Protein AF-A0A067FTL2-F1 (afdb_monomer)

Structure (mmCIF, N/CA/C/O backbone):
data_AF-A0A067FTL2-F1
#
_entry.id   AF-A0A067FTL2-F1
#
loop_
_atom_site.group_PDB
_atom_site.id
_atom_site.type_symbol
_atom_site.label_atom_id
_atom_site.label_alt_id
_atom_site.label_comp_id
_atom_site.label_asym_id
_atom_site.label_entity_id
_atom_site.label_seq_id
_atom_site.pdbx_PDB_ins_code
_atom_site.Cartn_x
_atom_site.Cartn_y
_atom_site.Cartn_z
_atom_site.occupancy
_atom_site.B_iso_or_equiv
_atom_site.auth_seq_id
_atom_site.auth_comp_id
_atom_site.auth_asym_id
_atom_site.auth_atom_id
_atom_site.pdbx_PDB_model_num
ATOM 1 N N . MET A 1 1 ? 0.959 7.319 44.819 1.00 40.97 1 MET A N 1
ATOM 2 C CA . MET A 1 1 ? 0.767 5.844 44.836 1.00 40.97 1 MET A CA 1
ATOM 3 C C . MET A 1 1 ? -0.478 5.377 45.606 1.00 40.97 1 MET A C 1
ATOM 5 O O . MET A 1 1 ? -0.846 4.219 45.436 1.00 40.97 1 MET A O 1
ATOM 9 N N . ALA A 1 2 ? -1.142 6.223 46.411 1.00 33.06 2 ALA A N 1
ATOM 10 C CA . ALA A 1 2 ? -2.393 5.861 47.092 1.00 33.06 2 ALA A CA 1
ATOM 11 C C . ALA A 1 2 ? -3.653 6.109 46.230 1.00 33.06 2 ALA A C 1
ATOM 13 O O . ALA A 1 2 ? -4.533 5.254 46.218 1.00 33.06 2 ALA A O 1
ATOM 14 N N . ASP A 1 3 ? -3.691 7.176 45.420 1.00 33.47 3 ASP A N 1
ATOM 15 C CA . ASP A 1 3 ? -4.889 7.530 44.628 1.00 33.47 3 ASP A CA 1
ATOM 16 C C . ASP A 1 3 ? -5.153 6.608 43.426 1.00 33.47 3 ASP A C 1
ATOM 18 O O . ASP A 1 3 ? -6.296 6.250 43.156 1.00 33.47 3 ASP A O 1
ATOM 22 N N . ALA A 1 4 ? -4.106 6.092 42.774 1.00 38.88 4 ALA A N 1
ATOM 23 C CA . ALA A 1 4 ? -4.261 5.133 41.672 1.00 38.88 4 ALA A CA 1
ATOM 24 C C . ALA A 1 4 ? -4.848 3.776 42.123 1.00 38.88 4 ALA A C 1
ATOM 26 O O . ALA A 1 4 ? -5.462 3.067 41.335 1.00 38.88 4 ALA A O 1
ATOM 27 N N . LYS A 1 5 ? -4.694 3.400 43.404 1.00 37.56 5 LYS A N 1
ATOM 28 C CA . LYS A 1 5 ? -5.255 2.146 43.943 1.00 37.56 5 LYS A CA 1
ATOM 29 C C . LYS A 1 5 ? -6.744 2.251 44.288 1.00 37.56 5 LYS A C 1
ATOM 31 O O . LYS A 1 5 ? -7.394 1.214 44.421 1.00 37.56 5 LYS A O 1
ATOM 36 N N . ALA A 1 6 ? -7.270 3.464 44.467 1.00 37.88 6 ALA A N 1
ATOM 37 C CA . ALA A 1 6 ? -8.676 3.689 44.790 1.00 37.88 6 ALA A CA 1
ATOM 38 C C . ALA A 1 6 ? -9.567 3.656 43.534 1.00 37.88 6 ALA A C 1
ATOM 40 O O . ALA A 1 6 ? -10.636 3.047 43.583 1.00 37.88 6 ALA A O 1
ATOM 41 N N . ASN A 1 7 ? -9.100 4.208 42.404 1.00 47.38 7 ASN A N 1
ATOM 42 C CA . ASN A 1 7 ? -9.854 4.209 41.141 1.00 47.38 7 ASN A CA 1
ATOM 43 C C . ASN A 1 7 ? -10.026 2.802 40.542 1.00 47.38 7 ASN A C 1
ATOM 45 O O . ASN A 1 7 ? -11.160 2.391 40.296 1.00 47.38 7 ASN A O 1
ATOM 49 N N . GLY A 1 8 ? -8.955 2.002 40.453 1.00 48.06 8 GLY A N 1
ATOM 50 C CA . GLY A 1 8 ? -9.031 0.653 39.862 1.00 48.06 8 GLY A CA 1
ATOM 51 C C . GLY A 1 8 ? -9.962 -0.325 40.606 1.00 48.06 8 GLY A C 1
ATOM 52 O O . GLY A 1 8 ? -10.557 -1.214 39.999 1.00 48.06 8 GLY A O 1
ATOM 53 N N . LYS A 1 9 ? -10.177 -0.147 41.923 1.00 48.72 9 LYS A N 1
ATOM 54 C CA . LYS A 1 9 ? -11.177 -0.935 42.680 1.00 48.72 9 LYS A CA 1
ATOM 55 C C . LYS A 1 9 ? -12.619 -0.565 42.324 1.00 48.72 9 LYS A C 1
ATOM 57 O O . LYS A 1 9 ? -13.497 -1.423 42.400 1.00 48.72 9 LYS A O 1
ATOM 62 N N . ASN A 1 10 ? -12.871 0.695 41.978 1.00 55.78 10 ASN A N 1
ATOM 63 C CA . ASN A 1 10 ? -14.207 1.201 41.677 1.00 55.78 10 ASN A CA 1
ATOM 64 C C . ASN A 1 10 ? -14.631 0.831 40.242 1.00 55.78 10 ASN A C 1
ATOM 66 O O . ASN A 1 10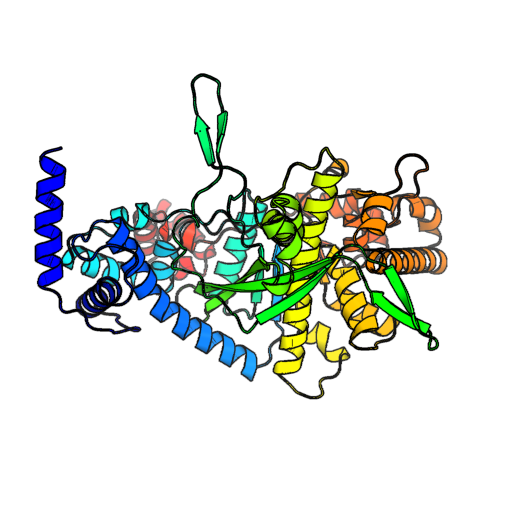 ? -15.789 0.491 40.008 1.00 55.78 10 ASN A O 1
ATOM 70 N N . GLU A 1 11 ? -13.684 0.815 39.301 1.00 56.31 11 GLU A N 1
ATOM 71 C CA . GLU A 1 11 ? -13.897 0.395 37.906 1.00 56.31 11 GLU A CA 1
ATOM 72 C C . GLU A 1 11 ? -14.134 -1.116 37.777 1.00 56.31 11 GLU A C 1
ATOM 74 O O . GLU A 1 11 ? -15.121 -1.532 37.170 1.00 56.31 11 GLU A O 1
ATOM 79 N N . ALA A 1 12 ? -13.332 -1.954 38.449 1.00 58.56 12 ALA A N 1
ATOM 80 C CA . ALA A 1 12 ? -13.557 -3.404 38.478 1.00 58.56 12 ALA A CA 1
ATOM 81 C C . ALA A 1 12 ? -14.937 -3.777 39.065 1.00 58.56 12 ALA A C 1
ATOM 83 O O . ALA A 1 12 ? -15.598 -4.706 38.598 1.00 58.56 12 ALA A O 1
ATOM 84 N N . ALA A 1 13 ? -15.412 -3.018 40.059 1.00 59.53 13 ALA A N 1
ATOM 85 C CA . ALA A 1 13 ? -16.741 -3.197 40.643 1.00 59.53 13 ALA A CA 1
ATOM 86 C C . ALA A 1 13 ? -17.887 -2.733 39.721 1.00 59.53 13 ALA A C 1
ATOM 88 O O . ALA A 1 13 ? -19.008 -3.228 39.858 1.00 59.53 13 ALA A O 1
ATOM 89 N N . LYS A 1 14 ? -17.640 -1.792 38.796 1.00 62.12 14 LYS A N 1
ATOM 90 C CA . LYS A 1 14 ? -18.609 -1.383 37.763 1.00 62.12 14 LYS A CA 1
ATOM 91 C C . LYS A 1 14 ? -18.683 -2.401 36.628 1.00 62.12 14 LYS A C 1
ATOM 93 O O . LYS A 1 14 ? -19.792 -2.775 36.257 1.00 62.12 14 LYS A O 1
ATOM 98 N N . LEU A 1 15 ? -17.542 -2.907 36.151 1.00 62.78 15 LEU A N 1
ATOM 99 C CA . LEU A 1 15 ? -17.497 -3.973 35.143 1.00 62.78 15 LEU A CA 1
ATOM 100 C C . LEU A 1 15 ? -18.285 -5.209 35.602 1.00 62.78 15 LEU A C 1
ATOM 102 O O . LEU A 1 15 ? -19.103 -5.726 34.853 1.00 62.78 15 LEU A O 1
ATOM 106 N N . ALA A 1 16 ? -18.132 -5.620 36.867 1.00 63.81 16 ALA A N 1
ATOM 107 C CA . ALA A 1 16 ? -18.860 -6.758 37.439 1.00 63.81 16 ALA A CA 1
ATOM 108 C C . ALA A 1 16 ? -20.400 -6.613 37.421 1.00 63.81 16 ALA A C 1
ATOM 110 O O . ALA A 1 16 ? -21.108 -7.599 37.627 1.00 63.81 16 ALA A O 1
ATOM 111 N N . LYS A 1 17 ? -20.936 -5.403 37.197 1.00 79.50 17 LYS A N 1
ATOM 112 C CA . LYS A 1 17 ? -22.382 -5.142 37.098 1.00 79.50 17 LYS A CA 1
ATOM 113 C C . LYS A 1 17 ? -22.921 -5.234 35.672 1.00 79.50 17 LYS A C 1
ATOM 115 O O . LYS A 1 17 ? -24.136 -5.338 35.513 1.00 79.50 17 LYS A O 1
ATOM 120 N N . ILE A 1 18 ? -22.063 -5.174 34.653 1.00 89.06 18 ILE A N 1
ATOM 121 C CA . ILE A 1 18 ? -22.472 -5.242 33.247 1.00 89.06 18 ILE A CA 1
ATOM 122 C C . ILE A 1 18 ? -22.228 -6.673 32.755 1.00 89.06 18 ILE A C 1
ATOM 124 O O . ILE A 1 18 ? -21.087 -7.130 32.745 1.00 89.06 18 ILE A O 1
ATOM 128 N N . PRO A 1 19 ? -23.278 -7.419 32.367 1.00 91.50 19 PRO A N 1
ATOM 129 C CA . PRO A 1 19 ? -23.105 -8.790 31.918 1.00 91.50 19 PRO A CA 1
ATOM 130 C C . PRO A 1 19 ? -22.333 -8.825 30.595 1.00 91.50 19 PRO A C 1
ATOM 132 O O . PRO A 1 19 ? -22.651 -8.090 29.655 1.00 91.50 19 PRO A O 1
ATOM 135 N N . ALA A 1 20 ? -21.348 -9.719 30.521 1.00 95.12 20 ALA A N 1
ATOM 136 C CA . ALA A 1 20 ? -20.646 -10.050 29.290 1.00 95.12 20 ALA A CA 1
ATOM 137 C C . ALA A 1 20 ? -21.601 -10.768 28.327 1.00 95.12 20 ALA A C 1
ATOM 139 O O . ALA A 1 20 ? -22.036 -11.890 28.593 1.00 95.12 20 ALA A O 1
ATOM 140 N N . ALA A 1 21 ? -21.927 -10.124 27.209 1.00 96.75 21 ALA A N 1
ATOM 141 C CA . ALA A 1 21 ? -22.769 -10.705 26.171 1.00 96.75 21 ALA A CA 1
ATOM 142 C C . ALA A 1 21 ? -22.286 -10.255 24.791 1.00 96.75 21 ALA A C 1
ATOM 144 O O . ALA A 1 21 ? -22.219 -9.056 24.518 1.00 96.75 21 ALA A O 1
ATOM 145 N N . ALA A 1 22 ? -21.967 -11.223 23.931 1.00 96.75 22 ALA A N 1
ATOM 146 C CA . ALA A 1 22 ? -21.557 -10.953 22.561 1.00 96.75 22 ALA A CA 1
ATOM 147 C C . ALA A 1 22 ? -22.722 -10.354 21.769 1.00 96.75 22 ALA A C 1
ATOM 149 O O . ALA A 1 22 ? -23.801 -10.943 21.667 1.00 96.75 22 ALA A O 1
ATOM 150 N N . ASN A 1 23 ? -22.486 -9.192 21.180 1.00 95.81 23 ASN A N 1
ATOM 151 C CA . ASN A 1 23 ? -23.379 -8.564 20.227 1.00 95.81 23 ASN A CA 1
ATOM 152 C C . ASN A 1 23 ? -22.534 -7.783 19.206 1.00 95.81 23 ASN A C 1
ATOM 154 O O . ASN A 1 23 ? -22.336 -6.577 19.370 1.00 95.81 23 ASN A O 1
ATOM 158 N N . PRO A 1 24 ? -22.057 -8.449 18.138 1.00 93.25 24 PRO A N 1
ATOM 159 C CA . PRO A 1 24 ? -21.104 -7.861 17.194 1.00 93.25 24 PRO A CA 1
ATOM 160 C C . PRO A 1 24 ? -21.656 -6.622 16.471 1.00 93.25 24 PRO A C 1
ATOM 162 O O . PRO A 1 24 ? -20.897 -5.820 15.933 1.00 93.25 24 PRO A O 1
ATOM 165 N N . LEU A 1 25 ? -22.986 -6.446 16.450 1.00 93.25 25 LEU A N 1
ATOM 166 C CA . LEU A 1 25 ? -23.683 -5.351 15.765 1.00 93.25 25 LEU A CA 1
ATOM 167 C C . LEU A 1 25 ? -24.350 -4.361 16.738 1.00 93.25 25 LEU A C 1
ATOM 169 O O . LEU A 1 25 ? -25.257 -3.622 16.346 1.00 93.25 25 LEU A O 1
ATOM 173 N N . ALA A 1 26 ? -23.923 -4.340 18.003 1.00 88.31 26 ALA A N 1
ATOM 174 C CA . ALA A 1 26 ? -24.515 -3.556 19.089 1.00 88.31 26 ALA A CA 1
ATOM 175 C C . ALA A 1 26 ? -24.518 -2.038 18.839 1.00 88.31 26 ALA A C 1
ATOM 177 O O . ALA A 1 26 ? -23.471 -1.414 18.944 1.00 88.31 26 ALA A O 1
ATOM 178 N N . ASN A 1 27 ? -25.644 -1.410 18.480 1.00 90.12 27 ASN A N 1
ATOM 179 C CA . ASN A 1 27 ? -25.697 0.047 18.213 1.00 90.12 27 ASN A CA 1
ATOM 180 C C . ASN A 1 27 ? -25.988 0.880 19.473 1.00 90.12 27 ASN A C 1
ATOM 182 O O . ASN A 1 27 ? -25.633 2.053 19.531 1.00 90.12 27 ASN A O 1
ATOM 186 N N . GLU A 1 28 ? -26.644 0.272 20.462 1.00 94.56 28 GLU A N 1
ATOM 187 C CA . GLU A 1 28 ? -27.084 0.945 21.683 1.00 94.56 28 GLU A CA 1
ATOM 188 C C . GLU A 1 28 ? -25.996 0.906 22.767 1.00 94.56 28 GLU A C 1
ATOM 190 O O . GLU A 1 28 ? -25.323 -0.124 22.901 1.00 94.56 28 GLU A O 1
ATOM 195 N N . PRO A 1 29 ? -25.862 1.957 23.603 1.00 96.62 29 PRO A N 1
ATOM 196 C CA . PRO A 1 29 ? -24.837 2.032 24.646 1.00 96.62 29 PRO A CA 1
ATOM 197 C C . PRO A 1 29 ? -24.764 0.802 25.561 1.00 96.62 29 PRO A C 1
ATOM 199 O O . PRO A 1 29 ? -23.681 0.300 25.850 1.00 96.62 29 PRO A O 1
ATOM 202 N N . SER A 1 30 ? -25.910 0.276 26.007 1.00 95.62 30 SER A N 1
ATOM 203 C CA . SER A 1 30 ? -25.961 -0.906 26.881 1.00 95.62 30 SER A CA 1
ATOM 204 C C . SER A 1 30 ? -25.451 -2.164 26.177 1.00 95.62 30 SER A C 1
ATOM 206 O O . SER A 1 30 ? -24.682 -2.930 26.755 1.00 95.62 30 SER A O 1
ATOM 208 N N . ALA A 1 31 ? -25.830 -2.349 24.912 1.00 96.44 31 ALA A N 1
ATOM 209 C CA . ALA A 1 31 ? -25.398 -3.480 24.113 1.00 96.44 31 ALA A CA 1
ATOM 210 C C . ALA A 1 31 ? -23.897 -3.406 23.801 1.00 96.44 31 ALA A C 1
ATOM 212 O O . ALA A 1 31 ? -23.235 -4.440 23.890 1.00 96.44 31 ALA A O 1
ATOM 213 N N . ILE A 1 32 ? -23.334 -2.221 23.488 1.00 98.00 32 ILE A N 1
ATOM 214 C CA . ILE A 1 32 ? -21.879 -2.152 23.262 1.00 98.00 32 ILE A CA 1
ATOM 215 C C . ILE A 1 32 ? -21.115 -2.311 24.570 1.00 98.00 32 ILE A C 1
ATOM 217 O O . ILE A 1 32 ? -20.085 -2.972 24.557 1.00 98.00 32 ILE A O 1
ATOM 221 N N . ALA A 1 33 ? -21.619 -1.807 25.702 1.00 97.75 33 ALA A N 1
ATOM 222 C CA . ALA A 1 33 ? -20.983 -2.043 26.999 1.00 97.75 33 ALA A CA 1
ATOM 223 C C . ALA A 1 33 ? -20.922 -3.544 27.336 1.00 97.75 33 ALA A C 1
ATOM 225 O O . ALA A 1 33 ? -19.890 -4.036 27.798 1.00 97.75 33 ALA A O 1
ATOM 226 N N . SER A 1 34 ? -21.986 -4.297 27.040 1.00 97.44 34 SER A N 1
ATOM 227 C CA . SER A 1 34 ? -21.991 -5.759 27.162 1.00 97.44 34 SER A CA 1
ATOM 228 C C . SER A 1 34 ? -21.047 -6.453 26.175 1.00 97.44 34 SER A C 1
ATOM 230 O O . SER A 1 34 ? -20.392 -7.417 26.575 1.00 97.44 34 SER A O 1
ATOM 232 N N . ASN A 1 35 ? -20.918 -5.958 24.936 1.00 98.38 35 ASN A N 1
ATOM 233 C CA . ASN A 1 35 ? -19.979 -6.513 23.951 1.00 98.38 35 ASN A CA 1
ATOM 234 C C . ASN A 1 35 ? -18.514 -6.226 24.322 1.00 98.38 35 ASN A C 1
ATOM 236 O O . ASN A 1 35 ? -17.667 -7.108 24.240 1.00 98.38 35 ASN A O 1
ATOM 240 N N . ILE A 1 36 ? -18.208 -5.021 24.814 1.00 98.12 36 ILE A N 1
ATOM 241 C CA . ILE A 1 36 ? -16.892 -4.691 25.383 1.00 98.12 36 ILE A CA 1
ATOM 242 C C . ILE A 1 36 ? -16.601 -5.632 26.556 1.00 98.12 36 ILE A C 1
ATOM 244 O O . ILE A 1 36 ? -15.549 -6.261 26.588 1.00 98.12 36 ILE A O 1
ATOM 248 N N . SER A 1 37 ? -17.554 -5.803 27.480 1.00 96.75 37 SER A N 1
ATOM 249 C CA . SER A 1 37 ? -17.407 -6.730 28.614 1.00 96.75 37 SER A CA 1
ATOM 250 C C . SER A 1 37 ? -17.185 -8.179 28.158 1.00 96.75 37 SER A C 1
ATOM 252 O O . SER A 1 37 ? -16.403 -8.906 28.768 1.00 96.75 37 SER A O 1
ATOM 254 N N . TYR A 1 38 ? -17.827 -8.594 27.060 1.00 98.06 38 TYR A N 1
ATOM 255 C CA . TYR A 1 38 ? -17.580 -9.886 26.422 1.00 98.06 38 TYR A CA 1
ATOM 256 C C . TYR A 1 38 ? -16.129 -10.021 25.949 1.00 98.06 38 TYR A C 1
ATOM 258 O O . TYR A 1 38 ? -15.486 -11.008 26.297 1.00 98.06 38 TYR A O 1
ATOM 266 N N . HIS A 1 39 ? -15.576 -9.034 25.243 1.00 98.19 39 HIS A N 1
ATOM 267 C CA . HIS A 1 39 ? -14.179 -9.078 24.799 1.00 98.19 39 HIS A CA 1
ATOM 268 C C . HIS A 1 39 ? -13.177 -9.056 25.957 1.00 98.19 39 HIS A C 1
ATOM 270 O O . HIS A 1 39 ? -12.211 -9.815 25.934 1.00 98.19 39 HIS A O 1
ATOM 276 N N . VAL A 1 40 ? -13.447 -8.304 27.030 1.00 96.38 40 VAL A N 1
ATOM 277 C CA . VAL A 1 40 ? -12.618 -8.353 28.250 1.00 96.38 40 VAL A CA 1
ATOM 278 C C . VAL A 1 40 ? -12.503 -9.779 28.797 1.00 96.38 40 VAL A C 1
ATOM 280 O O . VAL A 1 40 ? -11.427 -10.195 29.223 1.00 96.38 40 VAL A O 1
ATOM 283 N N . GLN A 1 41 ? -13.606 -10.534 28.791 1.00 95.88 41 GLN A N 1
ATOM 284 C CA . GLN A 1 41 ? -13.663 -11.870 29.381 1.00 95.88 41 GLN A CA 1
ATOM 285 C C . GLN A 1 41 ? -13.227 -12.987 28.420 1.00 95.88 41 GLN A C 1
ATOM 287 O O . GLN A 1 41 ? -12.574 -13.940 28.846 1.00 95.88 41 GLN A O 1
ATOM 292 N N . TYR A 1 42 ? -13.603 -12.897 27.144 1.00 97.31 42 TYR A N 1
ATOM 293 C CA . TYR A 1 42 ? -13.495 -13.987 26.167 1.00 97.31 42 TYR A CA 1
ATOM 294 C C . TYR A 1 42 ? -12.514 -13.701 25.023 1.00 97.31 42 TYR A C 1
ATOM 296 O O . TYR A 1 42 ? -12.285 -14.565 24.181 1.00 97.31 42 TYR A O 1
ATOM 304 N N . SER A 1 43 ? -11.893 -12.521 25.001 1.00 97.31 43 SER A N 1
ATOM 305 C CA . SER A 1 43 ? -10.731 -12.190 24.164 1.00 97.31 43 SER A CA 1
ATOM 306 C C . SER A 1 43 ? -9.557 -11.688 25.030 1.00 97.31 43 SER A C 1
ATOM 308 O O . SER A 1 43 ? -9.032 -10.602 24.796 1.00 97.31 43 SER A O 1
ATOM 310 N N . PRO A 1 44 ? -9.146 -12.419 26.090 1.00 96.44 44 PRO A N 1
ATOM 311 C CA . PRO A 1 44 ? -8.199 -11.881 27.055 1.00 96.44 44 PRO A CA 1
ATOM 312 C C . PRO A 1 44 ? -6.765 -11.872 26.516 1.00 96.44 44 PRO A C 1
ATOM 314 O O . PRO A 1 44 ? -6.230 -12.896 26.096 1.00 96.44 44 PRO A O 1
ATOM 317 N N . HIS A 1 45 ? -6.104 -10.727 26.671 1.00 96.69 45 HIS A N 1
ATOM 318 C CA . HIS A 1 45 ? -4.652 -10.563 26.477 1.00 96.69 45 HIS A CA 1
ATOM 319 C C . HIS A 1 45 ? -3.933 -10.175 27.780 1.00 96.69 45 HIS A C 1
ATOM 321 O O . HIS A 1 45 ? -2.728 -9.932 27.803 1.00 96.69 45 HIS A O 1
ATOM 327 N N . PHE A 1 46 ? -4.687 -10.099 28.881 1.00 96.19 46 PHE A N 1
ATOM 328 C CA . PHE A 1 46 ? -4.244 -9.646 30.198 1.00 96.19 46 PHE A CA 1
ATOM 329 C C . PHE A 1 46 ? -4.816 -10.544 31.299 1.00 96.19 46 PHE A C 1
ATOM 331 O O . PHE A 1 46 ? -5.775 -11.286 31.089 1.00 96.19 46 PHE A O 1
ATOM 338 N N . SER A 1 47 ? -4.243 -10.462 32.503 1.00 94.31 47 SER A N 1
ATOM 339 C CA . SER A 1 47 ? -4.812 -11.131 33.677 1.00 94.31 47 SER A CA 1
ATOM 340 C C . SER A 1 47 ? -6.206 -10.572 34.013 1.00 94.31 47 SER A C 1
ATOM 342 O O . SER A 1 47 ? -6.382 -9.355 33.990 1.00 94.31 47 SER A O 1
ATOM 344 N N . PRO A 1 48 ? -7.172 -11.414 34.424 1.00 89.44 48 PRO A N 1
ATOM 345 C CA . PRO A 1 48 ? -8.586 -11.033 34.547 1.00 89.44 48 PRO A CA 1
ATOM 346 C C . PRO A 1 48 ? -8.916 -10.167 35.778 1.00 89.44 48 PRO A C 1
ATOM 348 O O . PRO A 1 48 ? -10.078 -9.892 36.055 1.00 89.44 48 PRO A O 1
ATOM 351 N N . THR A 1 49 ? -7.920 -9.775 36.576 1.00 84.06 49 THR A N 1
ATOM 352 C CA . THR A 1 49 ? -8.127 -9.110 37.873 1.00 84.06 49 THR A CA 1
ATOM 353 C C . THR A 1 49 ? -8.226 -7.590 37.786 1.00 84.06 49 THR A C 1
ATOM 355 O O . THR A 1 49 ? -8.597 -6.957 38.775 1.00 84.06 49 THR A O 1
ATOM 358 N N . LYS A 1 50 ? -7.873 -6.996 36.641 1.00 88.88 50 LYS A N 1
ATOM 359 C CA . LYS A 1 50 ? -7.857 -5.547 36.426 1.00 88.88 50 LYS A CA 1
ATOM 360 C C . LYS A 1 50 ? -8.528 -5.182 35.110 1.00 88.88 50 LYS A C 1
ATOM 362 O O . LYS A 1 50 ? -8.400 -5.909 34.129 1.00 88.88 50 LYS A O 1
ATOM 367 N N . PHE A 1 51 ? -9.180 -4.026 35.104 1.00 92.06 51 PHE A N 1
ATOM 368 C CA . PHE A 1 51 ? -9.798 -3.435 33.925 1.00 92.06 51 PHE A CA 1
ATOM 369 C C . PHE A 1 51 ? -9.443 -1.946 33.856 1.00 92.06 51 PHE A C 1
ATOM 371 O O . PHE A 1 51 ? -10.269 -1.083 34.126 1.00 92.06 51 PHE A O 1
ATOM 378 N N . GLU A 1 52 ? -8.169 -1.684 33.572 1.00 94.44 52 GLU A N 1
ATOM 379 C CA . GLU A 1 52 ? -7.586 -0.344 33.453 1.00 94.44 52 GLU A CA 1
ATOM 380 C C . GLU A 1 52 ? -7.730 0.159 31.998 1.00 94.44 52 GLU A C 1
ATOM 382 O O . GLU A 1 52 ? -8.115 -0.624 31.114 1.00 94.44 52 GLU A O 1
ATOM 387 N N . PRO A 1 53 ? -7.374 1.426 31.696 1.00 97.00 53 PRO A N 1
ATOM 388 C CA . PRO A 1 53 ? -7.570 2.015 30.369 1.00 97.00 53 PRO A CA 1
ATOM 389 C C . PRO A 1 53 ? -7.008 1.189 29.206 1.00 97.00 53 PRO A C 1
ATOM 391 O O . PRO A 1 53 ? -7.610 1.133 28.138 1.00 97.00 53 PRO A O 1
ATOM 394 N N . GLU A 1 54 ? -5.882 0.497 29.397 1.00 97.38 54 GLU A N 1
ATOM 395 C CA . GLU A 1 54 ? -5.305 -0.344 28.346 1.00 97.38 54 GLU A CA 1
ATOM 396 C C . GLU A 1 54 ? -6.190 -1.559 28.010 1.00 97.38 54 GLU A C 1
ATOM 398 O O . GLU A 1 54 ? -6.439 -1.829 26.836 1.00 97.38 54 GLU A O 1
ATOM 403 N N . GLN A 1 55 ? -6.710 -2.280 29.014 1.00 97.31 55 GLN A N 1
ATOM 404 C CA . GLN A 1 55 ? -7.630 -3.401 28.766 1.00 97.31 55 GLN A CA 1
ATOM 405 C C . GLN A 1 55 ? -8.927 -2.904 28.122 1.00 97.31 55 GLN A C 1
ATOM 407 O O . GLN A 1 55 ? -9.441 -3.533 27.196 1.00 97.31 55 GLN A O 1
ATOM 412 N N . ALA A 1 56 ? -9.431 -1.762 28.596 1.00 97.94 56 ALA A N 1
ATOM 413 C CA . ALA A 1 56 ? -10.603 -1.112 28.033 1.00 97.94 56 ALA A CA 1
ATOM 414 C C . ALA A 1 56 ? -10.385 -0.713 26.567 1.00 97.94 56 ALA A C 1
ATOM 416 O O . ALA A 1 56 ? -11.277 -0.941 25.752 1.00 97.94 56 ALA A O 1
ATOM 417 N N . PHE A 1 57 ? -9.203 -0.212 26.194 1.00 98.56 57 PHE A N 1
ATOM 418 C CA . PHE A 1 57 ? -8.852 0.074 24.802 1.00 98.56 57 PHE A CA 1
ATOM 419 C C . PHE A 1 57 ? -8.937 -1.162 23.913 1.00 98.56 57 PHE A C 1
ATOM 421 O O . PHE A 1 57 ? -9.673 -1.133 22.925 1.00 98.56 57 PHE A O 1
ATOM 428 N N . PHE A 1 58 ? -8.244 -2.248 24.261 1.00 98.62 58 PHE A N 1
ATOM 429 C CA . PHE A 1 58 ? -8.233 -3.443 23.415 1.00 98.62 58 PHE A CA 1
ATOM 430 C C . PHE A 1 58 ? -9.634 -4.045 23.260 1.00 98.62 58 PHE A C 1
ATOM 432 O O . PHE A 1 58 ? -10.064 -4.287 22.134 1.00 98.62 58 PHE A O 1
ATOM 439 N N . ALA A 1 59 ? -10.394 -4.172 24.352 1.00 98.38 59 ALA A N 1
A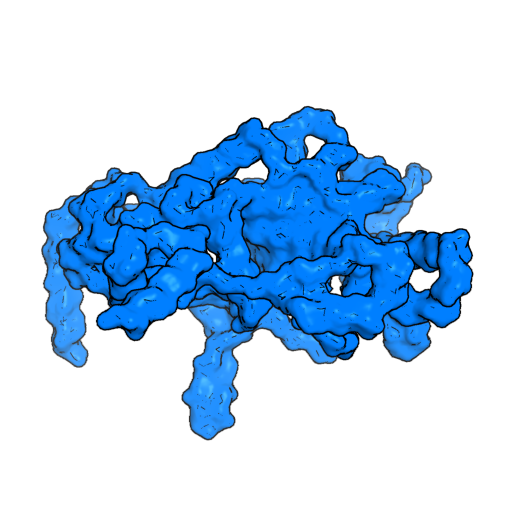TOM 440 C CA . ALA A 1 59 ? -11.761 -4.687 24.294 1.00 98.38 59 ALA A CA 1
ATOM 441 C C . ALA A 1 59 ? -12.716 -3.766 23.509 1.00 98.38 59 ALA A C 1
ATOM 443 O O . ALA A 1 59 ? -13.616 -4.232 22.807 1.00 98.38 59 ALA A O 1
ATOM 444 N N . THR A 1 60 ? -12.513 -2.447 23.585 1.00 98.62 60 THR A N 1
ATOM 445 C CA . THR A 1 60 ? -13.266 -1.476 22.775 1.00 98.62 60 THR A CA 1
ATOM 446 C C . THR A 1 60 ? -12.921 -1.604 21.298 1.00 98.62 60 THR A C 1
ATOM 448 O O . THR A 1 60 ? -13.825 -1.632 20.464 1.00 98.62 60 THR A O 1
ATOM 451 N N . ALA A 1 61 ? -11.634 -1.710 20.963 1.00 98.69 61 ALA A N 1
ATOM 452 C CA . ALA A 1 61 ? -11.171 -1.872 19.593 1.00 98.69 61 ALA A CA 1
ATOM 453 C C . ALA A 1 61 ? -11.696 -3.174 18.968 1.00 98.69 61 ALA A C 1
ATOM 455 O O . ALA A 1 61 ? -12.186 -3.143 17.842 1.00 98.69 61 ALA A O 1
ATOM 456 N N . GLU A 1 62 ? -11.682 -4.288 19.704 1.00 98.75 62 GLU A N 1
ATOM 457 C CA . GLU A 1 62 ? -12.253 -5.569 19.263 1.00 98.75 62 GLU A CA 1
ATOM 458 C C . GLU A 1 62 ? -13.772 -5.476 19.046 1.00 98.75 62 GLU A C 1
ATOM 460 O O . GLU A 1 62 ? -14.261 -5.860 17.984 1.00 98.75 62 GLU A O 1
ATOM 465 N N . SER A 1 63 ? -14.500 -4.834 19.967 1.00 98.56 63 SER A N 1
ATOM 466 C CA . SER A 1 63 ? -15.938 -4.570 19.812 1.00 98.56 63 SER A CA 1
ATOM 467 C C . SER A 1 63 ? -16.255 -3.721 18.569 1.00 98.56 63 SER A C 1
ATOM 469 O O . SER A 1 63 ? -17.241 -3.960 17.875 1.00 98.56 63 SER A O 1
ATOM 471 N N . VAL A 1 64 ? -15.421 -2.726 18.240 1.00 98.38 64 VAL A N 1
ATOM 472 C CA . VAL A 1 64 ? -15.556 -1.960 16.984 1.00 98.38 64 VAL A CA 1
ATOM 473 C C . VAL A 1 64 ? -15.215 -2.832 15.773 1.00 98.38 64 VAL A C 1
ATOM 475 O O . VAL A 1 64 ? -15.898 -2.773 14.746 1.00 98.38 64 VAL A O 1
ATOM 478 N N . ARG A 1 65 ? -14.162 -3.648 15.877 1.00 98.56 65 ARG A N 1
ATOM 479 C CA . ARG A 1 65 ? -13.665 -4.518 14.807 1.00 98.56 65 ARG A CA 1
ATOM 480 C C . ARG A 1 65 ? -14.699 -5.553 14.373 1.00 98.56 65 ARG A C 1
ATOM 482 O O . ARG A 1 65 ? -14.755 -5.833 13.179 1.00 98.56 65 ARG A O 1
ATOM 489 N N . ASP A 1 66 ? -15.550 -6.056 15.267 1.00 98.44 66 ASP A N 1
ATOM 490 C CA . ASP A 1 66 ? -16.671 -6.942 14.912 1.00 98.44 66 ASP A CA 1
ATOM 491 C C . ASP A 1 66 ? -17.506 -6.383 13.747 1.00 98.44 66 ASP A C 1
ATOM 493 O O . ASP A 1 66 ? -17.788 -7.064 12.754 1.00 98.44 66 ASP A O 1
ATOM 497 N N . ARG A 1 67 ? -17.833 -5.089 13.823 1.00 96.31 67 ARG A N 1
ATOM 498 C CA . ARG A 1 67 ? -18.592 -4.374 12.788 1.00 96.31 67 ARG A CA 1
ATOM 499 C C . ARG A 1 67 ? -17.800 -4.205 11.510 1.00 96.31 67 ARG A C 1
ATOM 501 O O . ARG A 1 67 ? -18.344 -4.369 10.418 1.00 96.31 67 ARG A O 1
ATOM 508 N N . LEU A 1 68 ? -16.521 -3.861 11.653 1.00 98.19 68 LEU A N 1
ATOM 509 C CA . LEU A 1 68 ? -15.621 -3.696 10.519 1.00 98.19 68 LEU A CA 1
ATOM 510 C C . LEU A 1 68 ? -15.479 -5.011 9.753 1.00 98.19 68 LEU A C 1
ATOM 512 O O . LEU A 1 68 ? -15.524 -4.991 8.530 1.00 98.19 68 LEU A O 1
ATOM 516 N N . ILE A 1 69 ? -15.384 -6.151 10.444 1.00 98.62 69 ILE A N 1
ATOM 517 C CA . ILE A 1 69 ? -15.322 -7.478 9.821 1.00 98.62 69 ILE A CA 1
ATOM 518 C C . ILE A 1 69 ? -16.597 -7.766 9.036 1.00 98.62 69 ILE A C 1
ATOM 520 O O . ILE A 1 69 ? -16.503 -8.211 7.891 1.00 98.62 69 ILE A O 1
ATOM 524 N N . GLN A 1 70 ? -17.778 -7.488 9.600 1.00 98.12 70 GLN A N 1
ATOM 525 C CA . GLN A 1 70 ? -19.028 -7.681 8.866 1.00 98.12 70 GLN A CA 1
ATOM 526 C C . GLN A 1 70 ? -19.044 -6.848 7.575 1.00 98.12 70 GLN A C 1
ATOM 528 O O . GLN A 1 70 ? -19.244 -7.396 6.491 1.00 98.12 70 GLN A O 1
ATOM 533 N N . GLN A 1 71 ? -18.801 -5.538 7.673 1.00 98.25 71 GLN A N 1
ATOM 534 C CA . GLN A 1 71 ? -18.845 -4.638 6.517 1.00 98.25 71 GLN A CA 1
ATOM 535 C C . GLN A 1 71 ? -17.746 -4.938 5.490 1.00 98.25 71 GLN A C 1
ATOM 537 O O . GLN A 1 71 ? -17.981 -4.843 4.283 1.00 98.25 71 GLN A O 1
ATOM 542 N N . TRP A 1 72 ? -16.558 -5.341 5.945 1.00 98.81 72 TRP A N 1
ATOM 543 C CA . TRP A 1 72 ? -15.450 -5.755 5.085 1.00 98.81 72 TRP A CA 1
ATOM 544 C C . TRP A 1 72 ? -15.793 -7.041 4.323 1.00 98.81 72 TRP A C 1
ATOM 546 O O . TRP A 1 72 ? -15.613 -7.084 3.107 1.00 98.81 72 TRP A O 1
ATOM 556 N N . ASN A 1 73 ? -16.376 -8.047 4.989 1.00 98.75 73 ASN A N 1
ATOM 557 C CA . ASN A 1 73 ? -16.846 -9.274 4.337 1.00 98.75 73 ASN A CA 1
ATOM 558 C C . ASN A 1 73 ? -17.944 -8.969 3.304 1.00 98.75 73 ASN A C 1
ATOM 560 O O . ASN A 1 73 ? -17.871 -9.434 2.167 1.00 98.75 73 ASN A O 1
ATOM 564 N N . GLU A 1 74 ? -18.942 -8.154 3.666 1.00 98.69 74 GLU A N 1
ATOM 565 C CA . GLU A 1 74 ? -20.015 -7.732 2.753 1.00 98.69 74 GLU A CA 1
ATOM 566 C C . GLU A 1 74 ? -19.450 -7.010 1.519 1.00 98.69 74 GLU A C 1
ATOM 568 O O . GLU A 1 74 ? -19.826 -7.325 0.387 1.00 98.69 74 GLU A O 1
ATOM 573 N N . THR A 1 75 ? -18.497 -6.095 1.722 1.00 98.88 75 THR A N 1
ATOM 574 C CA . THR A 1 75 ? -17.825 -5.357 0.642 1.00 98.88 75 THR A CA 1
ATOM 575 C C . THR A 1 75 ? -17.001 -6.292 -0.246 1.00 98.88 75 THR A C 1
ATOM 577 O O . THR A 1 75 ? -17.095 -6.217 -1.473 1.00 98.88 75 THR A O 1
ATOM 580 N N . TYR A 1 76 ? -16.236 -7.214 0.347 1.00 98.75 76 TYR A N 1
ATOM 581 C CA . TYR A 1 76 ? -15.446 -8.208 -0.382 1.00 98.75 76 TYR A CA 1
ATOM 582 C C . TYR A 1 76 ? -16.339 -9.096 -1.258 1.00 98.75 76 TYR A C 1
ATOM 584 O O . TYR A 1 76 ? -16.105 -9.211 -2.463 1.00 98.75 76 TYR A O 1
ATOM 592 N N . HIS A 1 77 ? -17.412 -9.658 -0.692 1.00 98.62 77 HIS A N 1
ATOM 593 C CA . HIS A 1 77 ? -18.370 -10.475 -1.437 1.00 98.62 77 HIS A CA 1
ATOM 594 C C . HIS A 1 77 ? -19.082 -9.683 -2.534 1.00 98.62 77 HIS A C 1
ATOM 596 O O . HIS A 1 77 ? -19.274 -10.200 -3.637 1.00 98.62 77 HIS A O 1
ATOM 602 N N . HIS A 1 78 ? -19.444 -8.425 -2.267 1.00 98.75 78 HIS A N 1
ATOM 603 C CA . HIS A 1 78 ? -20.053 -7.554 -3.263 1.00 98.75 78 HIS A CA 1
ATOM 604 C C . HIS A 1 78 ? -19.111 -7.312 -4.450 1.00 98.75 78 HIS A C 1
ATOM 606 O O . HIS A 1 78 ? -19.510 -7.532 -5.593 1.00 98.75 78 HIS A O 1
ATOM 612 N N . PHE A 1 79 ? -17.850 -6.942 -4.205 1.00 98.62 79 PHE A N 1
ATOM 613 C CA . PHE A 1 79 ? -16.863 -6.754 -5.273 1.00 98.62 79 PHE A CA 1
ATOM 614 C C . PHE A 1 79 ? -16.542 -8.054 -6.010 1.00 98.62 79 PHE A C 1
ATOM 616 O O . PHE A 1 79 ? -16.350 -8.022 -7.224 1.00 98.62 79 PHE A O 1
ATOM 623 N N . ASN A 1 80 ? -16.531 -9.197 -5.319 1.00 97.94 80 ASN A N 1
ATOM 624 C CA . ASN A 1 80 ? -16.355 -10.493 -5.967 1.00 97.94 80 ASN A CA 1
ATOM 625 C C . ASN A 1 80 ? -17.513 -10.813 -6.927 1.00 97.94 80 ASN A C 1
ATOM 627 O O . ASN A 1 80 ? -17.283 -11.246 -8.050 1.00 97.94 80 ASN A O 1
ATOM 631 N N . LYS A 1 81 ? -18.756 -10.548 -6.505 1.00 98.06 81 LYS A N 1
ATOM 632 C CA . LYS A 1 81 ? -19.964 -10.802 -7.302 1.00 98.06 81 LYS A CA 1
ATOM 633 C C . LYS A 1 81 ? -20.127 -9.835 -8.478 1.00 98.06 81 LYS A C 1
ATOM 635 O O . LYS A 1 81 ? -20.550 -10.255 -9.549 1.00 98.06 81 LYS A O 1
ATOM 640 N N . VAL A 1 82 ? -19.862 -8.544 -8.268 1.00 98.44 82 VAL A N 1
ATOM 641 C CA . VAL A 1 82 ? -20.029 -7.501 -9.297 1.00 98.44 82 VAL A CA 1
ATOM 642 C C . VAL A 1 82 ? -18.880 -7.515 -10.307 1.00 98.44 82 VAL A C 1
ATOM 644 O O . VAL A 1 82 ? -19.078 -7.118 -11.453 1.00 98.44 82 VAL A O 1
ATOM 647 N N . ASP A 1 83 ? -17.692 -7.969 -9.895 1.00 98.44 83 ASP A N 1
ATOM 648 C CA . ASP A 1 83 ? -16.467 -7.954 -10.702 1.00 98.44 83 ASP A CA 1
ATOM 649 C C . ASP A 1 83 ? -16.188 -6.568 -11.334 1.00 98.44 83 ASP A C 1
ATOM 651 O O . ASP A 1 83 ? -16.011 -6.447 -12.555 1.00 98.44 83 ASP A O 1
ATOM 655 N N . PRO A 1 84 ? -16.182 -5.473 -10.543 1.00 98.62 84 PRO A N 1
ATOM 656 C CA . PRO A 1 84 ? -15.889 -4.154 -11.080 1.00 98.62 84 PRO A CA 1
ATOM 657 C C . PRO A 1 84 ? -14.408 -4.048 -11.464 1.00 98.62 84 PRO A C 1
ATOM 659 O O . PRO A 1 84 ? -13.569 -4.829 -11.002 1.00 98.62 84 PRO A O 1
ATOM 662 N N . LYS A 1 85 ? -14.059 -3.024 -12.253 1.00 98.88 85 LYS A N 1
ATOM 663 C CA . LYS A 1 85 ? -12.660 -2.592 -12.325 1.00 98.88 85 LYS A CA 1
ATOM 664 C C . LYS A 1 85 ? -12.220 -2.149 -10.935 1.00 98.88 85 LYS A C 1
ATOM 666 O O . LYS A 1 85 ? -12.896 -1.320 -10.336 1.00 98.88 85 LYS A O 1
ATOM 671 N N . GLN A 1 86 ? -11.115 -2.692 -10.440 1.00 98.94 86 GLN A N 1
ATOM 672 C CA . GLN A 1 86 ? -10.589 -2.389 -9.117 1.00 98.94 86 GLN A CA 1
ATOM 673 C C . GLN A 1 86 ? -9.225 -1.708 -9.208 1.00 98.94 86 GLN A C 1
ATOM 675 O O . GLN A 1 86 ? -8.355 -2.122 -9.976 1.00 98.94 86 GLN A O 1
ATOM 680 N N . THR A 1 87 ? -9.053 -0.661 -8.404 1.00 98.94 87 THR A N 1
ATOM 681 C CA . THR A 1 87 ? -7.789 0.070 -8.279 1.00 98.94 87 THR A CA 1
ATOM 682 C C . THR A 1 87 ? -6.968 -0.471 -7.115 1.00 98.94 87 THR A C 1
ATOM 684 O O . THR A 1 87 ? -7.487 -0.723 -6.029 1.00 98.94 87 THR A O 1
ATOM 687 N N . TYR A 1 88 ? -5.666 -0.598 -7.314 1.00 98.94 88 TYR A N 1
ATOM 688 C CA . TYR A 1 88 ? -4.719 -1.024 -6.299 1.00 98.94 88 TYR A CA 1
ATOM 689 C C . TYR A 1 88 ? -3.628 0.022 -6.135 1.00 98.94 88 TYR A C 1
ATOM 691 O O . TYR A 1 88 ? -2.902 0.335 -7.077 1.00 98.94 88 TYR A O 1
ATOM 699 N N . TYR A 1 89 ? -3.537 0.584 -4.935 1.00 98.94 89 TYR A N 1
ATOM 700 C CA . TYR A 1 89 ? -2.590 1.635 -4.598 1.00 98.94 89 TYR A CA 1
ATOM 701 C C . TYR A 1 89 ? -1.373 1.029 -3.899 1.00 98.94 89 TYR A C 1
ATOM 703 O O . TYR A 1 89 ? -1.481 0.582 -2.756 1.00 98.94 89 TYR A O 1
ATOM 711 N N . LEU A 1 90 ? -0.227 0.991 -4.581 1.00 98.94 90 LEU A N 1
ATOM 712 C CA . LEU A 1 90 ? 1.019 0.470 -4.021 1.00 98.94 90 LEU A CA 1
ATOM 713 C C . LEU A 1 90 ? 1.803 1.606 -3.369 1.00 98.94 90 LEU A C 1
ATOM 715 O O . LEU A 1 90 ? 2.158 2.581 -4.036 1.00 98.94 90 LEU A O 1
ATOM 719 N N . SER A 1 91 ? 2.107 1.479 -2.078 1.00 98.81 91 SER A N 1
ATOM 720 C CA . SER A 1 91 ? 2.961 2.443 -1.389 1.00 98.81 91 SER A CA 1
ATOM 721 C C . SER A 1 91 ? 3.840 1.782 -0.337 1.00 98.81 91 SER A C 1
ATOM 723 O O . SER A 1 91 ? 3.407 0.884 0.378 1.00 98.81 91 SER A O 1
ATOM 725 N N . MET A 1 92 ? 5.071 2.281 -0.219 1.00 98.62 92 MET A N 1
ATOM 726 C CA . MET A 1 92 ? 5.973 1.927 0.878 1.00 98.62 92 MET A CA 1
ATOM 727 C C . MET A 1 92 ? 5.563 2.560 2.207 1.00 98.62 92 MET A C 1
ATOM 729 O O . MET A 1 92 ? 6.145 2.226 3.226 1.00 98.62 92 MET A O 1
ATOM 733 N N . GLU A 1 93 ? 4.588 3.472 2.226 1.00 98.12 93 GLU A N 1
ATOM 734 C CA . GLU A 1 93 ? 4.189 4.168 3.443 1.00 98.12 93 GLU A CA 1
ATOM 735 C C . GLU A 1 93 ? 2.676 4.327 3.549 1.00 98.12 93 GLU A C 1
ATOM 737 O O . GLU A 1 93 ? 2.003 4.715 2.594 1.00 98.12 93 GLU A O 1
ATOM 742 N N . PHE A 1 94 ? 2.162 4.144 4.761 1.00 98.75 94 PHE A N 1
ATOM 743 C CA . PHE A 1 94 ? 0.809 4.509 5.155 1.00 98.75 94 PHE A CA 1
ATOM 744 C C . PHE A 1 94 ? 0.836 5.101 6.563 1.00 98.75 94 PHE A C 1
ATOM 746 O O . PHE A 1 94 ? 0.940 4.381 7.550 1.00 98.75 94 PHE A O 1
ATOM 753 N N . LEU A 1 95 ? 0.682 6.419 6.692 1.00 98.12 95 LEU A N 1
ATOM 754 C CA . LEU A 1 95 ? 0.493 7.042 8.007 1.00 98.12 95 LEU A CA 1
ATOM 755 C C . LEU A 1 95 ? -0.971 6.914 8.416 1.00 98.12 95 LEU A C 1
ATOM 757 O O . LEU A 1 95 ? -1.756 7.842 8.210 1.00 98.12 95 LEU A O 1
ATOM 761 N N . GLN A 1 96 ? -1.383 5.739 8.889 1.00 97.81 96 GLN A N 1
ATOM 762 C CA . GLN A 1 96 ? -2.768 5.493 9.320 1.00 97.81 96 GLN A CA 1
ATOM 763 C C . GLN A 1 96 ? -3.115 6.324 10.562 1.00 97.81 96 GLN A C 1
ATOM 765 O O . GLN A 1 96 ? -4.162 6.984 10.603 1.00 97.81 96 GLN A O 1
ATOM 770 N N . GLY A 1 97 ? -2.165 6.377 11.498 1.00 96.69 97 GLY A N 1
ATOM 771 C CA . GLY A 1 97 ? -2.334 6.914 12.841 1.00 96.69 97 GLY A CA 1
ATOM 772 C C . GLY A 1 97 ? -3.263 6.044 13.687 1.00 96.69 97 GLY A C 1
ATOM 773 O O . GLY A 1 97 ? -3.519 4.889 13.347 1.00 96.69 97 GLY A O 1
ATOM 774 N N . ARG A 1 98 ? -3.802 6.609 14.768 1.00 97.94 98 ARG A N 1
ATOM 775 C CA . ARG A 1 98 ? -4.846 5.962 15.584 1.00 97.94 98 ARG A CA 1
ATOM 776 C C . ARG A 1 98 ? -6.135 5.710 14.791 1.00 97.94 98 ARG A C 1
ATOM 778 O O . ARG A 1 98 ? -6.588 6.583 14.036 1.00 97.94 98 ARG A O 1
ATOM 785 N N . THR A 1 99 ? -6.735 4.538 14.963 1.00 97.88 99 THR A N 1
ATOM 786 C CA . THR A 1 99 ? -7.889 4.037 14.205 1.00 97.88 99 THR A CA 1
ATOM 787 C C . THR A 1 99 ? -9.199 4.174 14.974 1.00 97.88 99 THR A C 1
ATOM 789 O O . THR A 1 99 ? -10.214 4.451 14.333 1.00 97.88 99 THR A O 1
ATOM 792 N N . LEU A 1 100 ? -9.198 4.079 16.312 1.00 98.50 100 LEU A N 1
ATOM 793 C CA . LEU A 1 100 ? -10.420 4.011 17.124 1.00 98.50 100 LEU A CA 1
ATOM 794 C C . LEU A 1 100 ? -11.405 5.140 16.803 1.00 98.50 100 LEU A C 1
ATOM 796 O O . LEU A 1 100 ? -12.531 4.886 16.370 1.00 98.50 100 LEU A O 1
ATOM 800 N N . THR A 1 101 ? -10.957 6.392 16.938 1.00 97.12 101 THR A N 1
ATOM 801 C CA . THR A 1 101 ? -11.783 7.586 16.697 1.00 97.12 101 THR A CA 1
ATOM 802 C C . THR A 1 101 ? -12.289 7.657 15.255 1.00 97.12 101 THR A C 1
ATOM 804 O O . THR A 1 101 ? -13.417 8.081 15.007 1.00 97.12 101 THR A O 1
ATOM 807 N N . ASN A 1 102 ? -11.480 7.215 14.287 1.00 97.12 102 ASN A N 1
ATOM 808 C CA . ASN A 1 102 ? -11.868 7.220 12.878 1.00 97.12 102 ASN A CA 1
ATOM 809 C C . ASN A 1 102 ? -12.917 6.146 12.574 1.00 97.12 102 ASN A C 1
ATOM 811 O O . ASN A 1 102 ? -13.849 6.409 11.817 1.00 97.12 102 ASN A O 1
ATOM 815 N N . ALA A 1 103 ? -12.783 4.957 13.162 1.00 97.62 103 ALA A N 1
ATOM 816 C CA . ALA A 1 103 ? -13.712 3.853 12.967 1.00 97.62 103 ALA A CA 1
ATOM 817 C C . ALA A 1 103 ? -15.090 4.176 13.561 1.00 97.62 103 ALA A C 1
ATOM 819 O O . ALA A 1 103 ? -16.080 4.172 12.830 1.00 97.62 103 ALA A O 1
ATOM 820 N N . ILE A 1 104 ? -15.161 4.566 14.840 1.00 96.88 104 ILE A N 1
ATOM 821 C CA . ILE A 1 104 ? -16.441 4.926 15.482 1.00 96.88 104 ILE A CA 1
ATOM 822 C C . ILE A 1 104 ? -17.093 6.151 14.828 1.00 96.88 104 ILE A C 1
ATOM 824 O O . ILE A 1 104 ? -18.318 6.221 14.731 1.00 96.88 104 ILE A O 1
ATOM 828 N N . GLY A 1 105 ? -16.283 7.104 14.354 1.00 96.00 105 GLY A N 1
ATOM 829 C CA . GLY A 1 105 ? -16.760 8.296 13.662 1.00 96.00 105 GLY A CA 1
ATOM 830 C C . GLY A 1 105 ? -17.305 7.994 12.265 1.00 96.00 105 GLY A C 1
ATOM 831 O O . GLY A 1 105 ? -18.308 8.577 11.862 1.00 96.00 105 GLY A O 1
ATOM 832 N N . SER A 1 106 ? -16.680 7.068 11.531 1.00 96.94 106 SER A N 1
ATOM 833 C CA . SER A 1 106 ? -17.128 6.663 10.188 1.00 96.94 106 SER A CA 1
ATOM 834 C C . SER A 1 106 ? -18.393 5.811 10.226 1.00 96.94 106 SER A C 1
ATOM 836 O O . SER A 1 106 ? -19.252 5.954 9.357 1.00 96.94 106 SER A O 1
ATOM 838 N N . LEU A 1 107 ? -18.529 4.997 11.276 1.00 94.38 107 LEU A N 1
ATOM 839 C CA . LEU A 1 107 ? -19.714 4.193 11.570 1.00 94.38 107 LEU A CA 1
ATOM 840 C C . LEU A 1 107 ? -20.871 5.002 12.193 1.00 94.38 107 LEU A C 1
ATOM 842 O O . LEU A 1 107 ? -21.950 4.448 12.368 1.00 94.38 107 LEU A O 1
ATOM 846 N N . ASP A 1 108 ? -20.660 6.284 12.517 1.00 93.50 108 ASP A N 1
ATOM 847 C CA . ASP A 1 108 ? -21.637 7.188 13.152 1.00 93.50 108 ASP A CA 1
ATOM 848 C C . ASP A 1 108 ? -22.160 6.699 14.522 1.00 93.50 108 ASP A C 1
ATOM 850 O O . ASP A 1 108 ? -23.316 6.898 14.883 1.00 93.50 108 ASP A O 1
ATOM 854 N N . ILE A 1 109 ? -21.287 6.059 15.310 1.00 93.81 109 ILE A N 1
ATOM 855 C CA . ILE A 1 109 ? -21.612 5.458 16.623 1.00 93.81 109 ILE A CA 1
ATOM 856 C C . ILE A 1 109 ? -20.762 6.017 17.773 1.00 93.81 109 ILE A C 1
ATOM 858 O O . ILE A 1 109 ? -20.690 5.433 18.852 1.00 93.81 109 ILE A O 1
ATOM 862 N N . GLN A 1 110 ? -20.125 7.173 17.568 1.00 93.44 110 GLN A N 1
ATOM 863 C CA . GLN A 1 110 ? -19.235 7.797 18.553 1.00 93.44 110 GLN A CA 1
ATOM 864 C C . GLN A 1 110 ? -19.915 8.042 19.911 1.00 93.44 110 GLN A C 1
ATOM 866 O O . GLN A 1 110 ? -19.345 7.700 20.945 1.00 93.44 110 GLN A O 1
ATOM 871 N N . ASN A 1 111 ? -21.129 8.608 19.919 1.00 94.88 111 ASN A N 1
ATOM 872 C CA . ASN A 1 111 ? -21.847 8.898 21.166 1.00 94.88 111 ASN A CA 1
ATOM 873 C C . ASN A 1 111 ? -22.205 7.609 21.917 1.00 94.88 111 ASN A C 1
ATOM 875 O O . ASN A 1 111 ? -22.024 7.537 23.126 1.00 94.88 111 ASN A O 1
ATOM 879 N N . ALA A 1 112 ? -22.634 6.568 21.195 1.00 96.94 112 ALA A N 1
ATOM 880 C CA . ALA A 1 112 ? -23.011 5.303 21.813 1.00 96.94 112 ALA A CA 1
ATOM 881 C C . ALA A 1 112 ? -21.818 4.606 22.489 1.00 96.94 112 ALA A C 1
ATOM 883 O O . ALA A 1 112 ? -21.957 4.074 23.589 1.00 96.94 112 ALA A O 1
ATOM 884 N N . TYR A 1 113 ? -20.631 4.666 21.873 1.00 97.81 113 TYR A N 1
ATOM 885 C CA . TYR A 1 113 ? -19.393 4.175 22.486 1.00 97.81 113 TYR A CA 1
ATOM 886 C C . TYR A 1 113 ? -18.944 5.024 23.679 1.00 97.81 113 TYR A C 1
ATOM 888 O O . TYR A 1 113 ? -18.478 4.467 24.671 1.00 97.81 113 TYR A O 1
ATOM 896 N N . ALA A 1 114 ? -19.104 6.350 23.616 1.00 97.31 114 ALA A N 1
ATOM 897 C CA . ALA A 1 114 ? -18.799 7.223 24.747 1.00 97.31 114 ALA A CA 1
ATOM 898 C C . ALA A 1 114 ? -19.686 6.902 25.963 1.00 97.31 114 ALA A C 1
ATOM 900 O O . ALA A 1 114 ? -19.174 6.712 27.064 1.00 97.31 114 ALA A O 1
ATOM 901 N N . ASP A 1 115 ? -20.997 6.757 25.760 1.00 97.56 115 ASP A N 1
ATOM 902 C CA . ASP A 1 115 ? -21.947 6.416 26.825 1.00 97.56 115 ASP A CA 1
ATOM 903 C C . ASP A 1 115 ? -21.701 5.011 27.395 1.00 97.56 115 ASP A C 1
ATOM 905 O O . ASP A 1 115 ? -21.776 4.794 28.605 1.00 97.56 115 ASP A O 1
ATOM 909 N N . ALA A 1 116 ? -21.358 4.046 26.540 1.00 97.62 116 ALA A N 1
ATOM 910 C CA . ALA A 1 116 ? -21.021 2.694 26.969 1.00 97.62 116 ALA A CA 1
ATOM 911 C C . ALA A 1 116 ? -19.754 2.636 27.827 1.00 97.62 116 ALA A C 1
ATOM 913 O O . ALA A 1 116 ? -19.746 1.972 28.865 1.00 97.62 116 ALA A O 1
ATOM 914 N N . LEU A 1 117 ? -18.699 3.348 27.424 1.00 97.31 117 LEU A N 1
ATOM 915 C CA . LEU A 1 117 ? -17.473 3.452 28.212 1.00 97.31 117 LEU A CA 1
ATOM 916 C C . LEU A 1 117 ? -17.727 4.158 29.545 1.00 97.31 117 LEU A C 1
ATOM 918 O O . LEU A 1 117 ? -17.283 3.657 30.577 1.00 97.31 117 LEU A O 1
ATOM 922 N N . ASN A 1 118 ? -18.540 5.220 29.560 1.00 96.25 118 ASN A N 1
ATOM 923 C CA . ASN A 1 118 ? -18.941 5.891 30.800 1.00 96.25 118 ASN A CA 1
ATOM 924 C C . ASN A 1 118 ? -19.643 4.924 31.773 1.00 96.25 118 ASN A C 1
ATOM 926 O O . ASN A 1 118 ? -19.353 4.926 32.974 1.00 96.25 118 ASN A O 1
ATOM 930 N N . ASN A 1 119 ? -20.520 4.049 31.264 1.00 94.19 119 ASN A N 1
ATOM 931 C CA . ASN A 1 119 ? -21.177 3.007 32.065 1.00 94.19 119 ASN A CA 1
ATOM 932 C C . ASN A 1 119 ? -20.178 1.984 32.634 1.00 94.19 119 ASN A C 1
ATOM 934 O O . ASN A 1 119 ? -20.362 1.493 33.749 1.00 94.19 119 ASN A O 1
ATOM 938 N N . LEU A 1 120 ? -19.105 1.703 31.894 1.00 94.12 120 LEU A N 1
ATOM 939 C CA . LEU A 1 120 ? -17.992 0.846 32.311 1.00 94.12 120 LEU A CA 1
ATOM 940 C C . LEU A 1 120 ? -16.969 1.564 33.209 1.00 94.12 120 LEU A C 1
ATOM 942 O O . LEU A 1 120 ? -16.074 0.917 33.745 1.00 94.12 120 LEU A O 1
ATOM 946 N N . GLY A 1 121 ? -17.130 2.872 33.430 1.00 95.25 121 GLY A N 1
ATOM 947 C CA . GLY A 1 121 ? -16.267 3.679 34.291 1.00 95.25 121 GLY A CA 1
ATOM 948 C C . GLY A 1 121 ? -15.090 4.362 33.593 1.00 95.25 121 GLY A C 1
ATOM 949 O O . GLY A 1 121 ? -14.247 4.886 34.306 1.00 95.25 121 GLY A O 1
ATOM 950 N N . HIS A 1 122 ? -15.061 4.398 32.259 1.00 96.12 122 HIS A N 1
ATOM 951 C CA . HIS A 1 122 ? -13.979 4.968 31.448 1.00 96.12 122 HIS A CA 1
ATOM 952 C C . HIS A 1 122 ? -14.460 6.126 30.570 1.00 96.12 122 HIS A C 1
ATOM 954 O O . HIS A 1 122 ? -15.617 6.154 30.154 1.00 96.12 122 HIS A O 1
ATOM 960 N N . VAL A 1 123 ? -13.559 7.042 30.213 1.00 96.31 123 VAL A N 1
ATOM 961 C CA . VAL A 1 123 ? -13.840 8.119 29.250 1.00 96.31 123 VAL A CA 1
ATOM 962 C C . VAL A 1 123 ? -13.229 7.774 27.892 1.00 96.31 123 VAL A C 1
ATOM 964 O O . VAL A 1 123 ? -12.063 7.406 27.800 1.00 96.31 123 VAL A O 1
ATOM 967 N N . LEU A 1 124 ? -13.997 7.920 26.805 1.00 95.94 124 LEU A N 1
ATOM 968 C CA . LEU A 1 124 ? -13.552 7.560 25.447 1.00 95.94 124 LEU A CA 1
ATOM 969 C C . LEU A 1 124 ? -12.223 8.217 25.034 1.00 95.94 124 LEU A C 1
ATOM 971 O O . LEU A 1 124 ? -11.432 7.591 24.333 1.00 95.94 124 LEU A O 1
ATOM 975 N N . GLU A 1 125 ? -11.980 9.459 25.450 1.00 94.75 125 GLU A N 1
ATOM 976 C CA . GLU A 1 125 ? -10.733 10.177 25.168 1.00 94.75 125 GLU A CA 1
ATOM 977 C C . GLU A 1 125 ? -9.521 9.493 25.817 1.00 94.75 125 GLU A C 1
ATOM 979 O O . GLU A 1 125 ? -8.560 9.180 25.118 1.00 94.75 125 GLU A O 1
ATOM 984 N N . GLU A 1 126 ? -9.616 9.141 27.102 1.00 95.69 126 GLU A N 1
ATOM 985 C CA . GLU A 1 126 ? -8.570 8.420 27.844 1.00 95.69 126 GLU A CA 1
ATOM 986 C C . GLU A 1 126 ? -8.268 7.053 27.213 1.00 95.69 126 GLU A C 1
ATOM 988 O O . GLU A 1 126 ? -7.112 6.634 27.118 1.00 95.69 126 GLU A O 1
ATOM 993 N N . ILE A 1 127 ? -9.311 6.369 26.729 1.00 97.56 127 ILE A N 1
ATOM 994 C CA . ILE A 1 127 ? -9.187 5.092 26.020 1.00 97.56 127 ILE A CA 1
ATOM 995 C C . ILE A 1 127 ? -8.501 5.270 24.662 1.00 97.56 127 ILE A C 1
ATOM 997 O O . ILE A 1 127 ? -7.627 4.482 24.299 1.00 97.56 127 ILE A O 1
ATOM 1001 N N . ALA A 1 128 ? -8.853 6.314 23.912 1.00 97.19 128 ALA A N 1
ATOM 1002 C CA . ALA A 1 128 ? -8.229 6.612 22.628 1.00 97.19 128 ALA A CA 1
ATOM 1003 C C . ALA A 1 128 ? -6.749 7.014 22.766 1.00 97.19 128 ALA A C 1
ATOM 1005 O O . ALA A 1 128 ? -5.979 6.837 21.821 1.00 97.19 128 ALA A O 1
ATOM 1006 N N . GLU A 1 129 ? -6.324 7.554 23.909 1.00 97.50 129 GLU A N 1
ATOM 1007 C CA . GLU A 1 129 ? -4.918 7.869 24.204 1.00 97.50 129 GLU A CA 1
ATOM 1008 C C . GLU A 1 129 ? -4.041 6.638 24.459 1.00 97.50 129 GLU A C 1
ATOM 1010 O O . GLU A 1 129 ? -2.827 6.721 24.280 1.00 97.50 129 GLU A O 1
ATOM 1015 N N . GLN A 1 130 ? -4.628 5.490 24.814 1.00 98.31 130 GLN A N 1
ATOM 1016 C CA . GLN A 1 130 ? -3.875 4.237 24.959 1.00 98.31 130 GLN A CA 1
ATOM 1017 C C . GLN A 1 130 ? -3.474 3.629 23.608 1.00 98.31 130 GLN A C 1
ATOM 1019 O O . GLN A 1 130 ? -2.558 2.806 23.541 1.00 98.31 130 GLN A O 1
ATOM 1024 N N . GLU A 1 131 ? -4.161 4.007 22.528 1.00 98.62 131 GLU A N 1
ATOM 1025 C CA . GLU A 1 131 ? -3.870 3.501 21.194 1.00 98.62 131 GLU A CA 1
ATOM 1026 C C . GLU A 1 131 ? -2.517 4.026 20.697 1.00 98.62 131 GLU A C 1
ATOM 1028 O O . GLU A 1 131 ? -2.287 5.232 20.623 1.00 98.62 131 GLU A O 1
ATOM 1033 N N . LYS A 1 132 ? -1.635 3.118 20.282 1.00 98.44 132 LYS A N 1
ATOM 1034 C CA . LYS A 1 132 ? -0.395 3.483 19.592 1.00 98.44 132 LYS A CA 1
ATOM 1035 C C . LYS A 1 132 ? -0.673 3.749 18.114 1.00 98.44 132 LYS A C 1
ATOM 1037 O O . LYS A 1 132 ? -1.383 2.980 17.466 1.00 98.44 132 LYS A O 1
ATOM 1042 N N . ASP A 1 133 ? -0.079 4.803 17.563 1.00 98.44 133 ASP A N 1
ATOM 1043 C CA . ASP A 1 133 ? -0.093 5.043 16.121 1.00 98.44 133 ASP A CA 1
ATOM 1044 C C . ASP A 1 133 ? 0.547 3.859 15.373 1.00 98.44 133 ASP A C 1
ATOM 1046 O O . ASP A 1 133 ? 1.618 3.371 15.739 1.00 98.44 133 ASP A O 1
ATOM 1050 N N . ALA A 1 134 ? -0.105 3.391 14.304 1.00 98.31 134 ALA A N 1
ATOM 1051 C CA . ALA A 1 134 ? 0.455 2.338 13.464 1.00 98.31 134 ALA A CA 1
ATOM 1052 C C . ALA A 1 134 ? 1.679 2.869 12.702 1.00 98.31 134 ALA A C 1
ATOM 1054 O O . ALA A 1 134 ? 1.539 3.701 11.797 1.00 98.31 134 ALA A O 1
ATOM 1055 N N . ALA A 1 135 ? 2.868 2.379 13.058 1.00 98.44 135 ALA A N 1
ATOM 1056 C CA . ALA A 1 135 ? 4.151 2.855 12.544 1.00 98.44 135 ALA A CA 1
ATOM 1057 C C . ALA A 1 135 ? 4.456 2.307 11.135 1.00 98.44 135 ALA A C 1
ATOM 1059 O O . ALA A 1 135 ? 5.419 1.579 10.909 1.00 98.44 135 ALA A O 1
ATOM 1060 N N . LEU A 1 136 ? 3.586 2.633 10.178 1.00 98.31 136 LEU A N 1
ATOM 1061 C CA . LEU A 1 136 ? 3.575 2.105 8.808 1.00 98.31 136 LEU A CA 1
ATOM 1062 C C . LEU A 1 136 ? 3.988 3.143 7.753 1.00 98.31 136 LEU A C 1
ATOM 1064 O O . LEU A 1 136 ? 3.940 2.869 6.556 1.00 98.31 136 LEU A O 1
ATOM 1068 N N . GLY A 1 137 ? 4.357 4.350 8.171 1.00 96.56 137 GLY A N 1
ATOM 1069 C CA . GLY A 1 137 ? 4.750 5.460 7.308 1.00 96.56 137 GLY A CA 1
ATOM 1070 C C . GLY A 1 137 ? 5.533 6.506 8.096 1.00 96.56 137 GLY A C 1
ATOM 1071 O O . GLY A 1 137 ? 5.662 6.395 9.312 1.00 96.56 137 GLY A O 1
ATOM 1072 N N . ASN A 1 138 ? 6.028 7.528 7.409 1.00 91.56 138 ASN A N 1
ATOM 1073 C CA . ASN A 1 138 ? 6.816 8.612 7.987 1.00 91.56 138 ASN A CA 1
ATOM 1074 C C . ASN A 1 138 ? 6.260 9.994 7.623 1.00 91.56 138 ASN A C 1
ATOM 1076 O O . ASN A 1 138 ? 6.057 10.832 8.497 1.00 91.56 138 ASN A O 1
ATOM 1080 N N . GLY A 1 139 ? 6.024 10.252 6.334 1.00 93.81 139 GLY A N 1
ATOM 1081 C CA . GLY A 1 139 ? 5.824 11.617 5.839 1.00 93.81 139 GLY A CA 1
ATOM 1082 C C . GLY A 1 139 ? 4.513 11.873 5.097 1.00 93.81 139 GLY A C 1
ATOM 1083 O O . GLY A 1 139 ? 3.568 11.079 5.099 1.00 93.81 139 GLY A O 1
ATOM 1084 N N . GLY A 1 140 ? 4.476 13.008 4.392 1.00 95.38 140 GLY A N 1
ATOM 1085 C CA . GLY A 1 140 ? 3.331 13.422 3.573 1.00 95.38 140 GLY A CA 1
ATOM 1086 C C . GLY A 1 140 ? 2.922 12.388 2.517 1.00 95.38 140 GLY A C 1
ATOM 1087 O O . GLY A 1 140 ? 1.728 12.232 2.266 1.00 95.38 140 GLY A O 1
ATOM 1088 N N . LEU A 1 141 ? 3.881 11.625 1.973 1.00 95.69 141 LEU A N 1
ATOM 1089 C CA . LEU A 1 141 ? 3.631 10.532 1.027 1.00 95.69 141 LEU A CA 1
ATOM 1090 C C . LEU A 1 141 ? 2.711 9.460 1.631 1.00 95.69 141 LEU A C 1
ATOM 1092 O O . LEU A 1 141 ? 1.683 9.112 1.042 1.00 95.69 141 LEU A O 1
ATOM 1096 N N . GLY A 1 142 ? 3.045 8.985 2.835 1.00 96.88 142 GLY A N 1
ATOM 1097 C CA . GLY A 1 142 ? 2.251 7.995 3.556 1.00 96.88 142 GLY A CA 1
ATOM 1098 C C . GLY A 1 142 ? 0.923 8.546 4.066 1.00 96.88 142 GLY A C 1
ATOM 1099 O O . GLY A 1 142 ? -0.080 7.831 4.083 1.00 96.88 142 GLY A O 1
ATOM 1100 N N . ARG A 1 143 ? 0.866 9.824 4.465 1.00 98.50 143 ARG A N 1
ATOM 1101 C CA . ARG A 1 143 ? -0.396 10.435 4.919 1.00 98.50 143 ARG A CA 1
ATOM 1102 C C . ARG A 1 143 ? -1.376 10.661 3.777 1.00 98.50 143 ARG A C 1
ATOM 1104 O O . ARG A 1 143 ? -2.580 10.490 3.984 1.00 98.50 143 ARG A O 1
ATOM 1111 N N . LEU A 1 144 ? -0.876 11.001 2.590 1.00 98.31 144 LEU A N 1
ATOM 1112 C CA . LEU A 1 144 ? -1.674 11.082 1.372 1.00 98.31 144 LEU A CA 1
ATOM 1113 C C . LEU A 1 144 ? -2.307 9.724 1.054 1.00 98.31 144 LEU A C 1
ATOM 1115 O O . LEU A 1 144 ? -3.521 9.661 0.874 1.00 98.31 144 LEU A O 1
ATOM 1119 N N . ALA A 1 145 ? -1.516 8.645 1.079 1.00 98.56 145 ALA A N 1
ATOM 1120 C CA . ALA A 1 145 ? -2.005 7.287 0.847 1.00 98.56 145 ALA A CA 1
ATOM 1121 C C . ALA A 1 145 ? -3.146 6.919 1.816 1.00 98.56 145 ALA A C 1
ATOM 1123 O O . ALA A 1 145 ? -4.209 6.470 1.389 1.00 98.56 145 ALA A O 1
ATOM 1124 N N . SER A 1 146 ? -2.997 7.213 3.111 1.00 98.75 146 SER A N 1
ATOM 1125 C CA . SER A 1 146 ? -4.061 6.985 4.101 1.00 98.75 146 SER A CA 1
ATOM 1126 C C . SER A 1 146 ? -5.307 7.854 3.874 1.00 98.75 146 SER A C 1
ATOM 1128 O O . SER A 1 146 ? -6.430 7.379 4.036 1.00 98.75 146 SER A O 1
ATOM 1130 N N . CYS A 1 147 ? -5.149 9.127 3.489 1.00 98.81 147 CYS A N 1
ATOM 1131 C CA . CYS A 1 147 ? -6.277 10.002 3.132 1.00 98.81 147 CYS A CA 1
ATOM 1132 C C . CYS A 1 147 ? -7.015 9.519 1.870 1.00 98.81 147 CYS A C 1
ATOM 1134 O O . CYS A 1 147 ? -8.238 9.674 1.775 1.00 98.81 147 CYS A O 1
ATOM 1136 N N . PHE A 1 148 ? -6.290 8.935 0.912 1.00 98.81 148 PHE A N 1
ATOM 1137 C CA . PHE A 1 148 ? -6.873 8.316 -0.273 1.00 98.81 148 PHE A CA 1
ATOM 1138 C C . PHE A 1 148 ? -7.703 7.094 0.088 1.00 98.81 148 PHE A C 1
ATOM 1140 O O . PHE A 1 148 ? -8.835 7.023 -0.372 1.00 98.81 148 PHE A O 1
ATOM 1147 N N . LEU A 1 149 ? -7.218 6.196 0.951 1.00 98.88 149 LEU A N 1
ATOM 1148 C CA . LEU A 1 149 ? -7.998 5.026 1.371 1.00 98.88 149 LEU A CA 1
ATOM 1149 C C . LEU A 1 149 ? -9.315 5.420 2.053 1.00 98.88 149 LEU A C 1
ATOM 1151 O O . LEU A 1 149 ? -10.376 4.933 1.673 1.00 98.88 149 LEU A O 1
ATOM 1155 N N . ASP A 1 150 ? -9.273 6.376 2.982 1.00 98.88 150 ASP A N 1
ATOM 1156 C CA . ASP A 1 150 ? -10.480 6.904 3.631 1.00 98.88 150 ASP A CA 1
ATOM 1157 C C . ASP A 1 150 ? -11.475 7.502 2.610 1.00 98.88 150 ASP A C 1
ATOM 1159 O O . ASP A 1 150 ? -12.691 7.329 2.715 1.00 98.88 150 ASP A O 1
ATOM 1163 N N . SER A 1 151 ? -10.967 8.172 1.570 1.00 98.88 151 SER A N 1
ATOM 1164 C CA . SER A 1 151 ? -11.799 8.735 0.497 1.00 98.88 151 SER A CA 1
ATOM 1165 C C . SER A 1 151 ? -12.325 7.676 -0.469 1.00 98.88 151 SER A C 1
ATOM 1167 O O . SER A 1 151 ? -13.485 7.750 -0.853 1.00 98.88 151 SER A O 1
ATOM 1169 N N . MET A 1 152 ? -11.523 6.674 -0.827 1.00 98.88 152 MET A N 1
ATOM 1170 C CA . MET A 1 152 ? -11.934 5.548 -1.668 1.00 98.88 152 MET A CA 1
ATOM 1171 C C . MET A 1 152 ? -13.074 4.768 -1.013 1.00 98.88 152 MET A C 1
ATOM 1173 O O . MET A 1 152 ? -14.070 4.487 -1.677 1.00 98.88 152 MET A O 1
ATOM 1177 N N . ALA A 1 153 ? -12.967 4.500 0.291 1.00 98.81 153 ALA A N 1
ATOM 1178 C CA . ALA A 1 153 ? -14.024 3.855 1.060 1.00 98.81 153 ALA A CA 1
ATOM 1179 C C . ALA A 1 153 ? -15.302 4.709 1.077 1.00 98.81 153 ALA A C 1
ATOM 1181 O O . ALA A 1 153 ? -16.371 4.237 0.700 1.00 98.81 153 ALA A O 1
ATOM 1182 N N . THR A 1 154 ? -15.177 5.995 1.428 1.00 98.81 154 THR A N 1
ATOM 1183 C CA . THR A 1 154 ? -16.310 6.937 1.523 1.00 98.81 154 THR A CA 1
ATOM 1184 C C . THR A 1 154 ? -17.017 7.158 0.180 1.00 98.81 154 THR A C 1
ATOM 1186 O O . THR A 1 154 ? -18.237 7.279 0.133 1.00 98.81 154 THR A O 1
ATOM 1189 N N . LEU A 1 155 ? -16.270 7.185 -0.926 1.00 98.75 155 LEU A N 1
ATOM 1190 C CA . LEU A 1 155 ? -16.802 7.340 -2.285 1.00 98.75 155 LEU A CA 1
ATOM 1191 C C . LEU A 1 155 ? -17.316 6.023 -2.890 1.00 98.75 155 LEU A C 1
ATOM 1193 O O . LEU A 1 155 ? -17.692 5.997 -4.060 1.00 98.75 155 LEU A O 1
ATOM 1197 N N . ASN A 1 156 ? -17.335 4.936 -2.113 1.00 98.81 156 ASN A N 1
ATOM 1198 C CA . ASN A 1 156 ? -17.746 3.601 -2.544 1.00 98.81 156 ASN A CA 1
ATOM 1199 C C . ASN A 1 156 ? -16.939 3.049 -3.732 1.00 98.81 156 ASN A C 1
ATOM 1201 O O . ASN A 1 156 ? -17.448 2.252 -4.523 1.00 98.81 156 ASN A O 1
ATOM 1205 N N . LEU A 1 157 ? -15.676 3.455 -3.869 1.00 98.81 157 LEU A N 1
ATOM 1206 C CA . LEU A 1 157 ? -14.821 2.993 -4.956 1.00 98.81 157 LEU A CA 1
ATOM 1207 C C . LEU A 1 157 ? -14.280 1.587 -4.651 1.00 98.81 157 LEU A C 1
ATOM 1209 O O . LEU A 1 157 ? -13.795 1.345 -3.542 1.00 98.81 157 LEU A O 1
ATOM 1213 N N . PRO A 1 158 ? -14.289 0.659 -5.627 1.00 98.81 158 PRO A N 1
ATOM 1214 C CA . PRO A 1 158 ? -13.563 -0.598 -5.517 1.00 98.81 158 PRO A CA 1
ATOM 1215 C C . PRO A 1 158 ? -12.064 -0.315 -5.618 1.00 98.81 158 PRO A C 1
ATOM 1217 O O . PRO A 1 158 ? -11.482 -0.297 -6.703 1.00 98.81 158 PRO A O 1
ATOM 1220 N N . ALA A 1 159 ? -11.429 -0.056 -4.479 1.00 98.88 159 ALA A N 1
ATOM 1221 C CA . ALA A 1 159 ? -10.001 0.209 -4.422 1.00 98.88 159 ALA A CA 1
ATOM 1222 C C . ALA A 1 159 ? -9.388 -0.284 -3.116 1.00 98.88 159 ALA A C 1
ATOM 1224 O O . ALA A 1 159 ? -10.032 -0.167 -2.081 1.00 98.88 159 ALA A O 1
ATOM 1225 N N . TRP A 1 160 ? -8.162 -0.810 -3.163 1.00 98.94 160 TRP A N 1
ATOM 1226 C CA . TRP A 1 160 ? -7.391 -1.256 -1.993 1.00 98.94 160 TRP A CA 1
ATOM 1227 C C . TRP A 1 160 ? -6.009 -0.601 -1.951 1.00 98.94 160 TRP A C 1
ATOM 1229 O O . TRP A 1 160 ? -5.451 -0.247 -2.991 1.00 98.94 160 TRP A O 1
ATOM 1239 N N . GLY A 1 161 ? -5.441 -0.498 -0.750 1.00 98.94 161 GLY A N 1
ATOM 1240 C CA . GLY A 1 161 ? -4.029 -0.177 -0.544 1.00 98.94 161 GLY A CA 1
ATOM 1241 C C . GLY A 1 161 ? -3.215 -1.439 -0.289 1.00 98.94 161 GLY A C 1
ATOM 1242 O O . GLY A 1 161 ? -3.692 -2.332 0.407 1.00 98.94 161 GLY A O 1
ATOM 1243 N N . TYR A 1 162 ? -1.992 -1.493 -0.812 1.00 98.94 162 TYR A N 1
ATOM 1244 C CA . TYR A 1 162 ? -0.999 -2.503 -0.448 1.00 98.94 162 TYR A CA 1
ATOM 1245 C C . TYR A 1 162 ? 0.269 -1.846 0.086 1.00 98.94 162 TYR A C 1
ATOM 1247 O O . TYR A 1 162 ? 0.787 -0.911 -0.533 1.00 98.94 162 TYR A O 1
ATOM 1255 N N . GLY A 1 163 ? 0.777 -2.372 1.200 1.00 98.88 163 GLY A N 1
ATOM 1256 C CA . GLY A 1 163 ? 1.999 -1.908 1.857 1.00 98.88 163 GLY A CA 1
ATOM 1257 C C . GLY A 1 163 ? 2.736 -3.024 2.598 1.00 98.88 163 GLY A C 1
ATOM 1258 O O . GLY A 1 163 ? 2.379 -4.199 2.501 1.00 98.88 163 GLY A O 1
ATOM 1259 N N . LEU A 1 164 ? 3.774 -2.659 3.349 1.00 98.94 164 LEU A N 1
ATOM 1260 C CA . LEU A 1 164 ? 4.518 -3.583 4.210 1.00 98.94 164 LEU A CA 1
ATOM 1261 C C . LEU A 1 164 ? 4.131 -3.399 5.676 1.00 98.94 164 LEU A C 1
ATOM 1263 O O . LEU A 1 164 ? 3.886 -2.283 6.131 1.00 98.94 164 LEU A O 1
ATOM 1267 N N . ARG A 1 165 ? 4.109 -4.501 6.427 1.00 98.81 165 ARG A N 1
ATOM 1268 C CA . ARG A 1 165 ? 3.795 -4.505 7.859 1.00 98.81 165 ARG A CA 1
ATOM 1269 C C . ARG A 1 165 ? 5.043 -4.209 8.700 1.00 98.81 165 ARG A C 1
ATOM 1271 O O . ARG A 1 165 ? 5.610 -5.114 9.307 1.00 98.81 165 ARG A O 1
ATOM 1278 N N . TYR A 1 166 ? 5.496 -2.955 8.709 1.00 98.81 166 TYR A N 1
ATOM 1279 C CA . TYR A 1 166 ? 6.696 -2.558 9.458 1.00 98.81 166 TYR A CA 1
ATOM 1280 C C . TYR A 1 166 ? 6.537 -2.748 10.971 1.00 98.81 166 TYR A C 1
ATOM 1282 O O . TYR A 1 166 ? 5.562 -2.290 11.566 1.00 98.81 166 TYR A O 1
ATOM 1290 N N . ARG A 1 167 ? 7.521 -3.390 11.607 1.00 98.44 167 ARG A N 1
ATOM 1291 C CA . ARG A 1 167 ? 7.544 -3.615 13.061 1.00 98.44 167 ARG A CA 1
ATOM 1292 C C . ARG A 1 167 ? 7.930 -2.362 13.838 1.00 98.44 167 ARG A C 1
ATOM 1294 O O . ARG A 1 167 ? 7.258 -2.028 14.807 1.00 98.44 167 ARG A O 1
ATOM 1301 N N . TYR A 1 168 ? 8.956 -1.655 13.374 1.00 98.50 168 TYR A N 1
ATOM 1302 C CA . TYR A 1 168 ? 9.625 -0.598 14.136 1.00 98.50 168 TYR A CA 1
ATOM 1303 C C . TYR A 1 168 ? 9.494 0.799 13.514 1.00 98.50 168 TYR A C 1
ATOM 1305 O O . TYR A 1 168 ? 10.131 1.737 13.990 1.00 98.50 168 TYR A O 1
ATOM 1313 N N . GLY A 1 169 ? 8.658 0.953 12.479 1.00 97.56 169 GLY A N 1
ATOM 1314 C CA . GLY A 1 169 ? 8.451 2.231 11.796 1.00 97.56 169 GLY A CA 1
ATOM 1315 C C . GLY A 1 169 ? 9.734 2.813 11.219 1.00 97.56 169 GLY A C 1
ATOM 1316 O O . GLY A 1 169 ? 10.584 2.071 10.729 1.00 97.56 169 GLY A O 1
ATOM 1317 N N . LEU A 1 170 ? 9.857 4.142 11.260 1.00 96.81 170 LEU A N 1
ATOM 1318 C CA . LEU A 1 170 ? 11.121 4.827 10.991 1.00 96.81 170 LEU A CA 1
ATOM 1319 C C . LEU A 1 170 ? 11.947 4.925 12.285 1.00 96.81 170 LEU A C 1
ATOM 1321 O O . LEU A 1 170 ? 12.986 4.284 12.401 1.00 96.81 170 LEU A O 1
ATOM 1325 N N . PHE A 1 171 ? 11.459 5.700 13.256 1.00 97.56 171 PHE A N 1
ATOM 1326 C CA . PHE A 1 171 ? 11.920 5.729 14.644 1.00 97.56 171 PHE A CA 1
ATOM 1327 C C . PHE A 1 171 ? 10.941 6.539 15.504 1.00 97.56 171 PHE A C 1
ATOM 1329 O O . PHE A 1 171 ? 10.287 7.463 15.020 1.00 97.56 171 PHE A O 1
ATOM 1336 N N . LYS A 1 172 ? 10.934 6.255 16.804 1.00 97.81 172 LYS A N 1
ATOM 1337 C CA . LYS A 1 172 ? 10.342 7.081 17.851 1.00 97.81 172 LYS A CA 1
ATOM 1338 C C . LYS A 1 172 ? 11.356 8.116 18.319 1.00 97.81 172 LYS A C 1
ATOM 1340 O O . LYS A 1 172 ? 12.424 7.770 18.828 1.00 97.81 172 LYS A O 1
ATOM 1345 N N . GLN A 1 173 ? 11.016 9.390 18.173 1.00 98.06 173 GLN A N 1
ATOM 1346 C CA . GLN A 1 173 ? 11.882 10.493 18.582 1.00 98.06 173 GLN A CA 1
ATOM 1347 C C . GLN A 1 173 ? 11.878 10.664 20.109 1.00 98.06 173 GLN A C 1
ATOM 1349 O O . GLN A 1 173 ? 10.820 10.776 20.733 1.00 98.06 173 GLN A O 1
ATOM 1354 N N . LYS A 1 174 ? 13.064 10.755 20.714 1.00 97.50 174 LYS A N 1
ATOM 1355 C CA . LYS A 1 174 ? 13.261 11.256 22.080 1.00 97.50 174 LYS A CA 1
ATOM 1356 C C . LYS A 1 174 ? 14.140 12.500 22.044 1.00 97.50 174 LYS A C 1
ATOM 1358 O O . LYS A 1 174 ? 15.084 12.566 21.266 1.00 97.50 174 LYS A O 1
ATOM 1363 N N . ILE A 1 175 ? 13.838 13.476 22.898 1.00 98.06 175 ILE A N 1
ATOM 1364 C CA . ILE A 1 175 ? 14.670 14.670 23.070 1.00 98.06 175 ILE A CA 1
ATOM 1365 C C . ILE A 1 175 ? 15.420 14.552 24.391 1.00 98.06 175 ILE A C 1
ATOM 1367 O O . ILE A 1 175 ? 14.809 14.518 25.461 1.00 98.06 175 ILE A O 1
ATOM 1371 N N . THR A 1 176 ? 16.746 14.484 24.312 1.00 97.19 176 THR A N 1
ATOM 1372 C CA . THR A 1 176 ? 17.644 14.451 25.470 1.00 97.19 176 THR A CA 1
ATOM 1373 C C . THR A 1 176 ? 18.506 15.709 25.506 1.00 97.19 176 THR A C 1
ATOM 1375 O O . THR A 1 176 ? 18.386 16.606 24.671 1.00 97.19 176 THR A O 1
ATOM 1378 N N . LYS A 1 177 ? 19.407 15.804 26.490 1.00 97.19 177 LYS A N 1
ATOM 1379 C CA . LYS A 1 177 ? 20.355 16.927 26.581 1.00 97.19 177 LYS A CA 1
ATOM 1380 C C . LYS A 1 177 ? 21.279 17.033 25.358 1.00 97.19 177 LYS A C 1
ATOM 1382 O O . LYS A 1 177 ? 21.859 18.092 25.154 1.00 97.19 177 LYS A O 1
ATOM 1387 N N . GLN A 1 178 ? 21.439 15.954 24.589 1.00 95.88 178 GLN A N 1
ATOM 1388 C CA . GLN A 1 178 ? 22.322 15.883 23.420 1.00 95.88 178 GLN A CA 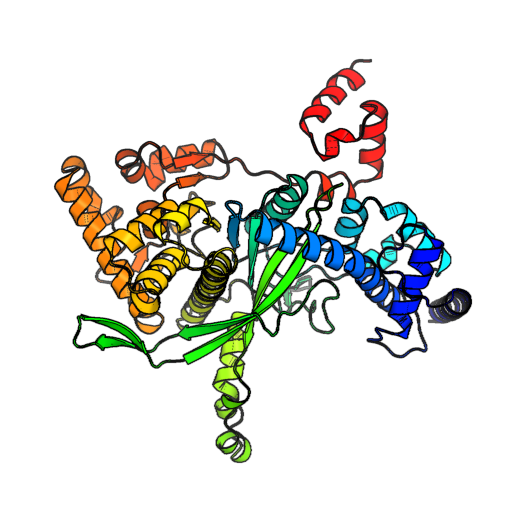1
ATOM 1389 C C . GLN A 1 178 ? 21.594 16.203 22.104 1.00 95.88 178 GLN A C 1
ATOM 1391 O O . GLN A 1 178 ? 22.241 16.335 21.069 1.00 95.88 178 GLN A O 1
ATOM 1396 N N . GLY A 1 179 ? 20.269 16.374 22.144 1.00 97.88 179 GLY A N 1
ATOM 1397 C CA . GLY A 1 179 ? 19.430 16.585 20.970 1.00 97.88 179 GLY A CA 1
ATOM 1398 C C . GLY A 1 179 ? 18.472 15.419 20.746 1.00 97.88 179 GLY A C 1
ATOM 1399 O O . GLY A 1 179 ? 17.916 14.874 21.700 1.00 97.88 179 GLY A O 1
ATOM 1400 N N . GLN A 1 180 ? 18.243 15.085 19.478 1.00 98.25 180 GLN A N 1
ATOM 1401 C CA . GLN A 1 180 ? 17.421 13.944 19.090 1.00 98.25 180 GLN A CA 1
ATOM 1402 C C . GLN A 1 180 ? 18.160 12.627 19.357 1.00 98.25 180 GLN A C 1
ATOM 1404 O O . GLN A 1 180 ? 19.328 12.490 19.011 1.00 98.25 180 GLN A O 1
ATOM 1409 N N . GLU A 1 181 ? 17.436 11.658 19.909 1.00 98.00 181 GLU A N 1
ATOM 1410 C CA . GLU A 1 181 ? 17.807 10.245 19.932 1.00 98.00 181 GLU A CA 1
ATOM 1411 C C . GLU A 1 181 ? 16.692 9.420 19.280 1.00 98.00 181 GLU A C 1
ATOM 1413 O O . GLU A 1 181 ? 15.503 9.628 19.558 1.00 98.00 181 GLU A O 1
ATOM 1418 N N . GLU A 1 182 ? 17.071 8.478 18.419 1.00 97.94 182 GLU A N 1
ATOM 1419 C CA . GLU A 1 182 ? 16.153 7.559 17.752 1.00 97.94 182 GLU A CA 1
ATOM 1420 C C . GLU A 1 182 ? 16.025 6.245 18.532 1.00 97.94 182 GLU A C 1
ATOM 1422 O O . GLU A 1 182 ? 17.018 5.582 18.834 1.00 97.94 182 GLU A O 1
ATOM 1427 N N . VAL A 1 183 ? 14.793 5.822 18.827 1.00 97.69 183 VAL A N 1
ATOM 1428 C CA . VAL A 1 183 ? 14.519 4.472 19.347 1.00 97.69 183 VAL A CA 1
ATOM 1429 C C . VAL A 1 183 ? 13.480 3.765 18.485 1.00 97.69 183 VAL A C 1
ATOM 1431 O O . VAL A 1 183 ? 12.673 4.415 17.831 1.00 97.69 183 VAL A O 1
ATOM 1434 N N . ALA A 1 184 ? 13.488 2.434 18.463 1.00 98.06 184 ALA A N 1
ATOM 1435 C CA . ALA A 1 184 ? 12.502 1.665 17.705 1.00 98.06 184 ALA A CA 1
ATOM 1436 C C . ALA A 1 184 ? 11.071 1.909 18.223 1.00 98.06 184 ALA A C 1
ATOM 1438 O O . ALA A 1 184 ? 10.858 2.052 19.432 1.00 98.06 184 ALA A O 1
ATOM 1439 N N . GLU A 1 185 ? 10.096 1.941 17.312 1.00 98.38 185 GLU A N 1
ATOM 1440 C CA . GLU A 1 185 ? 8.675 1.959 17.679 1.00 98.38 185 GLU A CA 1
ATOM 1441 C C . GLU A 1 185 ? 8.242 0.616 18.268 1.00 98.38 185 GLU A C 1
ATOM 1443 O O . GLU A 1 185 ? 8.745 -0.428 17.879 1.00 98.38 185 GLU A O 1
ATOM 1448 N N . ASP A 1 186 ? 7.274 0.617 19.179 1.00 98.19 186 ASP A N 1
ATOM 1449 C CA . ASP A 1 186 ? 6.860 -0.576 19.931 1.00 98.19 186 ASP A CA 1
ATOM 1450 C C . ASP A 1 186 ? 5.362 -0.896 19.749 1.00 98.19 186 ASP A C 1
ATOM 1452 O O . ASP A 1 186 ? 4.702 -1.456 20.633 1.00 98.19 186 ASP A O 1
ATOM 1456 N N . TRP A 1 187 ? 4.797 -0.499 18.602 1.00 98.50 187 TRP A N 1
ATOM 1457 C CA . TRP A 1 187 ? 3.358 -0.588 18.319 1.00 98.50 187 TRP A CA 1
ATOM 1458 C C . TRP A 1 187 ? 2.838 -2.027 18.170 1.00 98.50 187 TRP A C 1
ATOM 1460 O O . TRP A 1 187 ? 1.658 -2.272 18.410 1.00 98.50 187 TRP A O 1
ATOM 1470 N N . LEU A 1 188 ? 3.719 -2.980 17.844 1.00 98.50 188 LEU A N 1
ATOM 1471 C CA . LEU A 1 188 ? 3.399 -4.405 17.687 1.00 98.50 188 LEU A CA 1
ATOM 1472 C C . LEU A 1 188 ? 3.978 -5.315 18.778 1.00 98.50 188 LEU A C 1
ATOM 1474 O O . LEU A 1 188 ? 3.784 -6.523 18.695 1.00 98.50 188 LEU A O 1
ATOM 1478 N N . GLU A 1 189 ? 4.643 -4.773 19.804 1.00 98.12 189 GLU A N 1
ATOM 1479 C CA . GLU A 1 189 ? 5.245 -5.585 20.882 1.00 98.12 189 GLU A CA 1
ATOM 1480 C C . GLU A 1 189 ? 4.202 -6.357 21.708 1.00 98.12 189 GLU A C 1
ATOM 1482 O O . GLU A 1 189 ? 4.505 -7.398 22.284 1.00 98.12 189 GLU A O 1
ATOM 1487 N N . LYS A 1 190 ? 2.960 -5.857 21.759 1.00 98.25 190 LYS A N 1
ATOM 1488 C CA . LYS A 1 190 ? 1.803 -6.616 22.254 1.00 98.25 190 LYS A CA 1
ATOM 1489 C C . LYS A 1 190 ? 1.084 -7.257 21.070 1.00 98.25 190 LYS A C 1
ATOM 1491 O O . LYS A 1 190 ? 1.341 -8.405 20.732 1.00 98.25 190 LYS A O 1
ATOM 1496 N N . PHE A 1 191 ? 0.187 -6.500 20.447 1.00 98.31 191 PHE A N 1
ATOM 1497 C CA . PHE A 1 191 ? -0.520 -6.846 19.217 1.00 98.31 191 PHE A CA 1
ATOM 1498 C C . PHE A 1 191 ? -1.280 -5.611 18.712 1.00 98.31 191 PHE A C 1
ATOM 1500 O O . PHE A 1 191 ? -1.507 -4.666 19.471 1.00 98.31 191 PHE A O 1
ATOM 1507 N N . SER A 1 192 ? -1.705 -5.627 17.447 1.00 98.62 192 SER A N 1
ATOM 1508 C CA . SER A 1 192 ? -2.674 -4.658 16.931 1.00 98.62 192 SER A CA 1
ATOM 1509 C C . SER A 1 192 ? -4.075 -5.280 16.939 1.00 98.62 192 SER A C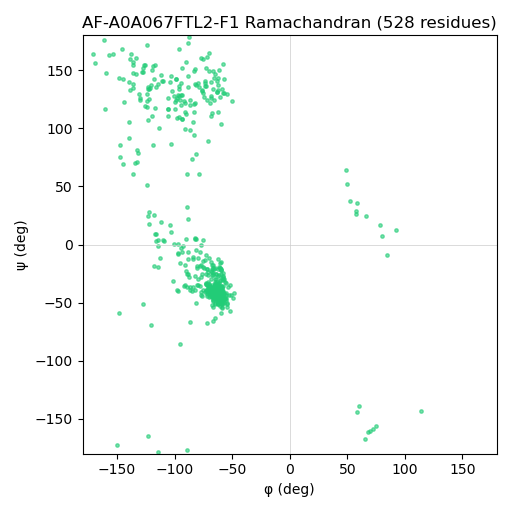 1
ATOM 1511 O O . SER A 1 192 ? -4.253 -6.340 16.338 1.00 98.62 192 SER A O 1
ATOM 1513 N N . PRO A 1 193 ? -5.093 -4.649 17.557 1.00 98.62 193 PRO A N 1
ATOM 1514 C CA . PRO A 1 193 ? -6.453 -5.187 17.542 1.00 98.62 193 PRO A CA 1
ATOM 1515 C C . PRO A 1 193 ? -7.136 -5.013 16.176 1.00 98.62 193 PRO A C 1
ATOM 1517 O O . PRO A 1 193 ? -8.175 -5.610 15.930 1.00 98.62 193 PRO A O 1
ATOM 1520 N N . TRP A 1 194 ? -6.587 -4.196 15.273 1.00 98.81 194 TRP A N 1
ATOM 1521 C CA . TRP A 1 194 ? -7.264 -3.807 14.031 1.00 98.81 194 TRP A CA 1
ATOM 1522 C C . TRP A 1 194 ? -7.039 -4.767 12.868 1.00 98.81 194 TRP A C 1
ATOM 1524 O O . TRP A 1 194 ? -7.878 -4.864 11.973 1.00 98.81 194 TRP A O 1
ATOM 1534 N N . GLU A 1 195 ? -5.911 -5.469 12.861 1.00 98.56 195 GLU A N 1
ATOM 1535 C CA . GLU A 1 195 ? -5.511 -6.300 11.733 1.00 98.56 195 GLU A CA 1
ATOM 1536 C C . GLU A 1 195 ? -6.163 -7.688 11.757 1.00 98.56 195 GLU A C 1
ATOM 1538 O O . GLU A 1 195 ? -6.457 -8.261 12.808 1.00 98.56 195 GLU A O 1
ATOM 1543 N N . VAL A 1 196 ? -6.394 -8.252 10.575 1.00 98.81 196 VAL A N 1
ATOM 1544 C CA . VAL A 1 196 ? -6.887 -9.615 10.368 1.00 98.81 196 VAL A CA 1
ATOM 1545 C C . VAL A 1 196 ? -5.844 -10.374 9.556 1.00 98.81 196 VAL A C 1
ATOM 1547 O O . VAL A 1 196 ? -5.649 -10.097 8.374 1.00 98.81 196 VAL A O 1
ATOM 1550 N N . VAL A 1 197 ? -5.169 -11.338 10.179 1.00 98.75 197 VAL A N 1
ATOM 1551 C CA . VAL A 1 197 ? -4.235 -12.226 9.472 1.00 98.75 197 VAL A CA 1
ATOM 1552 C C . VAL A 1 197 ? -4.985 -13.161 8.516 1.00 98.75 197 VAL A C 1
ATOM 1554 O O . VAL A 1 197 ? -6.055 -13.675 8.850 1.00 98.75 197 VAL A O 1
ATOM 1557 N N . ARG A 1 198 ? -4.419 -13.393 7.327 1.00 98.38 198 ARG A N 1
ATOM 1558 C CA . ARG A 1 198 ? -4.930 -14.315 6.299 1.00 98.38 198 ARG A CA 1
ATOM 1559 C C . ARG A 1 198 ? -3.905 -15.413 6.043 1.00 98.38 198 ARG A C 1
ATOM 1561 O O . ARG A 1 198 ? -3.054 -15.298 5.167 1.00 98.38 198 ARG A O 1
ATOM 1568 N N . HIS A 1 199 ? -3.952 -16.470 6.848 1.00 98.00 199 HIS A N 1
ATOM 1569 C CA . HIS A 1 199 ? -3.000 -17.583 6.738 1.00 98.00 199 HIS A CA 1
ATOM 1570 C C . HIS A 1 199 ? -3.151 -18.402 5.447 1.00 98.00 199 HIS A C 1
ATOM 1572 O O . HIS A 1 199 ? -2.229 -19.117 5.073 1.00 98.00 199 HIS A O 1
ATOM 1578 N N . ASP A 1 200 ? -4.291 -18.282 4.774 1.00 98.19 200 ASP A N 1
ATOM 1579 C CA . ASP A 1 200 ? -4.587 -18.837 3.454 1.00 98.19 200 ASP A CA 1
ATOM 1580 C C . ASP A 1 200 ? -4.030 -17.985 2.298 1.00 98.19 200 ASP A C 1
ATOM 1582 O O . ASP A 1 200 ? -3.853 -18.489 1.191 1.00 98.19 200 ASP A O 1
ATOM 1586 N N . VAL A 1 201 ? -3.706 -16.713 2.551 1.00 98.56 201 VAL A N 1
ATOM 1587 C CA . VAL A 1 201 ? -3.153 -15.788 1.554 1.00 98.56 201 VAL A CA 1
ATOM 1588 C C . VAL A 1 201 ? -1.656 -15.631 1.799 1.00 98.56 201 VAL A C 1
ATOM 1590 O O . VAL A 1 201 ? -1.196 -14.725 2.504 1.00 98.56 201 VAL A O 1
ATOM 1593 N N . VAL A 1 202 ? -0.899 -16.552 1.204 1.00 98.69 202 VAL A N 1
ATOM 1594 C CA . VAL A 1 202 ? 0.560 -16.604 1.289 1.00 98.69 202 VAL A CA 1
ATOM 1595 C C . VAL A 1 202 ? 1.149 -16.729 -0.108 1.00 98.69 202 VAL A C 1
ATOM 1597 O O . VAL A 1 202 ? 0.791 -17.642 -0.849 1.00 98.69 202 VAL A O 1
ATOM 1600 N N . PHE A 1 203 ? 2.070 -15.831 -0.455 1.00 98.75 203 PHE A N 1
ATOM 1601 C CA . PHE A 1 203 ? 2.744 -15.849 -1.754 1.00 98.75 203 PHE A CA 1
ATOM 1602 C C . PHE A 1 203 ? 4.262 -15.964 -1.605 1.00 98.75 203 PHE A C 1
ATOM 1604 O O . PHE A 1 203 ? 4.849 -15.234 -0.800 1.00 98.75 203 PHE A O 1
ATOM 1611 N N . PRO A 1 204 ? 4.924 -16.833 -2.386 1.00 98.44 204 PRO A N 1
ATOM 1612 C CA . PRO A 1 204 ? 6.373 -16.909 -2.390 1.00 98.44 204 PRO A CA 1
ATOM 1613 C C . PRO A 1 204 ? 6.967 -15.702 -3.126 1.00 98.44 204 PRO A C 1
ATOM 1615 O O . PRO A 1 204 ? 6.536 -15.337 -4.221 1.00 98.44 204 PRO A O 1
ATOM 1618 N N . VAL A 1 205 ? 8.013 -15.113 -2.554 1.00 98.81 205 VAL A N 1
ATOM 1619 C CA . VAL A 1 205 ? 8.818 -14.063 -3.184 1.00 98.81 205 VAL A CA 1
ATOM 1620 C C . VAL A 1 205 ? 10.271 -14.514 -3.204 1.00 98.81 205 VAL A C 1
ATOM 1622 O O . VAL A 1 205 ? 10.846 -14.846 -2.167 1.00 98.81 205 VAL A O 1
ATOM 1625 N N . ARG A 1 206 ? 10.863 -14.540 -4.399 1.00 98.62 206 ARG A N 1
ATOM 1626 C CA . ARG A 1 206 ? 12.247 -14.974 -4.613 1.00 98.62 206 ARG A CA 1
ATOM 1627 C C . ARG A 1 206 ? 13.210 -13.784 -4.582 1.00 98.62 206 ARG A C 1
ATOM 1629 O O . ARG A 1 206 ? 12.840 -12.676 -4.948 1.00 98.62 206 ARG A O 1
ATOM 1636 N N . PHE A 1 207 ? 14.454 -14.024 -4.186 1.00 98.69 207 PHE A N 1
ATOM 1637 C CA . PHE A 1 207 ? 15.583 -13.107 -4.330 1.00 98.69 207 PHE A CA 1
ATOM 1638 C C . PHE A 1 207 ? 16.819 -13.863 -4.817 1.00 98.69 207 PHE A C 1
ATOM 1640 O O . PHE A 1 207 ? 16.977 -15.052 -4.539 1.00 98.69 207 PHE A O 1
ATOM 1647 N N . PHE A 1 208 ? 17.735 -13.157 -5.479 1.00 98.56 208 PHE A N 1
ATOM 1648 C CA . PHE A 1 208 ? 18.959 -13.716 -6.059 1.00 98.56 208 PHE A CA 1
ATOM 1649 C C . PHE A 1 208 ? 18.658 -14.793 -7.111 1.00 98.56 208 PHE A C 1
ATOM 1651 O O . PHE A 1 208 ? 17.753 -14.627 -7.920 1.00 98.56 208 PHE A O 1
ATOM 1658 N N . GLY A 1 209 ? 19.409 -15.894 -7.140 1.00 98.00 209 GLY A N 1
ATOM 1659 C CA . GLY A 1 209 ? 19.189 -16.979 -8.095 1.00 98.00 209 GLY A CA 1
ATOM 1660 C C . GLY A 1 209 ? 19.672 -16.643 -9.506 1.00 98.00 209 GLY A C 1
ATOM 1661 O O . GLY A 1 209 ? 20.582 -15.841 -9.693 1.00 98.00 209 GLY A O 1
ATOM 1662 N N . SER A 1 210 ? 19.096 -17.308 -10.504 1.00 98.44 210 SER A N 1
ATOM 1663 C CA . SER A 1 210 ? 19.502 -17.182 -11.909 1.00 98.44 210 SER A CA 1
ATOM 1664 C C . SER A 1 210 ? 18.351 -17.498 -12.863 1.00 98.44 210 SER A C 1
ATOM 1666 O O . SER A 1 210 ? 17.340 -18.082 -12.462 1.00 98.44 210 SER A O 1
ATOM 1668 N N . VAL A 1 211 ? 18.489 -17.104 -14.129 1.00 98.62 211 VAL A N 1
ATOM 1669 C CA . VAL A 1 211 ? 17.491 -17.384 -15.166 1.00 98.62 211 VAL A CA 1
ATOM 1670 C C . VAL A 1 211 ? 17.870 -18.653 -15.921 1.00 98.62 211 VAL A C 1
ATOM 1672 O O . VAL A 1 211 ? 18.921 -18.728 -16.552 1.00 98.62 211 VAL A O 1
ATOM 1675 N N . MET A 1 212 ? 16.988 -19.646 -15.872 1.00 98.12 212 MET A N 1
ATOM 1676 C CA . MET A 1 212 ? 17.061 -20.848 -16.694 1.00 98.12 212 MET A CA 1
ATOM 1677 C C . MET A 1 212 ? 16.332 -20.601 -18.015 1.00 98.12 212 MET A C 1
ATOM 1679 O O . MET A 1 212 ? 15.221 -20.068 -18.022 1.00 98.12 212 MET A O 1
ATOM 1683 N N . VAL A 1 213 ? 16.940 -21.016 -19.125 1.00 97.88 213 VAL A N 1
ATOM 1684 C CA . VAL A 1 213 ? 16.320 -20.986 -20.455 1.00 97.88 213 VAL A CA 1
ATOM 1685 C C . VAL A 1 213 ? 15.950 -22.411 -20.836 1.00 97.88 213 VAL A C 1
ATOM 1687 O O . VAL A 1 213 ? 16.819 -23.273 -20.959 1.00 97.88 213 VAL A O 1
ATOM 1690 N N . ASN A 1 214 ? 14.656 -22.664 -20.993 1.00 96.00 214 ASN A N 1
ATOM 1691 C CA . ASN A 1 214 ? 14.145 -23.966 -21.395 1.00 96.00 214 ASN A CA 1
ATOM 1692 C C . ASN A 1 214 ? 14.384 -24.205 -22.899 1.00 96.00 214 ASN A C 1
ATOM 1694 O O . ASN A 1 214 ? 14.494 -23.244 -23.664 1.00 96.00 214 ASN A O 1
ATOM 1698 N N . PRO A 1 215 ? 14.376 -25.467 -23.371 1.00 96.69 215 PRO A N 1
ATOM 1699 C CA . PRO A 1 215 ? 14.579 -25.785 -24.790 1.00 96.69 215 PRO A CA 1
ATOM 1700 C C . PRO A 1 215 ? 13.574 -25.130 -25.748 1.00 96.69 215 PRO A C 1
ATOM 1702 O O . PRO A 1 215 ? 13.901 -24.870 -26.901 1.00 96.69 215 PRO A O 1
ATOM 1705 N N . ASN A 1 216 ? 12.356 -24.840 -25.279 1.00 93.69 216 ASN A N 1
ATOM 1706 C CA . ASN A 1 216 ? 11.322 -24.145 -26.052 1.00 93.69 216 ASN A CA 1
ATOM 1707 C C . ASN A 1 216 ? 11.497 -22.609 -26.076 1.00 93.69 216 ASN A C 1
ATOM 1709 O O . ASN A 1 216 ? 10.621 -21.909 -26.574 1.00 93.69 216 ASN A O 1
ATOM 1713 N N . GLY A 1 217 ? 12.578 -22.077 -25.496 1.00 93.81 217 GLY A N 1
ATOM 1714 C CA . GLY A 1 217 ? 12.865 -20.644 -25.406 1.00 93.81 217 GLY A CA 1
ATOM 1715 C C . GLY A 1 217 ? 12.205 -19.915 -24.230 1.00 93.81 217 GLY A C 1
ATOM 1716 O O . GLY A 1 217 ? 12.557 -18.764 -23.970 1.00 93.81 217 GLY A O 1
ATOM 1717 N N . THR A 1 218 ? 11.295 -20.560 -23.486 1.00 95.31 218 THR A N 1
ATOM 1718 C CA . THR A 1 218 ? 10.711 -19.966 -22.268 1.00 95.31 218 THR A CA 1
ATOM 1719 C C . THR A 1 218 ? 11.774 -19.804 -21.187 1.00 95.31 218 THR A C 1
ATOM 1721 O O . THR A 1 218 ? 12.738 -20.573 -21.114 1.00 95.31 218 THR A O 1
ATOM 1724 N N . ARG A 1 219 ? 11.615 -18.787 -20.342 1.00 97.94 219 ARG A N 1
ATOM 1725 C CA . ARG A 1 219 ? 12.565 -18.457 -19.277 1.00 97.94 219 ARG A CA 1
ATOM 1726 C C . ARG A 1 219 ? 11.914 -18.724 -17.928 1.00 97.94 219 ARG A C 1
ATOM 1728 O O . ARG A 1 219 ? 10.713 -18.535 -17.777 1.00 97.94 219 ARG A O 1
ATOM 1735 N N . LYS A 1 220 ? 12.702 -19.167 -16.950 1.00 97.19 220 LYS A N 1
ATOM 1736 C CA . LYS A 1 220 ? 12.236 -19.397 -15.579 1.00 97.19 220 LYS A CA 1
ATOM 1737 C C . LYS A 1 220 ? 13.268 -18.918 -14.573 1.00 97.19 220 LYS A C 1
ATOM 1739 O O . LYS A 1 220 ? 14.448 -19.248 -14.680 1.00 97.19 220 LYS A O 1
ATOM 1744 N N . TRP A 1 221 ? 12.823 -18.178 -13.564 1.00 98.56 221 TRP A N 1
ATOM 1745 C CA . TRP A 1 221 ? 13.684 -17.747 -12.466 1.00 98.56 221 TRP A CA 1
ATOM 1746 C C . TRP A 1 221 ? 13.809 -18.846 -11.398 1.00 98.56 221 TRP A C 1
ATOM 1748 O O . TRP A 1 221 ? 12.808 -19.293 -10.834 1.00 98.56 221 TRP A O 1
ATOM 1758 N N . VAL A 1 222 ? 15.037 -19.303 -11.131 1.00 98.06 222 VAL A N 1
ATOM 1759 C CA . VAL A 1 222 ? 15.323 -20.471 -10.279 1.00 98.06 222 VAL A CA 1
ATOM 1760 C C . VAL A 1 222 ? 16.448 -20.212 -9.270 1.00 98.06 222 VAL A C 1
ATOM 1762 O O . VAL A 1 222 ? 17.272 -19.313 -9.443 1.00 98.06 222 VAL A O 1
ATOM 1765 N N . GLY A 1 223 ? 16.507 -21.038 -8.219 1.00 97.56 223 GLY A N 1
ATOM 1766 C CA . GLY A 1 223 ? 17.510 -20.934 -7.151 1.00 97.56 223 GLY A CA 1
ATOM 1767 C C . GLY A 1 223 ? 17.325 -19.697 -6.266 1.00 97.56 223 GLY A C 1
ATOM 1768 O O . GLY A 1 223 ? 16.245 -19.111 -6.226 1.00 97.56 223 GLY A O 1
ATOM 1769 N N . GLY A 1 224 ? 18.375 -19.293 -5.554 1.00 96.56 224 GLY A N 1
ATOM 1770 C CA . GLY A 1 224 ? 18.316 -18.139 -4.654 1.00 96.56 224 GLY A CA 1
ATOM 1771 C C . GLY A 1 224 ? 17.502 -18.393 -3.382 1.00 96.56 224 GLY A C 1
ATOM 1772 O O . GLY A 1 224 ? 17.306 -19.533 -2.969 1.00 96.56 224 GLY A O 1
ATOM 1773 N N . GLU A 1 225 ? 17.050 -17.309 -2.761 1.00 96.00 225 GLU A N 1
ATOM 1774 C CA . GLU A 1 225 ? 16.286 -17.310 -1.510 1.00 96.00 225 GLU A CA 1
ATOM 1775 C C . GLU A 1 225 ? 14.795 -17.173 -1.813 1.00 96.00 225 GLU A C 1
ATOM 1777 O O . GLU A 1 225 ? 14.424 -16.417 -2.709 1.00 96.00 225 GLU A O 1
ATOM 1782 N N . VAL A 1 226 ? 13.935 -17.856 -1.057 1.00 97.38 226 VAL A N 1
ATOM 1783 C CA . VAL A 1 226 ? 12.479 -17.673 -1.129 1.00 97.38 226 VAL A CA 1
ATOM 1784 C C . VAL A 1 226 ? 11.965 -17.327 0.258 1.00 97.38 226 VAL A C 1
ATOM 1786 O O . VAL A 1 226 ? 12.269 -18.018 1.223 1.00 97.38 226 VAL A O 1
ATOM 1789 N N . VAL A 1 227 ? 11.187 -16.254 0.349 1.00 98.06 227 VAL A N 1
ATOM 1790 C CA . VAL A 1 227 ? 10.462 -15.861 1.560 1.00 98.06 227 VAL A CA 1
ATOM 1791 C C . VAL A 1 227 ? 8.964 -15.900 1.287 1.00 98.06 227 VAL A C 1
ATOM 1793 O O . VAL A 1 227 ? 8.524 -15.755 0.148 1.00 98.06 227 VAL A O 1
ATOM 1796 N N . GLN A 1 228 ? 8.178 -16.087 2.335 1.00 98.62 228 GLN A N 1
ATOM 1797 C CA . GLN A 1 228 ? 6.724 -16.110 2.284 1.00 98.62 228 GLN A CA 1
ATOM 1798 C C . GLN A 1 228 ? 6.171 -14.731 2.638 1.00 98.62 228 GLN A C 1
ATOM 1800 O O . GLN A 1 228 ? 6.511 -14.170 3.682 1.00 98.62 228 GLN A O 1
ATOM 1805 N N . ALA A 1 229 ? 5.307 -14.193 1.783 1.00 98.88 229 ALA A N 1
ATOM 1806 C CA . ALA A 1 229 ? 4.538 -12.990 2.055 1.00 98.88 229 ALA A CA 1
ATOM 1807 C C . ALA A 1 229 ? 3.174 -13.361 2.626 1.00 98.88 229 ALA A C 1
ATOM 1809 O O . ALA A 1 229 ? 2.321 -13.861 1.899 1.00 98.88 229 ALA A O 1
ATOM 1810 N N . VAL A 1 230 ? 2.975 -13.117 3.922 1.00 98.88 230 VAL A N 1
ATOM 1811 C CA . VAL A 1 230 ? 1.708 -13.390 4.615 1.00 98.88 230 VAL A CA 1
ATOM 1812 C C . VAL A 1 230 ? 0.880 -12.112 4.683 1.00 98.88 230 VAL A C 1
ATOM 1814 O O . VAL A 1 230 ? 1.387 -11.074 5.119 1.00 98.88 230 VAL A O 1
ATOM 1817 N N . ALA A 1 231 ? -0.384 -12.180 4.262 1.00 98.94 231 ALA A N 1
ATOM 1818 C CA . ALA A 1 231 ? -1.275 -11.024 4.270 1.00 98.94 231 ALA A CA 1
ATOM 1819 C C . ALA A 1 231 ? -1.865 -10.732 5.659 1.00 98.94 231 ALA A C 1
ATOM 1821 O O . ALA A 1 231 ? -2.333 -11.622 6.374 1.00 98.94 231 ALA A O 1
ATOM 1822 N N . TYR A 1 232 ? -1.915 -9.443 5.985 1.00 98.94 232 TYR A N 1
ATOM 1823 C CA . TYR A 1 232 ? -2.646 -8.863 7.106 1.00 98.94 232 TYR A CA 1
ATOM 1824 C C . TYR A 1 232 ? -3.555 -7.758 6.564 1.00 98.94 232 TYR A C 1
ATOM 1826 O O . TYR A 1 232 ? -3.077 -6.800 5.964 1.00 98.94 232 TYR A O 1
ATOM 1834 N N . ASP A 1 233 ? -4.866 -7.884 6.744 1.00 98.94 233 ASP A N 1
ATOM 1835 C CA . ASP A 1 233 ? -5.832 -6.874 6.308 1.00 98.94 233 ASP A CA 1
ATOM 1836 C C . ASP A 1 233 ? -6.167 -5.918 7.456 1.00 98.94 233 ASP A C 1
ATOM 1838 O O . ASP A 1 233 ? -6.563 -6.358 8.533 1.00 98.94 233 ASP A O 1
ATOM 1842 N N . ILE A 1 234 ? -6.071 -4.612 7.210 1.00 98.81 234 ILE A N 1
ATOM 1843 C CA . ILE A 1 234 ? -6.632 -3.564 8.067 1.00 98.81 234 ILE A CA 1
ATOM 1844 C C . ILE A 1 234 ? -7.881 -3.013 7.360 1.00 98.81 234 ILE A C 1
ATOM 1846 O O . ILE A 1 234 ? -7.747 -2.358 6.317 1.00 98.81 234 ILE A O 1
ATOM 1850 N N . PRO A 1 235 ? -9.095 -3.269 7.884 1.00 98.81 235 PRO A N 1
ATOM 1851 C CA . PRO A 1 235 ? -10.324 -2.720 7.322 1.00 98.81 235 PRO A CA 1
ATOM 1852 C C . PRO A 1 235 ? -10.343 -1.187 7.372 1.00 98.81 235 PRO A C 1
ATOM 1854 O O . PRO A 1 235 ? -10.083 -0.587 8.414 1.00 98.81 235 PRO A O 1
ATOM 1857 N N . ILE A 1 236 ? -10.703 -0.550 6.258 1.00 98.88 236 ILE A N 1
ATOM 1858 C CA . ILE A 1 236 ? -10.833 0.907 6.142 1.00 98.88 236 ILE A CA 1
ATOM 1859 C C . ILE A 1 236 ? -12.313 1.254 5.917 1.00 98.88 236 ILE A C 1
ATOM 1861 O O . ILE A 1 236 ? -12.795 1.115 4.786 1.00 98.88 236 ILE A O 1
ATOM 1865 N N . PRO A 1 237 ? -13.053 1.675 6.961 1.00 98.69 237 PRO A N 1
ATOM 1866 C CA . PRO A 1 237 ? -14.464 2.028 6.832 1.00 98.69 237 PRO A CA 1
ATOM 1867 C C . PRO A 1 237 ? -14.640 3.373 6.121 1.00 98.69 237 PRO A C 1
ATOM 1869 O O . PRO A 1 237 ? -13.912 4.329 6.391 1.00 98.69 237 PRO A O 1
ATOM 1872 N N . GLY A 1 238 ? -15.628 3.464 5.231 1.00 98.62 238 GLY A N 1
ATOM 1873 C CA . GLY A 1 238 ? -16.056 4.730 4.641 1.00 98.62 238 GLY A CA 1
ATOM 1874 C C . GLY A 1 238 ? -17.010 5.501 5.556 1.00 98.62 238 GLY A C 1
ATOM 1875 O O . GLY A 1 238 ? -17.768 4.914 6.325 1.00 98.62 238 GLY A O 1
ATOM 1876 N N . TYR A 1 239 ? -17.013 6.831 5.460 1.00 98.50 239 TYR A N 1
ATOM 1877 C CA . TYR A 1 239 ? -17.918 7.666 6.253 1.00 98.50 239 TYR A CA 1
ATOM 1878 C C . TYR A 1 239 ? -19.374 7.493 5.810 1.00 98.50 239 TYR A C 1
ATOM 1880 O O . TYR A 1 239 ? -19.698 7.772 4.655 1.00 98.50 239 TYR A O 1
ATOM 1888 N N . LYS A 1 240 ? -20.253 7.075 6.732 1.00 95.62 240 LYS A N 1
ATOM 1889 C CA . LYS A 1 240 ? -21.698 6.890 6.489 1.00 95.62 240 LYS A CA 1
ATOM 1890 C C . LYS A 1 240 ? -22.010 6.007 5.264 1.00 95.62 240 LYS A C 1
ATOM 1892 O O . LYS A 1 240 ? -22.983 6.234 4.548 1.00 95.62 240 LYS A O 1
ATOM 1897 N N . THR A 1 241 ? -21.203 4.973 5.041 1.00 98.06 241 THR A N 1
ATOM 1898 C CA . THR A 1 241 ? -21.446 3.922 4.043 1.00 98.06 241 THR A CA 1
ATOM 1899 C C . THR A 1 241 ? -21.086 2.553 4.616 1.00 98.06 241 THR A C 1
ATOM 1901 O O . THR A 1 241 ? -20.333 2.456 5.579 1.00 98.06 241 THR A O 1
ATOM 1904 N N . LYS A 1 242 ? -21.624 1.482 4.023 1.00 97.50 242 LYS A N 1
ATOM 1905 C CA . LYS A 1 242 ? -21.220 0.107 4.344 1.00 97.50 242 LYS A CA 1
ATOM 1906 C C . LYS A 1 242 ? -19.898 -0.290 3.691 1.00 97.50 242 LYS A C 1
ATOM 1908 O O . LYS A 1 242 ? -19.300 -1.275 4.115 1.00 97.50 242 LYS A O 1
ATOM 1913 N N . ASN A 1 243 ? -19.457 0.430 2.655 1.00 98.62 243 ASN A N 1
ATOM 1914 C CA . ASN A 1 243 ? -18.213 0.101 1.971 1.00 98.62 243 ASN A CA 1
ATOM 1915 C C . ASN A 1 243 ? -17.033 0.216 2.940 1.00 98.62 243 ASN A C 1
ATOM 1917 O O . ASN A 1 243 ? -16.669 1.305 3.383 1.00 98.62 243 ASN A O 1
ATOM 1921 N N . THR A 1 244 ? -16.419 -0.930 3.216 1.00 98.88 244 THR A N 1
ATOM 1922 C CA . THR A 1 244 ? -15.209 -1.060 4.022 1.00 98.88 244 THR A CA 1
ATOM 1923 C C . THR A 1 244 ? -14.163 -1.771 3.175 1.00 98.88 244 THR A C 1
ATOM 1925 O O . THR A 1 244 ? -14.283 -2.961 2.886 1.00 98.88 244 THR A O 1
ATOM 1928 N N . ILE A 1 245 ? -13.162 -1.022 2.717 1.00 98.88 245 ILE A N 1
ATOM 1929 C CA . ILE A 1 245 ? -12.096 -1.538 1.845 1.00 98.88 245 ILE A CA 1
ATOM 1930 C C . ILE A 1 245 ? -10.926 -2.083 2.681 1.00 98.88 245 ILE A C 1
ATOM 1932 O O . ILE A 1 245 ? -11.001 -2.108 3.907 1.00 98.88 245 ILE A O 1
ATOM 1936 N N . SER A 1 246 ? -9.843 -2.526 2.034 1.00 98.88 246 SER A N 1
ATOM 1937 C CA . SER A 1 246 ? -8.654 -3.044 2.722 1.00 98.88 246 SER A CA 1
ATOM 1938 C C . SER A 1 246 ? -7.431 -2.153 2.507 1.00 98.88 246 SER A C 1
ATOM 1940 O O . SER A 1 246 ? -7.147 -1.733 1.379 1.00 98.88 246 SER A O 1
ATOM 1942 N N . LEU A 1 247 ? -6.670 -1.933 3.579 1.00 98.94 247 LEU A N 1
ATOM 1943 C CA . LEU A 1 247 ? -5.218 -1.824 3.501 1.00 98.94 247 LEU A CA 1
ATOM 1944 C C . LEU A 1 247 ? -4.645 -3.217 3.773 1.00 98.94 247 LEU A C 1
ATOM 1946 O O . LEU A 1 247 ? -4.683 -3.688 4.907 1.00 98.94 247 LEU A O 1
ATOM 1950 N N . ARG A 1 248 ? -4.116 -3.871 2.740 1.00 98.94 248 ARG A N 1
ATOM 1951 C CA . ARG A 1 248 ? -3.441 -5.161 2.869 1.00 98.94 248 ARG A CA 1
ATOM 1952 C C . ARG A 1 248 ? -1.945 -4.949 3.072 1.00 98.94 248 ARG A C 1
ATOM 1954 O O . ARG A 1 248 ? -1.279 -4.311 2.261 1.00 98.94 248 ARG A O 1
ATOM 1961 N N . LEU A 1 249 ? -1.415 -5.488 4.159 1.00 98.94 249 LEU A N 1
ATOM 1962 C CA . LEU A 1 249 ? -0.008 -5.408 4.523 1.00 98.94 249 LEU A CA 1
ATOM 1963 C C . LEU A 1 249 ? 0.654 -6.775 4.391 1.00 98.94 249 LEU A C 1
ATOM 1965 O O . LEU A 1 249 ? 0.070 -7.791 4.768 1.00 98.94 249 LEU A O 1
ATOM 1969 N N . TRP A 1 250 ? 1.888 -6.785 3.900 1.00 98.94 250 TRP A N 1
ATOM 1970 C CA . TRP A 1 250 ? 2.695 -7.996 3.791 1.00 98.94 250 TRP A CA 1
ATOM 1971 C C . TRP A 1 250 ? 3.706 -8.093 4.934 1.00 98.94 250 TRP A C 1
ATOM 1973 O O . TRP A 1 250 ? 4.475 -7.156 5.163 1.00 98.94 250 TRP A O 1
ATOM 1983 N N . ASP A 1 251 ? 3.716 -9.235 5.623 1.00 98.81 251 ASP A N 1
ATOM 1984 C CA . ASP A 1 251 ? 4.762 -9.630 6.573 1.00 98.81 251 ASP A CA 1
ATOM 1985 C C . ASP A 1 251 ? 5.637 -10.716 5.940 1.00 98.81 251 ASP A C 1
ATOM 1987 O O . ASP A 1 251 ? 5.133 -11.738 5.463 1.00 98.81 251 ASP A O 1
ATOM 1991 N N . ALA A 1 252 ? 6.947 -10.482 5.917 1.00 98.75 252 ALA A N 1
ATOM 1992 C CA . ALA A 1 252 ? 7.928 -11.415 5.381 1.00 98.75 252 ALA A CA 1
ATOM 1993 C C . ALA A 1 252 ? 8.285 -12.482 6.420 1.00 98.75 252 ALA A C 1
ATOM 1995 O O . ALA A 1 252 ? 8.783 -12.170 7.505 1.00 98.75 252 ALA A O 1
ATOM 1996 N N . LYS A 1 253 ? 8.068 -13.752 6.065 1.00 98.19 253 LYS A N 1
ATOM 1997 C CA . LYS A 1 253 ? 8.378 -14.913 6.908 1.00 98.19 253 LYS A CA 1
ATOM 1998 C C . LYS A 1 253 ? 9.214 -15.944 6.157 1.00 98.19 253 LYS A C 1
ATOM 2000 O O . LYS A 1 253 ? 9.071 -16.114 4.951 1.00 98.19 253 LYS A O 1
ATOM 2005 N N . ALA A 1 254 ? 10.072 -16.645 6.886 1.00 96.62 254 ALA A N 1
ATOM 2006 C CA . ALA A 1 254 ? 10.615 -17.924 6.444 1.00 96.62 254 ALA A CA 1
ATOM 2007 C C . ALA A 1 254 ? 9.691 -19.049 6.938 1.00 96.62 254 ALA A C 1
ATOM 2009 O O . ALA A 1 254 ? 8.926 -18.852 7.888 1.00 96.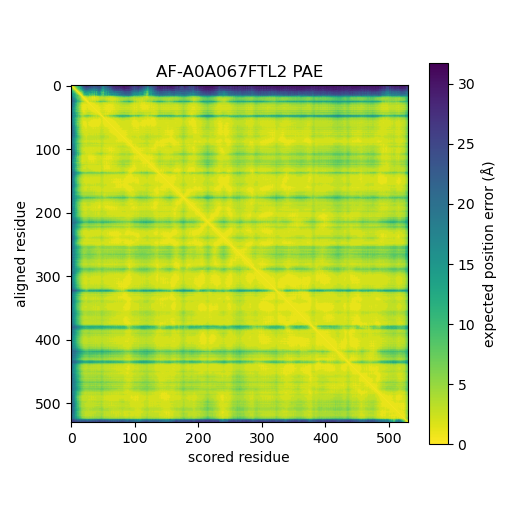62 254 ALA A O 1
ATOM 2010 N N . SER A 1 255 ? 9.721 -20.201 6.276 1.00 93.12 255 SER A N 1
ATOM 2011 C CA . SER A 1 255 ? 9.003 -21.385 6.747 1.00 93.12 255 SER A CA 1
ATOM 2012 C C . SER A 1 255 ? 9.757 -22.039 7.908 1.00 93.12 255 SER A C 1
ATOM 2014 O O . SER A 1 255 ? 10.959 -21.837 8.069 1.00 93.12 255 SER A O 1
ATOM 2016 N N . ALA A 1 256 ? 9.076 -22.863 8.706 1.00 93.94 256 ALA A N 1
ATOM 2017 C CA . ALA A 1 256 ? 9.742 -23.603 9.781 1.00 93.94 256 ALA A CA 1
ATOM 2018 C C . ALA A 1 256 ? 10.842 -24.547 9.251 1.00 93.94 256 ALA A C 1
ATOM 2020 O O . ALA A 1 256 ? 11.842 -24.765 9.929 1.00 93.94 256 ALA A O 1
ATOM 2021 N N . GLU A 1 257 ? 10.683 -25.064 8.028 1.00 93.62 257 GLU A N 1
ATOM 2022 C CA . GLU A 1 257 ? 11.659 -25.936 7.361 1.00 93.62 257 GLU A CA 1
ATOM 2023 C C . GLU A 1 257 ? 12.965 -25.206 7.007 1.00 93.62 257 GLU A C 1
ATOM 2025 O O . GLU A 1 257 ? 14.012 -25.839 6.886 1.00 93.62 257 GLU A O 1
ATOM 2030 N N . ASP A 1 258 ? 12.936 -23.872 6.918 1.00 94.81 258 ASP A N 1
ATOM 2031 C CA . ASP A 1 258 ? 14.117 -23.039 6.667 1.00 94.81 258 ASP A CA 1
ATOM 2032 C C . ASP A 1 258 ? 15.005 -22.859 7.917 1.00 94.81 258 ASP A C 1
ATOM 2034 O O . ASP A 1 258 ? 16.015 -22.150 7.866 1.00 94.81 258 ASP A O 1
ATOM 2038 N N . PHE A 1 259 ? 14.633 -23.451 9.059 1.00 95.25 259 PHE A N 1
ATOM 2039 C CA . PHE A 1 259 ? 15.437 -23.451 10.280 1.00 95.25 259 PHE A CA 1
ATOM 2040 C C . PHE A 1 259 ? 16.353 -24.680 10.331 1.00 95.25 259 PHE A C 1
ATOM 2042 O O . PHE A 1 259 ? 15.898 -25.818 10.466 1.00 95.25 259 PHE A O 1
ATOM 2049 N N . ASN A 1 260 ? 17.669 -24.469 10.268 1.00 96.12 260 ASN A N 1
ATOM 2050 C CA . ASN A 1 260 ? 18.621 -25.577 10.222 1.00 96.12 260 ASN A CA 1
ATOM 2051 C C . ASN A 1 260 ? 18.928 -26.128 11.629 1.00 96.12 260 ASN A C 1
ATOM 2053 O O . ASN A 1 260 ? 19.835 -25.660 12.319 1.00 96.12 260 ASN A O 1
ATOM 2057 N N . LEU A 1 261 ? 18.198 -27.173 12.035 1.00 97.56 261 LEU A N 1
ATOM 2058 C CA . LEU A 1 261 ? 18.374 -27.833 13.337 1.00 97.56 261 LEU A CA 1
ATOM 2059 C C . LEU A 1 261 ? 19.770 -28.435 13.544 1.00 97.56 261 LEU A C 1
ATOM 2061 O O . LEU A 1 261 ? 20.250 -28.466 14.674 1.00 97.56 261 LEU A O 1
ATOM 2065 N N . PHE A 1 262 ? 20.434 -28.901 12.482 1.00 97.62 262 PHE A N 1
ATOM 2066 C CA . PHE A 1 262 ? 21.791 -29.436 12.598 1.00 97.62 262 PHE A CA 1
ATOM 2067 C C . PHE A 1 262 ? 22.770 -28.337 13.029 1.00 97.62 262 PHE A C 1
ATOM 2069 O O . PHE A 1 262 ? 23.467 -28.495 14.027 1.00 97.62 262 PHE A O 1
ATOM 2076 N N . GLN A 1 263 ? 22.756 -27.193 12.338 1.00 97.69 263 GLN A N 1
ATOM 2077 C CA . GLN A 1 263 ? 23.586 -26.038 12.696 1.00 97.69 263 GLN A CA 1
ATOM 2078 C C . GLN A 1 263 ? 23.239 -25.486 14.081 1.00 97.69 263 GLN A C 1
ATOM 2080 O O . GLN A 1 263 ? 24.135 -25.113 14.832 1.00 97.69 263 GLN A O 1
ATOM 2085 N N . PHE A 1 264 ?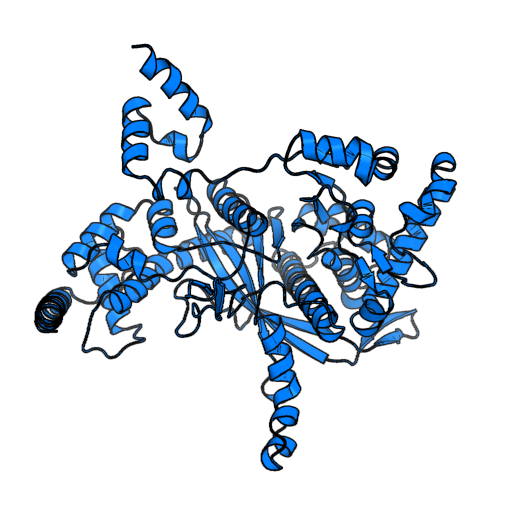 21.953 -25.466 14.443 1.00 97.69 264 PHE A N 1
ATOM 2086 C CA . PHE A 1 264 ? 21.524 -25.002 15.760 1.00 97.69 264 PHE A CA 1
ATOM 2087 C C . PHE A 1 264 ? 22.093 -25.872 16.887 1.00 97.69 264 PHE A C 1
ATOM 2089 O O . PHE A 1 264 ? 22.653 -25.349 17.848 1.00 97.69 264 PHE A O 1
ATOM 2096 N N . ASN A 1 265 ? 21.989 -27.196 16.750 1.00 97.38 265 ASN A N 1
ATOM 2097 C CA . ASN A 1 265 ? 22.502 -28.146 17.739 1.00 97.38 265 ASN A CA 1
ATOM 2098 C C . ASN A 1 265 ? 24.038 -28.147 17.825 1.00 97.38 265 ASN A C 1
ATOM 2100 O O . ASN A 1 265 ? 24.581 -28.493 18.870 1.00 97.38 265 ASN A O 1
ATOM 2104 N N . ASP A 1 266 ? 24.726 -27.722 16.763 1.00 97.50 266 ASP A N 1
ATOM 2105 C CA . ASP A 1 266 ? 26.180 -27.505 16.732 1.00 97.50 266 ASP A CA 1
ATOM 2106 C C . ASP A 1 266 ? 26.600 -26.128 17.306 1.00 97.50 266 ASP A C 1
ATOM 2108 O O . ASP A 1 266 ? 27.766 -25.746 17.261 1.00 97.50 266 ASP A O 1
ATOM 2112 N N . GLY A 1 267 ? 25.655 -25.345 17.844 1.00 97.38 267 GLY A N 1
ATOM 2113 C CA . GLY A 1 267 ? 25.912 -24.023 18.428 1.00 97.38 267 GLY A CA 1
ATOM 2114 C C . GLY A 1 267 ? 26.043 -22.882 17.410 1.00 97.38 267 GLY A C 1
ATOM 2115 O O . GLY A 1 267 ? 26.360 -21.753 17.785 1.00 97.38 267 GLY A O 1
ATOM 2116 N N . GLN A 1 268 ? 25.776 -23.134 16.124 1.00 97.31 268 GLN A N 1
ATOM 2117 C CA . GLN A 1 268 ? 25.860 -22.149 15.038 1.00 97.31 268 GLN A CA 1
ATOM 2118 C C . GLN A 1 268 ? 24.525 -21.406 14.842 1.00 97.31 268 GLN A C 1
ATOM 2120 O O . GLN A 1 268 ? 23.903 -21.470 13.778 1.00 97.31 268 GLN A O 1
ATOM 2125 N N . TYR A 1 269 ? 24.064 -20.703 15.879 1.00 96.44 269 TYR A N 1
ATOM 2126 C CA . TYR A 1 269 ? 22.703 -20.146 15.951 1.00 96.44 269 TYR A CA 1
ATOM 2127 C C . TYR A 1 269 ? 22.359 -19.147 14.832 1.00 96.44 269 TYR A C 1
ATOM 2129 O O . TYR A 1 269 ? 21.292 -19.251 14.228 1.00 96.44 269 TYR A O 1
ATOM 2137 N N . GLU A 1 270 ? 23.266 -18.218 14.511 1.00 95.81 270 GLU A N 1
ATOM 2138 C CA . GLU A 1 270 ? 23.046 -17.215 13.452 1.00 95.81 270 GLU A CA 1
ATOM 2139 C C . GLU A 1 270 ? 22.893 -17.864 12.071 1.00 95.81 270 GLU A C 1
ATOM 2141 O O . GLU A 1 270 ? 21.994 -17.516 11.304 1.00 95.81 270 GLU A O 1
ATOM 2146 N N . SER A 1 271 ? 23.735 -18.857 11.769 1.00 95.62 271 SER A N 1
ATOM 2147 C CA . SER A 1 271 ? 23.649 -19.634 10.530 1.00 95.62 271 SER A CA 1
ATOM 2148 C C . SER A 1 271 ? 22.338 -20.418 10.463 1.00 95.62 271 SER A C 1
ATOM 2150 O O . SER A 1 271 ? 21.662 -20.402 9.435 1.00 95.62 271 SER A O 1
ATOM 2152 N N . ALA A 1 272 ? 21.935 -21.035 11.579 1.00 95.94 272 ALA A N 1
ATOM 2153 C CA . ALA A 1 272 ? 20.720 -21.837 11.654 1.00 95.94 272 ALA A CA 1
ATOM 2154 C C . ALA A 1 272 ? 19.438 -21.035 11.383 1.00 95.94 272 ALA A C 1
ATOM 2156 O O . ALA A 1 272 ? 18.501 -21.554 10.773 1.00 95.94 272 ALA A O 1
ATOM 2157 N N . ALA A 1 273 ? 19.408 -19.769 11.812 1.00 96.62 273 ALA A N 1
ATOM 2158 C CA . ALA A 1 273 ? 18.267 -18.866 11.678 1.00 96.62 273 ALA A CA 1
ATOM 2159 C C . ALA A 1 273 ? 18.423 -17.832 10.544 1.00 96.62 273 ALA A C 1
ATOM 2161 O O . ALA A 1 273 ? 17.623 -16.899 10.439 1.00 96.62 273 ALA A O 1
ATOM 2162 N N . GLN A 1 274 ? 19.424 -17.968 9.668 1.00 96.44 274 GLN A N 1
ATOM 2163 C CA . GLN A 1 274 ? 19.807 -16.914 8.722 1.00 96.44 274 GLN A CA 1
ATOM 2164 C C . GLN A 1 274 ? 18.667 -16.488 7.777 1.00 96.44 274 GLN A C 1
ATOM 2166 O O . GLN A 1 274 ? 18.516 -15.304 7.470 1.00 96.44 274 GLN A O 1
ATOM 2171 N N . LEU A 1 275 ? 17.854 -17.433 7.288 1.00 94.19 275 LEU A N 1
ATOM 2172 C CA . LEU A 1 275 ? 16.693 -17.119 6.440 1.00 94.19 275 LEU A CA 1
ATOM 2173 C C . LEU A 1 275 ? 15.571 -16.433 7.226 1.00 94.19 275 LEU A C 1
ATOM 2175 O O . LEU A 1 275 ? 14.975 -15.481 6.722 1.00 94.19 275 LEU A O 1
ATOM 2179 N N . HIS A 1 276 ? 15.346 -16.845 8.476 1.00 97.25 276 HIS A N 1
ATOM 2180 C CA . HIS A 1 276 ? 14.390 -16.195 9.371 1.00 97.25 276 HIS A CA 1
ATOM 2181 C C . HIS A 1 276 ? 14.793 -14.738 9.637 1.00 97.25 276 HIS A C 1
ATOM 2183 O O . HIS A 1 276 ? 13.971 -13.839 9.470 1.00 97.25 276 HIS A O 1
ATOM 2189 N N . SER A 1 277 ? 16.069 -14.490 9.947 1.00 97.12 277 SER A N 1
ATOM 2190 C CA . SER A 1 277 ? 16.613 -13.139 10.149 1.00 97.12 277 SER A CA 1
ATOM 2191 C C . SER A 1 277 ? 16.473 -12.272 8.890 1.00 97.12 277 SER A C 1
ATOM 2193 O O . SER A 1 277 ? 15.956 -11.155 8.946 1.00 97.12 277 SER A O 1
ATOM 2195 N N . ARG A 1 278 ? 16.824 -12.807 7.711 1.00 96.94 278 ARG A N 1
ATOM 2196 C CA . ARG A 1 278 ? 16.683 -12.090 6.430 1.00 96.94 278 ARG A CA 1
ATOM 2197 C C . ARG A 1 278 ? 15.236 -11.754 6.077 1.00 96.94 278 ARG A C 1
ATOM 2199 O O . ARG A 1 278 ? 14.983 -10.662 5.574 1.00 96.94 278 ARG A O 1
ATOM 2206 N N . ALA A 1 279 ? 14.289 -12.653 6.344 1.00 97.88 279 ALA A N 1
ATOM 2207 C CA . ALA A 1 279 ? 12.868 -12.355 6.189 1.00 97.88 279 ALA A CA 1
ATOM 2208 C C . ALA A 1 279 ? 12.437 -11.250 7.169 1.00 97.88 279 ALA A C 1
ATOM 2210 O O . ALA A 1 279 ? 11.801 -10.276 6.769 1.00 97.88 279 ALA A O 1
ATOM 2211 N N . GLN A 1 280 ? 12.865 -11.337 8.432 1.00 97.19 280 GLN A N 1
ATOM 2212 C CA . GLN A 1 280 ? 12.506 -10.357 9.453 1.00 97.19 280 GLN A CA 1
ATOM 2213 C C . GLN A 1 280 ? 12.985 -8.936 9.129 1.00 97.19 280 GLN A C 1
ATOM 2215 O O . GLN A 1 280 ? 12.237 -7.988 9.387 1.00 97.19 280 GLN A O 1
ATOM 2220 N N . GLN A 1 281 ? 14.176 -8.799 8.534 1.00 98.31 281 GLN A N 1
ATOM 2221 C CA . GLN A 1 281 ? 14.772 -7.524 8.116 1.00 98.31 281 GLN A CA 1
ATOM 2222 C C . GLN A 1 281 ? 13.898 -6.751 7.117 1.00 98.31 281 GLN A C 1
ATOM 2224 O O . GLN A 1 281 ? 13.820 -5.527 7.206 1.00 98.31 281 GLN A O 1
ATOM 2229 N N . ILE A 1 282 ? 13.203 -7.439 6.200 1.00 98.69 282 ILE A N 1
ATOM 2230 C CA . ILE A 1 282 ? 12.368 -6.800 5.165 1.00 98.69 282 ILE A CA 1
ATOM 2231 C C . ILE A 1 282 ? 11.265 -5.948 5.806 1.00 98.69 282 ILE A C 1
ATOM 2233 O O . ILE A 1 282 ? 11.012 -4.830 5.367 1.00 98.69 282 ILE A O 1
ATOM 2237 N N . CYS A 1 283 ? 10.646 -6.430 6.881 1.00 98.56 283 CYS A N 1
ATOM 2238 C CA . CYS A 1 283 ? 9.568 -5.724 7.578 1.00 98.56 283 CYS A CA 1
ATOM 2239 C C . CYS A 1 283 ? 10.031 -5.080 8.897 1.00 98.56 283 CYS A C 1
ATOM 2241 O O . CYS A 1 283 ? 9.198 -4.757 9.739 1.00 98.56 283 CYS A O 1
ATOM 2243 N N . ALA A 1 284 ? 11.339 -4.911 9.119 1.00 98.19 284 ALA A N 1
ATOM 2244 C CA . ALA A 1 284 ? 11.849 -4.328 10.359 1.00 98.19 284 ALA A CA 1
ATOM 2245 C C . ALA A 1 284 ? 11.565 -2.819 10.429 1.00 98.19 284 ALA A C 1
ATOM 2247 O O . ALA A 1 284 ? 10.742 -2.393 11.236 1.00 98.19 284 ALA A O 1
ATOM 2248 N N . VAL A 1 285 ? 12.205 -2.033 9.559 1.00 98.12 285 VAL A N 1
ATOM 2249 C CA . VAL A 1 285 ? 12.122 -0.562 9.538 1.00 98.12 285 VAL A CA 1
ATOM 2250 C C . VAL A 1 285 ? 11.757 -0.036 8.152 1.00 98.12 285 VAL A C 1
ATOM 2252 O O . VAL A 1 285 ? 12.066 -0.653 7.128 1.00 98.12 285 VAL A O 1
ATOM 2255 N N . LEU A 1 286 ? 11.111 1.122 8.127 1.00 95.50 286 LEU A N 1
ATOM 2256 C CA . LEU A 1 286 ? 10.856 1.913 6.932 1.00 95.50 286 LEU A CA 1
ATOM 2257 C C . LEU A 1 286 ? 12.142 2.641 6.512 1.00 95.50 286 LEU A C 1
ATOM 2259 O O . LEU A 1 286 ? 12.794 3.254 7.349 1.00 95.50 286 LEU A O 1
ATOM 2263 N N . TYR A 1 287 ? 12.485 2.594 5.221 1.00 93.06 287 TYR A N 1
ATOM 2264 C CA . TYR A 1 287 ? 13.689 3.221 4.650 1.00 93.06 287 TYR A CA 1
ATOM 2265 C C . TYR A 1 287 ? 14.983 2.907 5.424 1.00 93.06 287 TYR A C 1
ATOM 2267 O O . TYR A 1 287 ? 15.612 3.815 5.973 1.00 93.06 287 TYR A O 1
ATOM 2275 N N . PRO A 1 288 ? 15.411 1.629 5.469 1.00 93.38 288 PRO A N 1
ATOM 2276 C CA . PRO A 1 288 ? 16.689 1.281 6.076 1.00 93.38 288 PRO A CA 1
ATOM 2277 C C . PRO A 1 288 ? 17.825 2.053 5.392 1.00 93.38 288 PRO A C 1
ATOM 2279 O O . PRO A 1 288 ? 17.806 2.238 4.172 1.00 93.38 288 PRO A O 1
ATOM 2282 N N . GLY A 1 289 ? 18.816 2.489 6.176 1.00 88.94 289 GLY A N 1
ATOM 2283 C CA . GLY A 1 289 ? 19.960 3.240 5.659 1.00 88.94 289 GLY A CA 1
ATOM 2284 C C . GLY A 1 289 ? 20.662 2.492 4.523 1.00 88.94 289 GLY A C 1
ATOM 2285 O O . GLY A 1 289 ? 21.002 1.319 4.661 1.00 88.94 289 GLY A O 1
ATOM 2286 N N . ASP A 1 290 ? 20.889 3.173 3.401 1.00 90.44 290 ASP A N 1
ATOM 2287 C CA . ASP A 1 290 ? 21.331 2.586 2.130 1.00 90.44 290 ASP A CA 1
ATOM 2288 C C . ASP A 1 290 ? 22.706 3.100 1.671 1.00 90.44 290 ASP A C 1
ATOM 2290 O O . ASP A 1 290 ? 23.051 3.067 0.488 1.00 90.44 290 ASP A O 1
ATOM 2294 N N . SER A 1 291 ? 23.539 3.548 2.611 1.00 91.31 291 SER A N 1
ATOM 2295 C CA . SER A 1 291 ? 24.920 3.948 2.323 1.00 91.31 291 SER A CA 1
ATOM 2296 C C . SER A 1 291 ? 25.811 2.755 1.940 1.00 91.31 291 SER A C 1
ATOM 2298 O O . SER A 1 291 ? 26.728 2.911 1.127 1.00 91.31 291 SER A O 1
ATOM 2300 N N . THR A 1 292 ? 25.513 1.557 2.456 1.00 94.12 292 THR A N 1
ATOM 2301 C CA . THR A 1 292 ? 26.223 0.295 2.173 1.00 94.12 292 THR A CA 1
ATOM 2302 C C . THR A 1 292 ? 25.544 -0.530 1.072 1.00 94.12 292 THR A C 1
ATOM 2304 O O . THR A 1 292 ? 24.423 -0.237 0.651 1.00 94.12 292 THR A O 1
ATOM 2307 N N . GLU A 1 293 ? 26.216 -1.570 0.562 1.00 92.56 293 GLU A N 1
ATOM 2308 C CA . GLU A 1 293 ? 25.605 -2.495 -0.408 1.00 92.56 293 GLU A CA 1
ATOM 2309 C C . GLU A 1 293 ? 24.457 -3.292 0.226 1.00 92.56 293 GLU A C 1
ATOM 2311 O O . GLU A 1 293 ? 23.409 -3.460 -0.394 1.00 92.56 293 GLU A O 1
ATOM 2316 N N . GLU A 1 294 ? 24.615 -3.730 1.473 1.00 93.94 294 GLU A N 1
ATOM 2317 C CA . GLU A 1 294 ? 23.606 -4.481 2.220 1.00 93.94 294 GLU A CA 1
ATOM 2318 C C . GLU A 1 294 ? 22.336 -3.653 2.426 1.00 93.94 294 GLU A C 1
ATOM 2320 O O . GLU A 1 294 ? 21.234 -4.158 2.208 1.00 93.94 294 GLU A O 1
ATOM 2325 N N . GLY A 1 295 ? 22.483 -2.370 2.774 1.00 94.94 295 GLY A N 1
ATOM 2326 C CA . GLY A 1 295 ? 21.362 -1.441 2.913 1.00 94.94 295 GLY A CA 1
ATOM 2327 C C . GLY A 1 295 ? 20.618 -1.225 1.593 1.00 94.94 295 GLY A C 1
ATOM 2328 O O . GLY A 1 295 ? 19.390 -1.302 1.544 1.00 94.94 295 GLY A O 1
ATOM 2329 N N . LYS A 1 296 ? 21.361 -1.062 0.489 1.00 95.19 296 LYS A N 1
ATOM 2330 C CA . LYS A 1 296 ? 20.799 -0.979 -0.871 1.00 95.19 296 LYS A CA 1
ATOM 2331 C C . LYS A 1 296 ? 20.029 -2.240 -1.253 1.00 95.19 296 LYS A C 1
ATOM 2333 O O . LYS A 1 296 ? 18.903 -2.145 -1.737 1.00 95.19 296 LYS A O 1
ATOM 2338 N N . LEU A 1 297 ? 20.615 -3.414 -1.017 1.00 97.56 297 LEU A N 1
ATOM 2339 C CA . LEU A 1 297 ? 19.959 -4.697 -1.264 1.00 97.56 297 LEU A CA 1
ATOM 2340 C C . LEU A 1 297 ? 18.688 -4.830 -0.426 1.00 97.56 297 LEU A C 1
ATOM 2342 O O . LEU A 1 297 ? 17.667 -5.246 -0.962 1.00 97.56 297 LEU A O 1
ATOM 2346 N N . LEU A 1 298 ? 18.715 -4.454 0.856 1.00 98.19 298 LEU A N 1
ATOM 2347 C CA . LEU A 1 298 ? 17.544 -4.530 1.728 1.00 98.19 298 LEU A CA 1
ATOM 2348 C C . LEU A 1 298 ? 16.414 -3.607 1.253 1.00 98.19 298 LEU A C 1
ATOM 2350 O O . LEU A 1 298 ? 15.273 -4.055 1.143 1.00 98.19 298 LEU A O 1
ATOM 2354 N N . ARG A 1 299 ? 16.717 -2.352 0.909 1.00 98.25 299 ARG A N 1
ATOM 2355 C CA . ARG A 1 299 ? 15.724 -1.409 0.374 1.00 98.25 299 ARG A CA 1
ATOM 2356 C C . ARG A 1 299 ? 15.109 -1.921 -0.936 1.00 98.25 299 ARG A C 1
ATOM 2358 O O . ARG A 1 299 ? 13.889 -1.889 -1.089 1.00 98.25 299 ARG A O 1
ATOM 2365 N N . LEU A 1 300 ? 15.915 -2.487 -1.838 1.00 98.56 300 LEU A N 1
ATOM 2366 C CA . LEU A 1 300 ? 15.416 -3.102 -3.072 1.00 98.56 300 LEU A CA 1
ATOM 2367 C C . LEU A 1 300 ? 14.598 -4.382 -2.802 1.00 98.56 300 LEU A C 1
ATOM 2369 O O . LEU A 1 300 ? 13.574 -4.606 -3.451 1.00 98.56 300 LEU A O 1
ATOM 2373 N N . LYS A 1 301 ? 14.986 -5.193 -1.802 1.00 98.81 301 LYS A N 1
ATOM 2374 C CA . LYS A 1 301 ? 14.201 -6.351 -1.338 1.00 98.81 301 LYS A CA 1
ATOM 2375 C C . LYS A 1 301 ? 12.815 -5.921 -0.863 1.00 98.81 301 LYS A C 1
ATOM 2377 O O . LYS A 1 301 ? 11.840 -6.553 -1.250 1.00 98.81 301 LYS A O 1
ATOM 2382 N N . GLN A 1 302 ? 12.713 -4.848 -0.076 1.00 98.88 302 GLN A N 1
ATOM 2383 C CA . GLN A 1 302 ? 11.431 -4.314 0.397 1.00 98.88 302 GLN A CA 1
ATOM 2384 C C . GLN A 1 302 ? 10.510 -3.910 -0.760 1.00 98.88 302 GLN A C 1
ATOM 2386 O O . GLN A 1 302 ? 9.351 -4.324 -0.804 1.00 98.88 302 GLN A O 1
ATOM 2391 N N . GLN A 1 303 ? 11.038 -3.149 -1.721 1.00 98.88 303 GLN A N 1
ATOM 2392 C CA . GLN A 1 303 ? 10.286 -2.718 -2.901 1.00 98.88 303 GLN A CA 1
ATOM 2393 C C . GLN A 1 303 ? 9.794 -3.906 -3.730 1.00 98.88 303 GLN A C 1
ATOM 2395 O O . GLN A 1 303 ? 8.615 -3.978 -4.084 1.00 98.88 303 GLN A O 1
ATOM 2400 N N . PHE A 1 304 ? 10.684 -4.863 -4.017 1.00 98.94 304 PHE A N 1
ATOM 2401 C CA . PHE A 1 304 ? 10.320 -6.043 -4.792 1.00 98.94 304 PHE A CA 1
ATOM 2402 C C . PHE A 1 304 ? 9.305 -6.920 -4.058 1.00 98.94 304 PHE A C 1
ATOM 2404 O O . PHE A 1 304 ? 8.342 -7.382 -4.666 1.00 98.94 304 PHE A O 1
ATOM 2411 N N . PHE A 1 305 ? 9.486 -7.104 -2.749 1.00 98.94 305 PHE A N 1
ATOM 2412 C CA . PHE A 1 305 ? 8.587 -7.885 -1.909 1.00 98.94 305 PHE A CA 1
ATOM 2413 C C . PHE A 1 305 ? 7.164 -7.330 -1.921 1.00 98.94 305 PHE A C 1
ATOM 2415 O O . PHE A 1 305 ? 6.222 -8.085 -2.161 1.00 98.94 305 PHE A O 1
ATOM 2422 N N . LEU A 1 306 ? 7.014 -6.007 -1.774 1.00 98.94 306 LEU A N 1
ATOM 2423 C CA . LEU A 1 306 ? 5.724 -5.337 -1.932 1.00 98.94 306 LEU A CA 1
ATOM 2424 C C . LEU A 1 306 ? 5.122 -5.612 -3.316 1.00 98.94 306 LEU A C 1
ATOM 2426 O O . LEU A 1 306 ? 3.958 -6.000 -3.413 1.00 98.94 306 LEU A O 1
ATOM 2430 N N . CYS A 1 307 ? 5.894 -5.405 -4.385 1.00 98.94 307 CYS A N 1
ATOM 2431 C CA . CYS A 1 307 ? 5.393 -5.520 -5.754 1.00 98.94 307 CYS A CA 1
ATOM 2432 C C . CYS A 1 307 ? 4.962 -6.951 -6.097 1.00 98.94 307 CYS A C 1
ATOM 2434 O O . CYS A 1 307 ? 3.841 -7.153 -6.560 1.00 98.94 307 CYS A O 1
ATOM 2436 N N . SER A 1 308 ? 5.825 -7.940 -5.849 1.00 98.94 308 SER A N 1
ATOM 2437 C CA . SER A 1 308 ? 5.576 -9.332 -6.229 1.00 98.94 308 SER A CA 1
ATOM 2438 C C . SER A 1 308 ? 4.410 -9.937 -5.457 1.00 98.94 308 SER A C 1
ATOM 2440 O O . SER A 1 308 ? 3.490 -10.462 -6.083 1.00 98.94 308 SER A O 1
ATOM 2442 N N . ALA A 1 309 ? 4.375 -9.795 -4.128 1.00 98.94 309 ALA A N 1
ATOM 2443 C CA . ALA A 1 309 ? 3.273 -10.330 -3.329 1.00 98.94 309 ALA A CA 1
ATOM 2444 C C . ALA A 1 309 ? 1.925 -9.704 -3.728 1.00 98.94 309 ALA A C 1
ATOM 2446 O O . ALA A 1 309 ? 0.931 -10.405 -3.917 1.00 98.94 309 ALA A O 1
ATOM 2447 N N . SER A 1 310 ? 1.903 -8.383 -3.936 1.00 98.94 310 SER A N 1
ATOM 2448 C CA . SER A 1 310 ? 0.676 -7.673 -4.310 1.00 98.94 310 SER A CA 1
ATOM 2449 C C . SER A 1 310 ? 0.180 -8.066 -5.702 1.00 98.94 310 SER A C 1
ATOM 2451 O O . SER A 1 310 ? -1.015 -8.283 -5.874 1.00 98.94 310 SER A O 1
ATOM 2453 N N . LEU A 1 311 ? 1.064 -8.186 -6.698 1.00 98.94 311 LEU A N 1
ATOM 2454 C CA . LEU A 1 311 ? 0.670 -8.563 -8.059 1.00 98.94 311 LEU A CA 1
ATOM 2455 C C . LEU A 1 311 ? 0.194 -10.015 -8.154 1.00 98.94 311 LEU A C 1
ATOM 2457 O O . LEU A 1 311 ? -0.793 -10.271 -8.843 1.00 98.94 311 LEU A O 1
ATOM 2461 N N . GLN A 1 312 ? 0.836 -10.943 -7.436 1.00 98.94 312 GLN A N 1
ATOM 2462 C CA . GLN A 1 312 ? 0.368 -12.329 -7.343 1.00 98.94 312 GLN A CA 1
ATOM 2463 C C . GLN A 1 312 ? -1.059 -12.391 -6.770 1.00 98.94 312 GLN A C 1
ATOM 2465 O O . GLN A 1 312 ? -1.931 -13.041 -7.348 1.00 98.94 312 GLN A O 1
ATOM 2470 N N . ASP A 1 313 ? -1.337 -11.628 -5.709 1.00 98.94 313 ASP A N 1
ATOM 2471 C CA . ASP A 1 313 ? -2.672 -11.524 -5.105 1.00 98.94 313 ASP A CA 1
ATOM 2472 C C . ASP A 1 313 ? -3.708 -10.866 -6.041 1.00 98.94 313 ASP A C 1
ATOM 2474 O O . ASP A 1 313 ? -4.859 -11.300 -6.123 1.00 98.94 313 ASP A O 1
ATOM 2478 N N . MET A 1 314 ? -3.319 -9.833 -6.798 1.00 98.81 314 MET A N 1
ATOM 2479 C CA . MET A 1 314 ? -4.189 -9.204 -7.804 1.00 98.81 314 MET A CA 1
ATOM 2480 C C . MET A 1 314 ? -4.537 -10.161 -8.949 1.00 98.81 314 MET A C 1
ATOM 2482 O O . MET A 1 314 ? -5.692 -10.203 -9.376 1.00 98.81 314 MET A O 1
ATOM 2486 N N . ILE A 1 315 ? -3.561 -10.933 -9.436 1.00 98.75 315 ILE A N 1
ATOM 2487 C CA . ILE A 1 315 ? -3.760 -11.944 -10.481 1.00 98.75 315 ILE A CA 1
ATOM 2488 C C . ILE A 1 315 ? -4.665 -13.068 -9.973 1.00 98.75 315 ILE A C 1
ATOM 2490 O O . ILE A 1 315 ? -5.616 -13.436 -10.669 1.00 98.75 315 ILE A O 1
ATOM 2494 N N . LEU A 1 316 ? -4.422 -13.571 -8.757 1.00 98.25 316 LEU A N 1
ATOM 2495 C CA . LEU A 1 316 ? -5.281 -14.575 -8.132 1.00 98.25 316 LEU A CA 1
ATOM 2496 C C . LEU A 1 316 ? -6.729 -14.077 -8.081 1.00 98.25 316 LEU A C 1
ATOM 2498 O O . LEU A 1 316 ? -7.629 -14.767 -8.552 1.00 98.25 316 LEU A O 1
ATOM 2502 N N . ARG A 1 317 ? -6.947 -12.840 -7.624 1.00 98.50 317 ARG A N 1
ATOM 2503 C CA . ARG A 1 317 ? -8.279 -12.223 -7.543 1.00 98.50 317 ARG A CA 1
ATOM 2504 C C . ARG A 1 317 ? -8.939 -11.974 -8.895 1.00 98.50 317 ARG A C 1
ATOM 2506 O O . ARG A 1 317 ? -10.155 -12.097 -9.040 1.00 98.50 317 ARG A O 1
ATOM 2513 N N . PHE A 1 318 ? -8.164 -11.610 -9.909 1.00 98.50 318 PHE A N 1
ATOM 2514 C CA . PHE A 1 318 ? -8.676 -11.503 -11.271 1.00 98.50 318 PHE A CA 1
ATOM 2515 C C . PHE A 1 318 ? -9.201 -12.862 -11.762 1.00 98.50 318 PHE A C 1
ATOM 2517 O O . PHE A 1 318 ? -10.298 -12.935 -12.315 1.00 98.50 318 PHE A O 1
ATOM 2524 N N . LYS A 1 319 ? -8.469 -13.947 -11.493 1.00 97.62 319 LYS A N 1
ATOM 2525 C CA . LYS A 1 319 ? -8.873 -15.313 -11.854 1.00 97.62 319 LYS A CA 1
ATOM 2526 C C . LYS A 1 319 ? -10.044 -15.833 -11.010 1.00 97.62 319 LYS A C 1
ATOM 2528 O O . LYS A 1 319 ? -10.963 -16.429 -11.569 1.00 97.62 319 LYS A O 1
ATOM 2533 N N . GLU A 1 320 ? -10.057 -15.575 -9.699 1.00 96.75 320 GLU A N 1
ATOM 2534 C CA . GLU A 1 320 ? -11.071 -16.100 -8.763 1.00 96.75 320 GLU A CA 1
ATOM 2535 C C . GLU A 1 320 ? -12.485 -15.611 -9.103 1.00 96.75 320 GLU A C 1
ATOM 2537 O O . GLU A 1 320 ? -13.456 -16.361 -9.033 1.00 96.75 320 GLU A O 1
ATOM 2542 N N . ARG A 1 321 ? -12.597 -14.356 -9.545 1.00 97.56 321 ARG A N 1
ATOM 2543 C CA . ARG A 1 321 ? -13.880 -13.704 -9.819 1.00 97.56 321 ARG A CA 1
ATOM 2544 C C . ARG A 1 321 ? -14.602 -14.249 -11.053 1.00 97.56 321 ARG A C 1
ATOM 2546 O O . ARG A 1 321 ? -15.805 -14.058 -11.188 1.00 97.56 321 ARG A O 1
ATOM 2553 N N . LYS A 1 322 ? -13.879 -14.854 -12.004 1.00 94.06 322 LYS A N 1
ATOM 2554 C CA . LYS A 1 322 ? -14.460 -15.450 -13.225 1.00 94.06 322 LYS A CA 1
ATOM 2555 C C . LYS A 1 322 ? -13.473 -16.443 -13.834 1.00 94.06 322 LYS A C 1
ATOM 2557 O O . LYS A 1 322 ? -12.411 -16.044 -14.308 1.00 94.06 322 LYS A O 1
ATOM 2562 N N . SER A 1 323 ? -13.875 -17.712 -13.863 1.00 89.25 323 SER A N 1
ATOM 2563 C CA . SER A 1 323 ? -13.110 -18.805 -14.472 1.00 89.25 323 SER A CA 1
ATOM 2564 C C . SER A 1 323 ? -12.976 -18.634 -15.993 1.00 89.25 323 SER A C 1
ATOM 2566 O O . SER A 1 323 ? -13.881 -18.109 -16.643 1.00 89.25 323 SER A O 1
ATOM 2568 N N . GLY A 1 324 ? -11.847 -19.075 -16.559 1.00 89.00 324 GLY A N 1
ATOM 2569 C CA . GLY A 1 324 ? -11.581 -19.038 -18.005 1.00 89.00 324 GLY A CA 1
ATOM 2570 C C . GLY A 1 324 ? -11.453 -17.631 -18.602 1.00 89.00 324 GLY A C 1
ATOM 2571 O O . GLY A 1 324 ? -11.739 -17.434 -19.783 1.00 89.00 324 GLY A O 1
ATOM 2572 N N . ARG A 1 325 ? -11.088 -16.634 -17.787 1.00 92.56 325 ARG A N 1
ATOM 2573 C CA . ARG A 1 325 ? -10.978 -15.235 -18.214 1.00 92.56 325 ARG A CA 1
ATOM 2574 C C . ARG A 1 325 ? -9.857 -15.026 -19.233 1.00 92.56 325 ARG A C 1
ATOM 2576 O O . ARG A 1 325 ? -8.785 -15.608 -19.105 1.00 92.56 325 ARG A O 1
ATOM 2583 N N . GLN A 1 326 ? -10.096 -14.139 -20.196 1.00 96.94 326 GLN A N 1
ATOM 2584 C CA . GLN A 1 326 ? -9.075 -13.718 -21.153 1.00 96.94 326 GLN A CA 1
ATOM 2585 C C . GLN A 1 326 ? -8.189 -12.629 -20.543 1.00 96.94 326 GLN A C 1
ATOM 2587 O O . GLN A 1 326 ? -8.690 -11.697 -19.911 1.00 96.94 326 GLN A O 1
ATOM 2592 N N . TRP A 1 327 ? -6.878 -12.709 -20.769 1.00 98.31 327 TRP A N 1
ATOM 2593 C CA . TRP A 1 327 ? -5.912 -11.744 -20.234 1.00 98.31 327 TRP A CA 1
ATOM 2594 C C . TRP A 1 327 ? -6.090 -10.326 -20.779 1.00 98.31 327 TRP A C 1
ATOM 2596 O O . TRP A 1 327 ? -5.820 -9.353 -20.077 1.00 98.31 327 TRP A O 1
ATOM 2606 N N . SER A 1 328 ? -6.672 -10.187 -21.968 1.00 98.00 328 SER A N 1
ATOM 2607 C CA . SER A 1 328 ? -7.074 -8.895 -22.532 1.00 98.00 328 SER A CA 1
ATOM 2608 C C . SER A 1 328 ? -8.099 -8.132 -21.671 1.00 98.00 328 SER A C 1
ATOM 2610 O O . SER A 1 328 ? -8.180 -6.903 -21.761 1.00 98.00 328 SER A O 1
ATOM 2612 N N . GLU A 1 329 ? -8.847 -8.818 -20.790 1.00 98.56 329 GLU A N 1
ATOM 2613 C CA . GLU A 1 329 ? -9.753 -8.194 -19.814 1.00 98.56 329 GLU A CA 1
ATOM 2614 C C . GLU A 1 329 ? -8.998 -7.562 -18.626 1.00 98.56 329 GLU A C 1
ATOM 2616 O O . GLU A 1 329 ? -9.558 -6.700 -17.945 1.00 98.56 329 GLU A O 1
ATOM 2621 N N . PHE A 1 330 ? -7.740 -7.944 -18.368 1.00 98.81 330 PHE A N 1
ATOM 2622 C CA . PHE A 1 330 ? -6.973 -7.536 -17.183 1.00 98.81 330 PHE A CA 1
ATOM 2623 C C . PHE A 1 330 ? -6.897 -6.013 -16.985 1.00 98.81 330 PHE A C 1
ATOM 2625 O O . PHE A 1 330 ? -7.366 -5.544 -15.948 1.00 98.81 330 PHE A O 1
ATOM 2632 N N . PRO A 1 331 ? -6.458 -5.187 -17.956 1.00 98.81 331 PRO A N 1
ATOM 2633 C CA . PRO A 1 331 ? -6.416 -3.728 -17.779 1.00 98.81 331 PRO A CA 1
ATOM 2634 C C . PRO A 1 331 ? -7.806 -3.070 -17.704 1.00 98.81 331 PRO A C 1
ATOM 2636 O O . PRO A 1 331 ? -7.948 -1.927 -17.257 1.00 98.81 331 PRO A O 1
ATOM 2639 N N . SER A 1 332 ? -8.866 -3.782 -18.095 1.00 98.62 332 SER A N 1
ATOM 2640 C CA . SER A 1 332 ? -10.254 -3.335 -17.905 1.00 98.62 332 SER A CA 1
ATOM 2641 C C . SER A 1 332 ? -10.794 -3.679 -16.516 1.00 98.62 332 SER A C 1
ATOM 2643 O O . SER A 1 332 ? -11.834 -3.155 -16.125 1.00 98.62 332 SER A O 1
ATOM 2645 N N . LYS A 1 333 ? -10.096 -4.534 -15.759 1.00 98.81 333 LYS A N 1
ATOM 2646 C CA . LYS A 1 333 ? -10.496 -5.012 -14.429 1.00 98.81 333 LYS A CA 1
ATOM 2647 C C . LYS A 1 333 ? -9.517 -4.631 -13.319 1.00 98.81 333 LYS A C 1
ATOM 2649 O O . LYS A 1 333 ? -9.910 -4.604 -12.158 1.00 98.81 333 LYS A O 1
ATOM 2654 N N . VAL A 1 334 ? -8.289 -4.268 -13.669 1.00 98.94 334 VAL A N 1
ATOM 2655 C CA . VAL A 1 334 ? -7.201 -3.958 -12.743 1.00 98.94 334 VAL A CA 1
ATOM 2656 C C . VAL A 1 334 ? -6.558 -2.635 -13.148 1.00 98.94 334 VAL A C 1
ATOM 2658 O O . VAL A 1 334 ? -6.198 -2.437 -14.308 1.00 98.94 334 VAL A O 1
ATOM 2661 N N . ALA A 1 335 ? -6.414 -1.727 -12.186 1.00 98.94 335 ALA A N 1
ATOM 2662 C CA . ALA A 1 335 ? -5.544 -0.559 -12.285 1.00 98.94 335 ALA A CA 1
ATOM 2663 C C . ALA A 1 335 ? -4.548 -0.576 -11.124 1.00 98.94 335 ALA A C 1
ATOM 2665 O O . ALA A 1 335 ? -4.950 -0.782 -9.982 1.00 98.94 335 ALA A O 1
ATOM 2666 N N . VAL A 1 336 ? -3.269 -0.340 -11.405 1.00 98.94 336 VAL A N 1
ATOM 2667 C CA . VAL A 1 336 ? -2.200 -0.294 -10.401 1.00 98.94 336 VAL A CA 1
ATOM 2668 C C . VAL A 1 336 ? -1.606 1.107 -10.385 1.00 98.94 336 VAL A C 1
ATOM 2670 O O . VAL A 1 336 ? -1.050 1.564 -11.383 1.00 98.94 336 VAL A O 1
ATOM 2673 N N . GLN A 1 337 ? -1.721 1.786 -9.245 1.00 98.94 337 GLN A N 1
ATOM 2674 C CA . GLN A 1 337 ? -1.126 3.100 -9.036 1.00 98.94 337 GLN A CA 1
ATOM 2675 C C . GLN A 1 337 ? 0.194 2.960 -8.279 1.00 98.94 337 GLN A C 1
ATOM 2677 O O . GLN A 1 337 ? 0.230 2.427 -7.166 1.00 98.94 337 GLN A O 1
ATOM 2682 N N . LEU A 1 338 ? 1.262 3.487 -8.871 1.00 98.88 338 LEU A N 1
ATOM 2683 C CA . LEU A 1 338 ? 2.586 3.576 -8.269 1.00 98.88 338 LEU A CA 1
ATOM 2684 C C . LEU A 1 338 ? 2.712 4.900 -7.507 1.00 98.88 338 LEU A C 1
ATOM 2686 O O . LEU A 1 338 ? 2.691 5.974 -8.118 1.00 98.88 338 LEU A O 1
ATOM 2690 N N . ASN A 1 339 ? 2.804 4.829 -6.176 1.00 98.56 339 ASN A N 1
ATOM 2691 C CA . ASN A 1 339 ? 3.027 6.002 -5.335 1.00 98.56 339 ASN A CA 1
ATOM 2692 C C . ASN A 1 339 ? 4.530 6.286 -5.198 1.00 98.56 339 ASN A C 1
ATOM 2694 O O . ASN A 1 339 ? 5.208 5.669 -4.370 1.00 98.56 339 ASN A O 1
ATOM 2698 N N . ASP A 1 340 ? 5.025 7.229 -6.002 1.00 98.06 340 ASP A N 1
ATOM 2699 C CA . ASP A 1 340 ? 6.450 7.443 -6.269 1.00 98.06 340 ASP A CA 1
ATOM 2700 C C . ASP A 1 340 ? 7.105 6.261 -7.023 1.00 98.06 340 ASP A C 1
ATOM 2702 O O . ASP A 1 340 ? 6.429 5.417 -7.613 1.00 98.06 340 ASP A O 1
ATOM 2706 N N . THR A 1 341 ? 8.435 6.240 -7.078 1.00 98.38 341 THR A N 1
ATOM 2707 C CA . THR A 1 341 ? 9.268 5.260 -7.784 1.00 98.38 341 THR A CA 1
ATOM 2708 C C . THR A 1 341 ? 9.530 3.996 -6.971 1.00 98.38 341 THR A C 1
ATOM 2710 O O . THR A 1 341 ? 9.974 2.997 -7.533 1.00 98.38 341 THR A O 1
ATOM 2713 N N . HIS A 1 342 ? 9.194 3.962 -5.682 1.00 98.12 342 HIS A N 1
ATOM 2714 C CA . HIS A 1 342 ? 9.435 2.776 -4.862 1.00 98.12 342 HIS A CA 1
ATOM 2715 C C . HIS A 1 342 ? 8.775 1.489 -5.407 1.00 98.12 342 HIS A C 1
ATOM 2717 O O . HIS A 1 342 ? 9.439 0.457 -5.437 1.00 98.12 342 HIS A O 1
ATOM 2723 N N . PRO A 1 343 ? 7.514 1.495 -5.891 1.00 98.69 343 PRO A N 1
ATOM 2724 C CA . PRO A 1 343 ? 6.904 0.302 -6.471 1.00 98.69 343 PRO A CA 1
ATOM 2725 C C . PRO A 1 343 ? 7.164 0.146 -7.986 1.00 98.69 343 PRO A C 1
ATOM 2727 O O . PRO A 1 343 ? 6.413 -0.556 -8.660 1.00 98.69 343 PRO A O 1
ATOM 2730 N N . THR A 1 344 ? 8.211 0.764 -8.558 1.00 98.94 344 THR A N 1
ATOM 2731 C CA . THR A 1 344 ? 8.521 0.662 -10.008 1.00 98.94 344 THR A CA 1
ATOM 2732 C C . THR A 1 344 ? 8.668 -0.790 -10.469 1.00 98.94 344 THR A C 1
ATOM 2734 O O . THR A 1 344 ? 8.282 -1.133 -11.586 1.00 98.94 344 THR A O 1
ATOM 2737 N N . LEU A 1 345 ? 9.182 -1.668 -9.603 1.00 98.94 345 LEU A N 1
ATOM 2738 C CA . LEU A 1 345 ? 9.374 -3.088 -9.906 1.00 98.94 345 LEU A CA 1
ATOM 2739 C C . LEU A 1 345 ? 8.069 -3.843 -10.200 1.00 98.94 345 LEU A C 1
ATOM 2741 O O . LEU A 1 345 ? 8.131 -4.934 -10.761 1.00 98.94 345 LEU A O 1
ATOM 2745 N N . ALA A 1 346 ? 6.900 -3.261 -9.912 1.00 98.94 346 ALA A N 1
ATOM 2746 C CA . ALA A 1 346 ? 5.621 -3.801 -10.357 1.00 98.94 346 ALA A CA 1
ATOM 2747 C C . ALA A 1 346 ? 5.536 -3.926 -11.890 1.00 98.94 346 ALA A C 1
ATOM 2749 O O . ALA A 1 346 ? 4.886 -4.839 -12.388 1.00 98.94 346 ALA A O 1
ATOM 2750 N N . ILE A 1 347 ? 6.221 -3.059 -12.643 1.00 98.94 347 ILE A N 1
ATOM 2751 C CA . ILE A 1 347 ? 6.257 -3.112 -14.112 1.00 98.94 347 ILE A CA 1
ATOM 2752 C C . ILE A 1 347 ? 6.943 -4.402 -14.603 1.00 98.94 347 ILE A C 1
ATOM 2754 O O . ILE A 1 347 ? 6.273 -5.224 -15.233 1.00 98.94 347 ILE A O 1
ATOM 2758 N N . PRO A 1 348 ? 8.246 -4.639 -14.328 1.00 98.94 348 PRO A N 1
ATOM 2759 C CA . PRO A 1 348 ? 8.907 -5.856 -14.787 1.00 98.94 348 PRO A CA 1
ATOM 2760 C C . PRO A 1 348 ? 8.381 -7.117 -14.093 1.00 98.94 348 PRO A C 1
ATOM 2762 O O . PRO A 1 348 ? 8.440 -8.185 -14.691 1.00 98.94 348 PRO A O 1
ATOM 2765 N N . GLU A 1 349 ? 7.848 -7.034 -12.869 1.00 98.94 349 GLU A N 1
ATOM 2766 C CA . GLU A 1 349 ? 7.254 -8.202 -12.207 1.00 98.94 349 GLU A CA 1
ATOM 2767 C C . GLU A 1 349 ? 5.917 -8.614 -12.824 1.00 98.94 349 GLU A C 1
ATOM 2769 O O . GLU A 1 349 ? 5.686 -9.808 -12.995 1.00 98.94 349 GLU A O 1
ATOM 2774 N N . LEU A 1 350 ? 5.058 -7.666 -13.221 1.00 98.94 350 LEU A N 1
ATOM 2775 C CA . LEU A 1 350 ? 3.831 -8.000 -13.947 1.00 98.94 350 LEU A CA 1
ATOM 2776 C C . LEU A 1 350 ? 4.167 -8.638 -15.300 1.00 98.94 350 LEU A C 1
ATOM 2778 O O . LEU A 1 350 ? 3.620 -9.687 -15.628 1.00 98.94 350 LEU A O 1
ATOM 2782 N N . MET A 1 351 ? 5.133 -8.072 -16.030 1.00 98.94 351 MET A N 1
ATOM 2783 C CA . MET A 1 351 ? 5.664 -8.676 -17.258 1.00 98.94 351 MET A CA 1
ATOM 2784 C C . MET A 1 351 ? 6.174 -10.102 -17.018 1.00 98.94 351 MET A C 1
ATOM 2786 O O . MET A 1 351 ? 5.845 -11.007 -17.783 1.00 98.94 351 MET A O 1
ATOM 2790 N N . ARG A 1 352 ? 6.950 -10.322 -15.949 1.00 98.94 352 ARG A N 1
ATOM 2791 C CA . ARG A 1 352 ? 7.476 -11.645 -15.593 1.00 98.94 352 ARG A CA 1
ATOM 2792 C C . ARG A 1 352 ? 6.355 -12.633 -15.294 1.00 98.94 352 ARG A C 1
ATOM 2794 O O . ARG A 1 352 ? 6.376 -13.726 -15.838 1.00 98.94 352 ARG A O 1
ATOM 2801 N N . LEU A 1 353 ? 5.396 -12.266 -14.444 1.00 98.88 353 LEU A N 1
ATOM 2802 C CA . LEU A 1 353 ? 4.274 -13.133 -14.082 1.00 98.88 353 LEU A CA 1
ATOM 2803 C C . LEU A 1 353 ? 3.466 -13.519 -15.328 1.00 98.88 353 LEU A C 1
ATOM 2805 O O . LEU A 1 353 ? 3.228 -14.699 -15.556 1.00 98.88 353 LEU A O 1
ATOM 2809 N N . LEU A 1 354 ? 3.130 -12.549 -16.182 1.00 98.88 354 LEU A N 1
ATOM 2810 C CA . LEU A 1 354 ? 2.374 -12.797 -17.412 1.00 98.88 354 LEU A CA 1
ATOM 2811 C C . LEU A 1 354 ? 3.131 -13.693 -18.407 1.00 98.88 354 LEU A C 1
ATOM 2813 O O . LEU A 1 354 ? 2.537 -14.590 -18.995 1.00 98.88 354 LEU A O 1
ATOM 2817 N N . MET A 1 355 ? 4.432 -13.479 -18.610 1.00 98.75 355 MET A N 1
ATOM 2818 C CA . MET A 1 355 ? 5.197 -14.261 -19.589 1.00 98.75 355 MET A CA 1
ATOM 2819 C C . MET A 1 355 ? 5.650 -15.618 -19.048 1.00 98.75 355 MET A C 1
ATOM 2821 O O . MET A 1 355 ? 5.464 -16.642 -19.702 1.00 98.75 355 MET A O 1
ATOM 2825 N N . ASP A 1 356 ? 6.271 -15.630 -17.870 1.00 98.56 356 ASP A N 1
ATOM 2826 C CA . ASP A 1 356 ? 6.970 -16.806 -17.352 1.00 98.56 356 ASP A CA 1
ATOM 2827 C C . ASP A 1 356 ? 6.005 -17.779 -16.652 1.00 98.56 356 ASP A C 1
ATOM 2829 O O . ASP A 1 356 ? 6.187 -18.990 -16.765 1.00 98.56 356 ASP A O 1
ATOM 2833 N N . GLU A 1 357 ? 4.987 -17.272 -15.941 1.00 97.69 357 GLU A N 1
ATOM 2834 C CA . GLU A 1 357 ? 4.020 -18.115 -15.213 1.00 97.69 357 GLU A CA 1
ATOM 2835 C C . GLU A 1 357 ? 2.734 -18.350 -16.017 1.00 97.69 357 GLU A C 1
ATOM 2837 O O . GLU A 1 357 ? 2.201 -19.457 -16.021 1.00 97.69 357 GLU A O 1
ATOM 2842 N N . GLU A 1 358 ? 2.238 -17.322 -16.712 1.00 97.50 358 GLU A N 1
ATOM 2843 C CA . GLU A 1 358 ? 0.970 -17.389 -17.457 1.00 97.50 358 GLU A CA 1
ATOM 2844 C C . GLU A 1 358 ? 1.148 -17.693 -18.953 1.00 97.50 358 GLU A C 1
ATOM 2846 O O . GLU A 1 358 ? 0.170 -17.973 -19.646 1.00 97.50 358 GLU A O 1
ATOM 2851 N N . GLY A 1 359 ? 2.389 -17.690 -19.450 1.00 97.12 359 GLY A N 1
ATOM 2852 C CA . GLY A 1 359 ? 2.739 -18.136 -20.800 1.00 97.12 359 GLY A CA 1
ATOM 2853 C C . GLY A 1 359 ? 2.445 -17.141 -21.925 1.00 97.12 359 GLY A C 1
ATOM 2854 O O . GLY A 1 359 ? 2.408 -17.549 -23.087 1.00 97.12 359 GLY A O 1
ATOM 2855 N N . LEU A 1 360 ? 2.223 -15.859 -21.620 1.00 98.38 360 LEU A N 1
ATOM 2856 C CA . LEU A 1 360 ? 1.962 -14.837 -22.638 1.00 98.38 360 LEU A CA 1
ATOM 2857 C C . LEU A 1 360 ? 3.224 -14.486 -23.432 1.00 98.38 360 LEU A C 1
ATOM 2859 O O . LEU A 1 360 ? 4.351 -14.529 -22.934 1.00 98.38 360 LEU A O 1
ATOM 2863 N N . GLY A 1 361 ? 3.018 -14.055 -24.677 1.00 98.44 361 GLY A N 1
ATOM 2864 C CA . GLY A 1 361 ? 4.065 -13.412 -25.467 1.00 98.44 361 GLY A CA 1
ATOM 2865 C C . GLY A 1 361 ? 4.384 -12.001 -24.961 1.00 98.44 361 GLY A C 1
ATOM 2866 O O . GLY A 1 361 ? 3.571 -11.363 -24.291 1.00 98.44 361 GLY A O 1
ATOM 2867 N N . TRP A 1 362 ? 5.557 -11.482 -25.337 1.00 98.75 362 TRP A N 1
ATOM 2868 C CA . TRP A 1 362 ? 6.020 -10.156 -24.907 1.00 98.75 362 TRP A CA 1
ATOM 2869 C C . TRP A 1 362 ? 5.022 -9.036 -25.218 1.00 98.75 362 TRP A C 1
ATOM 2871 O O . TRP A 1 362 ? 4.698 -8.246 -24.337 1.00 98.75 362 TRP A O 1
ATOM 2881 N N . ASP A 1 363 ? 4.552 -8.946 -26.465 1.00 98.81 363 ASP A N 1
ATOM 2882 C CA . ASP A 1 363 ? 3.744 -7.804 -26.911 1.00 98.81 363 ASP A CA 1
ATOM 2883 C C . ASP A 1 363 ? 2.371 -7.773 -26.222 1.00 98.81 363 ASP A C 1
ATOM 2885 O O . ASP A 1 363 ? 1.901 -6.705 -25.835 1.00 98.81 363 ASP A O 1
ATOM 2889 N N . GLU A 1 364 ? 1.767 -8.943 -25.990 1.00 98.75 364 GLU A N 1
ATOM 2890 C CA . GLU A 1 364 ? 0.513 -9.070 -25.240 1.00 98.75 364 GLU A CA 1
ATOM 2891 C C . GLU A 1 364 ? 0.705 -8.695 -23.763 1.00 98.75 364 GLU A C 1
ATOM 2893 O O . GLU A 1 364 ? -0.055 -7.893 -23.218 1.00 98.75 364 GLU A O 1
ATOM 2898 N N . ALA A 1 365 ? 1.760 -9.212 -23.121 1.00 98.88 365 ALA A N 1
ATOM 2899 C CA . ALA A 1 365 ? 2.085 -8.877 -21.736 1.00 98.88 365 ALA A CA 1
ATOM 2900 C C . ALA A 1 365 ? 2.398 -7.379 -21.562 1.00 98.88 365 ALA A C 1
ATOM 2902 O O . ALA A 1 365 ? 1.999 -6.769 -20.563 1.00 98.88 365 ALA A O 1
ATOM 2903 N N . TRP A 1 366 ? 3.077 -6.769 -22.539 1.00 98.88 366 TRP A N 1
ATOM 2904 C CA . TRP A 1 366 ? 3.415 -5.347 -22.532 1.00 98.88 366 TRP A CA 1
ATOM 2905 C C . TRP A 1 366 ? 2.182 -4.462 -22.705 1.00 98.88 366 TRP A C 1
ATOM 2907 O O . TRP A 1 366 ? 2.006 -3.505 -21.950 1.00 98.88 366 TRP A O 1
ATOM 2917 N N . ASP A 1 367 ? 1.283 -4.792 -23.632 1.00 98.88 367 ASP A N 1
ATOM 2918 C CA . ASP A 1 367 ? 0.016 -4.071 -23.789 1.00 98.88 367 ASP A CA 1
ATOM 2919 C C . ASP A 1 367 ? -0.832 -4.121 -22.504 1.00 98.88 367 ASP A C 1
ATOM 2921 O O . ASP A 1 367 ? -1.333 -3.093 -22.042 1.00 98.88 367 ASP A O 1
ATOM 2925 N N . ILE A 1 368 ? -0.920 -5.287 -21.857 1.00 98.94 368 ILE A N 1
ATOM 2926 C CA . ILE A 1 368 ? -1.588 -5.426 -20.556 1.00 98.94 368 ILE A CA 1
ATOM 2927 C C . ILE A 1 368 ? -0.909 -4.550 -19.499 1.00 98.94 368 ILE A C 1
ATOM 2929 O O . ILE A 1 368 ? -1.571 -3.741 -18.848 1.00 98.94 368 ILE A O 1
ATOM 2933 N N . THR A 1 369 ? 0.410 -4.677 -19.345 1.00 98.94 369 THR A N 1
ATOM 2934 C CA . THR A 1 369 ? 1.178 -3.966 -18.312 1.00 98.94 369 THR A CA 1
ATOM 2935 C C . THR A 1 369 ? 1.045 -2.455 -18.458 1.00 98.94 369 THR A C 1
ATOM 2937 O O . THR A 1 369 ? 0.721 -1.762 -17.490 1.00 98.94 369 THR A O 1
ATOM 2940 N N . THR A 1 370 ? 1.232 -1.935 -19.674 1.00 98.69 370 THR A N 1
ATOM 2941 C CA . THR A 1 370 ? 1.167 -0.493 -19.932 1.00 98.69 370 THR A CA 1
ATOM 2942 C C . THR A 1 370 ? -0.223 0.082 -19.673 1.00 98.69 370 THR A C 1
ATOM 2944 O O . THR A 1 370 ? -0.327 1.163 -19.097 1.00 98.69 370 THR A O 1
ATOM 2947 N N . ARG A 1 371 ? -1.300 -0.645 -20.010 1.00 98.88 371 ARG A N 1
ATOM 2948 C CA . ARG A 1 371 ? -2.692 -0.222 -19.762 1.00 98.88 371 ARG A CA 1
ATOM 2949 C C . ARG A 1 371 ? -3.172 -0.443 -18.322 1.00 98.88 371 ARG A C 1
ATOM 2951 O O . ARG A 1 371 ? -4.223 0.083 -17.955 1.00 98.88 371 ARG A O 1
ATOM 2958 N N . THR A 1 372 ? -2.428 -1.188 -17.508 1.00 98.94 372 THR A N 1
ATOM 2959 C CA . THR A 1 372 ? -2.728 -1.395 -16.084 1.00 98.94 372 THR A CA 1
ATOM 2960 C C . THR A 1 372 ? -2.036 -0.376 -15.177 1.00 98.94 372 THR A C 1
ATOM 2962 O O . THR A 1 372 ? -2.616 0.002 -14.157 1.00 98.94 372 THR A O 1
ATOM 2965 N N . VAL A 1 373 ? -0.814 0.052 -15.506 1.00 98.88 373 VAL A N 1
ATOM 2966 C CA . VAL A 1 373 ? 0.042 0.827 -14.593 1.00 98.88 373 VAL A CA 1
ATOM 2967 C C . VAL A 1 373 ? -0.052 2.339 -14.833 1.00 98.88 373 VAL A C 1
ATOM 2969 O O . VAL A 1 373 ? 0.096 2.820 -15.958 1.00 98.88 373 VAL A O 1
ATOM 2972 N N . ALA A 1 374 ? -0.199 3.099 -13.745 1.00 98.94 374 ALA A N 1
ATOM 2973 C CA . ALA A 1 374 ? -0.085 4.556 -13.702 1.00 98.94 374 ALA A CA 1
ATOM 2974 C C . ALA A 1 374 ? 0.909 5.009 -12.613 1.00 98.94 374 ALA A C 1
ATOM 2976 O O . ALA A 1 374 ? 1.053 4.352 -11.582 1.00 98.94 374 ALA A O 1
ATOM 2977 N N . TYR A 1 375 ? 1.597 6.135 -12.831 1.00 98.88 375 TYR A N 1
ATOM 2978 C CA . TYR A 1 375 ? 2.679 6.629 -11.964 1.00 98.88 375 TYR A CA 1
ATOM 2979 C C . TYR A 1 375 ? 2.399 8.035 -11.415 1.00 98.88 375 TYR A C 1
ATOM 2981 O O . TYR A 1 375 ? 2.198 8.980 -12.179 1.00 98.88 375 TYR A O 1
ATOM 2989 N N . THR A 1 376 ? 2.446 8.189 -10.089 1.00 98.81 376 THR A N 1
ATOM 2990 C CA . THR A 1 376 ? 2.443 9.502 -9.428 1.00 98.81 376 THR A CA 1
ATOM 2991 C C . THR A 1 376 ? 3.863 9.893 -9.037 1.00 98.81 376 THR A C 1
ATOM 2993 O O . THR A 1 376 ? 4.502 9.194 -8.254 1.00 98.81 376 THR A O 1
ATOM 2996 N N . ASN A 1 377 ? 4.327 11.044 -9.517 1.00 98.19 377 ASN A N 1
ATOM 2997 C CA . ASN A 1 377 ? 5.588 11.649 -9.105 1.00 98.19 377 ASN A CA 1
ATOM 2998 C C . ASN A 1 377 ? 5.353 12.708 -8.009 1.00 98.19 377 ASN A C 1
ATOM 3000 O O . ASN A 1 377 ? 4.449 13.537 -8.140 1.00 98.19 377 ASN A O 1
ATOM 3004 N N . HIS A 1 378 ? 6.198 12.704 -6.971 1.00 96.44 378 HIS A N 1
ATOM 3005 C CA . HIS A 1 378 ? 6.169 13.676 -5.864 1.00 96.44 378 HIS A CA 1
ATOM 3006 C C . HIS A 1 378 ? 7.435 14.537 -5.764 1.00 96.44 378 HIS A C 1
ATOM 3008 O O . HIS A 1 378 ? 7.614 15.239 -4.770 1.00 96.44 378 HIS A O 1
ATOM 3014 N N . THR A 1 379 ? 8.332 14.477 -6.753 1.00 91.25 379 THR A N 1
ATOM 3015 C CA . THR A 1 379 ? 9.618 15.176 -6.702 1.00 91.25 379 THR A CA 1
ATOM 3016 C C . THR A 1 379 ? 9.954 15.872 -8.012 1.00 91.25 379 THR A C 1
ATOM 3018 O O . THR A 1 379 ? 9.885 15.294 -9.095 1.00 91.25 379 THR A O 1
ATOM 3021 N N . VAL A 1 380 ? 10.403 17.118 -7.883 1.00 82.69 380 VAL A N 1
ATOM 3022 C CA . VAL A 1 380 ? 10.933 17.924 -8.990 1.00 82.69 380 VAL A CA 1
ATOM 3023 C C . VAL A 1 380 ? 12.454 17.851 -9.096 1.00 82.69 380 VAL A C 1
ATOM 3025 O O . VAL A 1 380 ? 12.998 18.243 -10.122 1.00 82.69 380 VAL A O 1
ATOM 3028 N N . LEU A 1 381 ? 13.143 17.370 -8.054 1.00 84.75 381 LEU A N 1
ATOM 3029 C CA . LEU A 1 381 ? 14.603 17.319 -7.999 1.00 84.75 381 LEU A CA 1
ATOM 3030 C C . LEU A 1 381 ? 15.106 16.066 -8.734 1.00 84.75 381 LEU A C 1
ATOM 3032 O O . LEU A 1 381 ? 14.847 14.953 -8.258 1.00 84.75 381 LEU A O 1
ATOM 3036 N N . PRO A 1 382 ? 15.826 16.197 -9.867 1.00 81.25 382 PRO A N 1
ATOM 3037 C CA . PRO A 1 382 ? 16.313 15.045 -10.627 1.00 81.25 382 PRO A CA 1
ATOM 3038 C C . PRO A 1 382 ? 17.209 14.104 -9.810 1.00 81.25 382 PRO A C 1
ATOM 3040 O O . PRO A 1 382 ? 17.250 12.901 -10.068 1.00 81.25 382 PRO A O 1
ATOM 3043 N N . GLU A 1 383 ? 17.936 14.638 -8.828 1.00 79.88 383 GLU A N 1
ATOM 3044 C CA . GLU A 1 383 ? 18.805 13.898 -7.912 1.00 79.88 383 GLU A CA 1
ATOM 3045 C C . GLU A 1 383 ? 18.044 13.051 -6.886 1.00 79.88 383 GLU A C 1
ATOM 3047 O O . GLU A 1 383 ? 18.606 12.089 -6.365 1.00 79.88 383 GLU A O 1
ATOM 3052 N N . ALA A 1 384 ? 16.775 13.373 -6.624 1.00 85.56 384 ALA A N 1
ATOM 3053 C CA . ALA A 1 384 ? 15.909 12.615 -5.726 1.00 85.56 384 ALA A CA 1
ATOM 3054 C C . ALA A 1 384 ? 15.160 11.478 -6.446 1.00 85.56 384 ALA A C 1
ATOM 3056 O O . ALA A 1 384 ? 14.489 10.680 -5.794 1.00 85.56 384 ALA A O 1
ATOM 3057 N N . LEU A 1 385 ? 15.266 11.381 -7.779 1.00 92.56 385 LEU A N 1
ATOM 3058 C CA . LEU A 1 385 ? 14.720 10.257 -8.538 1.00 92.56 385 LEU A CA 1
ATOM 3059 C C . LEU A 1 385 ? 15.587 9.013 -8.344 1.00 92.56 385 LEU A C 1
ATOM 3061 O O . LEU A 1 385 ? 16.795 9.029 -8.596 1.00 92.56 385 LEU A O 1
ATOM 3065 N N . GLU A 1 386 ? 14.951 7.916 -7.944 1.00 96.38 386 GLU A N 1
ATOM 3066 C CA . GLU A 1 386 ? 15.654 6.696 -7.569 1.00 96.38 386 GLU A CA 1
ATOM 3067 C C . GLU A 1 386 ? 16.438 6.087 -8.746 1.00 96.38 386 GLU A C 1
ATOM 3069 O O . GLU A 1 386 ? 15.925 5.905 -9.860 1.00 96.38 386 GLU A O 1
ATOM 3074 N N . LYS A 1 387 ? 17.710 5.766 -8.482 1.00 97.38 387 LYS A N 1
ATOM 3075 C CA . LYS A 1 387 ? 18.617 5.092 -9.413 1.00 97.38 387 LYS A CA 1
ATOM 3076 C C . LYS A 1 387 ? 19.284 3.919 -8.713 1.00 97.38 387 LYS A C 1
ATOM 3078 O O . LYS A 1 387 ? 19.964 4.107 -7.706 1.00 97.38 387 LYS A O 1
ATOM 3083 N N . TRP A 1 388 ? 19.158 2.729 -9.287 1.00 98.19 388 TRP A N 1
ATOM 3084 C CA . TRP A 1 388 ? 19.789 1.523 -8.753 1.00 98.19 388 TRP A CA 1
ATOM 3085 C C . TRP A 1 388 ? 21.003 1.131 -9.571 1.00 98.19 388 TRP A C 1
ATOM 3087 O O . TRP A 1 388 ? 20.966 1.182 -10.794 1.00 98.19 388 TRP A O 1
ATOM 3097 N N . SER A 1 389 ? 22.080 0.700 -8.914 1.00 97.88 389 SER A N 1
ATOM 3098 C CA . SER A 1 389 ? 23.209 0.092 -9.623 1.00 97.88 389 SER A CA 1
ATOM 3099 C C . SER A 1 389 ? 22.727 -1.117 -10.423 1.00 97.88 389 SER A C 1
ATOM 3101 O O . SER A 1 389 ? 22.071 -2.000 -9.866 1.00 97.88 389 SER A O 1
ATOM 3103 N N . GLN A 1 390 ? 23.101 -1.185 -11.704 1.00 98.44 390 GLN A N 1
ATOM 3104 C CA . GLN A 1 390 ? 22.774 -2.345 -12.535 1.00 98.44 390 GLN A CA 1
ATOM 3105 C C . GLN A 1 390 ? 23.342 -3.639 -11.931 1.00 98.44 390 GLN A C 1
ATOM 3107 O O . GLN A 1 390 ? 22.670 -4.660 -11.953 1.00 98.44 390 GLN A O 1
ATOM 3112 N N . ALA A 1 391 ? 24.528 -3.598 -11.310 1.00 96.69 391 ALA A N 1
ATOM 3113 C CA . ALA A 1 391 ? 25.132 -4.765 -10.659 1.00 96.69 391 ALA A CA 1
ATOM 3114 C C . ALA A 1 391 ? 24.310 -5.269 -9.458 1.00 96.69 391 ALA A C 1
ATOM 3116 O O . ALA A 1 391 ? 24.101 -6.472 -9.312 1.00 96.69 391 ALA A O 1
ATOM 3117 N N . VAL A 1 392 ? 23.802 -4.352 -8.624 1.00 97.06 392 VAL A N 1
ATOM 3118 C CA . VAL A 1 392 ? 22.918 -4.691 -7.492 1.00 97.06 392 VAL A CA 1
ATOM 3119 C C . VAL A 1 392 ? 21.619 -5.319 -8.001 1.00 97.06 392 VAL A C 1
ATOM 3121 O O . VAL A 1 392 ? 21.195 -6.355 -7.490 1.00 97.06 392 VAL A O 1
ATOM 3124 N N . MET A 1 393 ? 21.022 -4.731 -9.042 1.00 98.50 393 MET A N 1
ATOM 3125 C CA . MET A 1 393 ? 19.809 -5.249 -9.674 1.00 98.50 393 MET A CA 1
ATOM 3126 C C . MET A 1 393 ? 20.024 -6.627 -10.310 1.00 98.50 393 MET A C 1
ATOM 3128 O O . MET A 1 393 ? 19.226 -7.523 -10.072 1.00 98.50 393 MET A O 1
ATOM 3132 N N . TRP A 1 394 ? 21.113 -6.840 -11.054 1.00 98.50 394 TRP A N 1
ATOM 3133 C CA . TRP A 1 394 ? 21.451 -8.140 -11.647 1.00 98.50 394 TRP A CA 1
ATOM 3134 C C . TRP A 1 394 ? 21.664 -9.225 -10.595 1.00 98.50 394 TRP A C 1
ATOM 3136 O O . TRP A 1 394 ? 21.202 -10.350 -10.763 1.00 98.50 394 TRP A O 1
ATOM 3146 N N . LYS A 1 395 ? 22.341 -8.881 -9.494 1.00 98.06 395 LYS A N 1
ATOM 3147 C CA . LYS A 1 395 ? 22.575 -9.797 -8.376 1.00 98.06 395 LYS A CA 1
ATOM 3148 C C . LYS A 1 395 ? 21.263 -10.211 -7.715 1.00 98.06 395 LYS A C 1
ATOM 3150 O O . LYS A 1 395 ? 21.076 -11.393 -7.449 1.00 98.06 395 LYS A O 1
ATOM 3155 N N . LEU A 1 396 ? 20.377 -9.256 -7.421 1.00 98.62 396 LEU A N 1
ATOM 3156 C CA . LEU A 1 396 ? 19.161 -9.520 -6.649 1.00 98.62 396 LEU A CA 1
ATOM 3157 C C . LEU A 1 396 ? 17.988 -10.020 -7.504 1.00 98.62 396 LEU A C 1
ATOM 3159 O O . LEU A 1 396 ? 17.243 -10.884 -7.050 1.00 98.62 396 LEU A O 1
ATOM 3163 N N . LEU A 1 397 ? 17.810 -9.465 -8.701 1.00 98.88 397 LEU A N 1
ATOM 3164 C CA . LEU A 1 397 ? 16.629 -9.609 -9.556 1.00 98.88 397 LEU A CA 1
ATOM 3165 C C . LEU A 1 397 ? 17.040 -9.850 -11.026 1.00 98.88 397 LEU A C 1
ATOM 3167 O O . LEU A 1 397 ? 16.710 -9.051 -11.910 1.00 98.88 397 LEU A O 1
ATOM 3171 N N . PRO A 1 398 ? 17.767 -10.945 -11.323 1.00 98.81 398 PRO A N 1
ATOM 3172 C CA . PRO A 1 398 ? 18.340 -11.169 -12.651 1.00 98.81 398 PRO A CA 1
ATOM 3173 C C . PRO A 1 398 ? 17.274 -11.253 -13.750 1.00 98.81 398 PRO A C 1
ATOM 3175 O O . PRO A 1 398 ? 17.460 -10.712 -14.836 1.00 98.81 398 PRO A O 1
ATOM 3178 N N . ARG A 1 399 ? 16.118 -11.872 -13.468 1.00 98.88 399 ARG A N 1
ATOM 3179 C CA . ARG A 1 399 ? 15.028 -11.971 -14.449 1.00 98.88 399 ARG A CA 1
ATOM 3180 C C . ARG A 1 399 ? 14.418 -10.609 -14.777 1.00 98.88 399 ARG A C 1
ATOM 3182 O O . ARG A 1 399 ? 14.084 -10.347 -15.929 1.00 98.88 399 ARG A O 1
ATOM 3189 N N . HIS A 1 400 ? 14.292 -9.735 -13.783 1.00 98.94 400 HIS A N 1
ATOM 3190 C CA . HIS A 1 400 ? 13.757 -8.387 -13.964 1.00 98.94 400 HIS A CA 1
ATOM 3191 C C . HIS A 1 400 ? 14.710 -7.517 -14.767 1.00 98.94 400 HIS A C 1
ATOM 3193 O O . HIS A 1 400 ? 14.238 -6.739 -15.586 1.00 98.94 400 HIS A O 1
ATOM 3199 N N . MET A 1 401 ? 16.025 -7.675 -14.594 1.00 98.88 401 MET A N 1
ATOM 3200 C CA . MET A 1 401 ? 17.004 -6.965 -15.420 1.00 98.88 401 MET A CA 1
ATOM 3201 C C . MET A 1 401 ? 16.917 -7.342 -16.900 1.00 98.88 401 MET A C 1
ATOM 3203 O O . MET A 1 401 ? 16.905 -6.438 -17.727 1.00 98.88 401 MET A O 1
ATOM 3207 N N . GLU A 1 402 ? 16.742 -8.624 -17.244 1.00 98.88 402 GLU A N 1
ATOM 3208 C CA . GLU A 1 402 ? 16.501 -9.022 -18.644 1.00 98.88 402 GLU A CA 1
ATOM 3209 C C . GLU A 1 402 ? 15.248 -8.353 -19.232 1.00 98.88 402 GLU A C 1
ATOM 3211 O O . GLU A 1 402 ? 15.233 -7.938 -20.390 1.00 98.88 402 GLU A O 1
ATOM 3216 N N . ILE A 1 403 ? 14.179 -8.247 -18.435 1.00 98.94 403 ILE A N 1
ATOM 3217 C CA . ILE A 1 403 ? 12.939 -7.581 -18.854 1.00 98.94 403 ILE A CA 1
ATOM 3218 C C . ILE A 1 403 ? 13.179 -6.076 -19.019 1.00 98.94 403 ILE A C 1
ATOM 3220 O O . ILE A 1 403 ? 12.753 -5.498 -20.013 1.00 98.94 403 ILE A O 1
ATOM 3224 N N . ILE A 1 404 ? 13.879 -5.432 -18.085 1.00 98.94 404 ILE A N 1
ATOM 3225 C CA . ILE A 1 404 ? 14.195 -3.999 -18.157 1.00 98.94 404 ILE A CA 1
ATOM 3226 C C . ILE A 1 404 ? 15.064 -3.689 -19.384 1.00 98.94 404 ILE A C 1
ATOM 3228 O O . ILE A 1 404 ? 14.796 -2.707 -20.074 1.00 98.94 404 ILE A O 1
ATOM 3232 N N . GLU A 1 405 ? 16.057 -4.525 -19.691 1.00 98.88 405 GLU A N 1
ATOM 3233 C CA . GLU A 1 405 ? 16.883 -4.392 -20.896 1.00 98.88 405 GLU A CA 1
ATOM 3234 C C . GLU A 1 405 ? 16.055 -4.476 -22.178 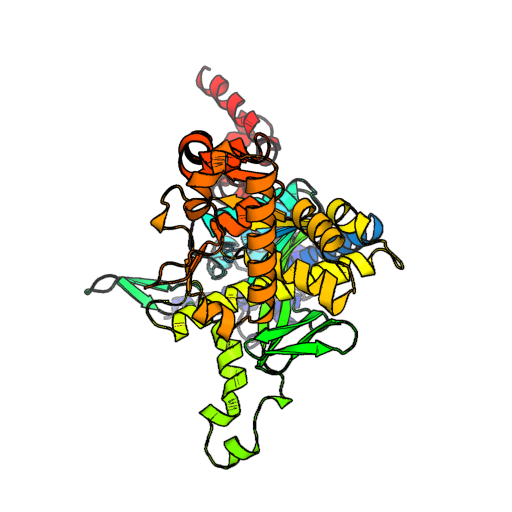1.00 98.88 405 GLU A C 1
ATOM 3236 O O . GLU A 1 405 ? 16.228 -3.655 -23.080 1.00 98.88 405 GLU A O 1
ATOM 3241 N N . GLU A 1 406 ? 15.122 -5.426 -22.264 1.00 98.88 406 GLU A N 1
ATOM 3242 C CA . GLU A 1 406 ? 14.263 -5.562 -23.441 1.00 98.88 406 GLU A CA 1
ATOM 3243 C C . GLU A 1 406 ? 13.239 -4.414 -23.546 1.00 98.88 406 GLU A C 1
ATOM 3245 O O . GLU A 1 406 ? 12.977 -3.942 -24.657 1.00 98.88 406 GLU A O 1
ATOM 3250 N N . ILE A 1 407 ? 12.725 -3.887 -22.422 1.00 98.94 407 ILE A N 1
ATOM 3251 C CA . ILE A 1 407 ? 11.910 -2.656 -22.408 1.00 98.94 407 ILE A CA 1
ATOM 3252 C C . ILE A 1 407 ? 12.722 -1.485 -22.974 1.00 98.94 407 ILE A C 1
ATOM 3254 O O . ILE A 1 407 ? 12.253 -0.804 -23.888 1.00 98.94 407 ILE A O 1
ATOM 3258 N N . ASP A 1 408 ? 13.937 -1.257 -22.468 1.00 98.88 408 ASP A N 1
ATOM 3259 C CA . ASP A 1 408 ? 14.776 -0.129 -22.887 1.00 98.88 408 ASP A CA 1
ATOM 3260 C C . ASP A 1 408 ? 15.169 -0.240 -24.364 1.00 98.88 408 ASP A C 1
ATOM 3262 O O . ASP A 1 408 ? 15.023 0.708 -25.135 1.00 98.88 408 ASP A O 1
ATOM 3266 N N . LYS A 1 409 ? 15.562 -1.437 -24.809 1.00 98.81 409 LYS A N 1
ATOM 3267 C CA . LYS A 1 409 ? 15.882 -1.722 -26.212 1.00 98.81 409 LYS A CA 1
ATOM 3268 C C . LYS A 1 409 ? 14.710 -1.411 -27.145 1.00 98.81 409 LYS A C 1
ATOM 3270 O O . LYS A 1 409 ? 14.907 -0.765 -28.178 1.00 98.81 409 LYS A O 1
ATOM 3275 N N . ARG A 1 410 ? 13.495 -1.853 -26.804 1.00 98.75 410 ARG A N 1
ATOM 3276 C CA . ARG A 1 410 ? 12.287 -1.597 -27.608 1.00 98.75 410 ARG A CA 1
ATOM 3277 C C . ARG A 1 410 ? 11.893 -0.128 -27.594 1.00 98.75 410 ARG A C 1
ATOM 3279 O O . ARG A 1 410 ? 11.522 0.403 -28.639 1.00 98.75 410 ARG A O 1
ATOM 3286 N N . PHE A 1 411 ? 12.026 0.542 -26.453 1.00 98.62 411 PHE A N 1
ATOM 3287 C CA . PHE A 1 411 ? 11.809 1.980 -26.345 1.00 98.62 411 PHE A CA 1
ATOM 3288 C C . PHE A 1 411 ? 12.776 2.765 -27.245 1.00 98.62 411 PHE A C 1
ATOM 3290 O O . PHE A 1 411 ? 12.333 3.574 -28.058 1.00 98.62 411 PHE A O 1
ATOM 3297 N N . ILE A 1 412 ? 14.076 2.467 -27.185 1.00 98.50 412 ILE A N 1
ATOM 3298 C CA . ILE A 1 412 ? 15.103 3.095 -28.030 1.00 98.50 412 ILE A CA 1
ATOM 3299 C C . ILE A 1 412 ? 14.812 2.857 -29.519 1.00 98.50 412 ILE A C 1
ATOM 3301 O O . ILE A 1 412 ? 14.903 3.784 -30.325 1.00 98.50 412 ILE A O 1
ATOM 3305 N N . ALA A 1 413 ? 14.439 1.631 -29.898 1.00 98.25 413 ALA A N 1
ATOM 3306 C CA . ALA A 1 413 ? 14.072 1.307 -31.275 1.00 98.25 413 ALA A CA 1
ATOM 3307 C C . ALA A 1 413 ? 12.820 2.072 -31.743 1.00 98.25 413 ALA A C 1
ATOM 3309 O O . ALA A 1 413 ? 12.782 2.564 -32.874 1.00 98.25 413 ALA A O 1
ATOM 3310 N N . MET A 1 414 ? 11.817 2.228 -30.874 1.00 97.81 414 MET A N 1
ATOM 3311 C CA . MET A 1 414 ? 10.627 3.036 -31.147 1.00 97.81 414 MET A CA 1
ATOM 3312 C C . MET A 1 414 ? 10.992 4.509 -31.363 1.00 97.81 414 MET A C 1
ATOM 3314 O O . MET A 1 414 ? 10.562 5.094 -32.356 1.00 97.81 414 MET A O 1
ATOM 3318 N N . VAL A 1 415 ? 11.844 5.092 -30.511 1.00 97.81 415 VAL A N 1
ATOM 3319 C CA . VAL A 1 415 ? 12.293 6.485 -30.678 1.00 97.81 415 VAL A CA 1
ATOM 3320 C C . VAL A 1 415 ? 13.033 6.658 -32.005 1.00 97.81 415 VAL A C 1
ATOM 3322 O O . VAL A 1 415 ? 12.679 7.536 -32.783 1.00 97.81 415 VAL A O 1
ATOM 3325 N N . ARG A 1 416 ? 13.989 5.779 -32.330 1.00 97.19 416 ARG A N 1
ATOM 3326 C CA . ARG A 1 416 ? 14.733 5.847 -33.604 1.00 97.19 416 ARG A CA 1
ATOM 3327 C C . ARG A 1 416 ? 13.844 5.708 -34.840 1.00 97.19 416 ARG A C 1
ATOM 3329 O O . ARG A 1 416 ? 14.101 6.353 -35.848 1.00 97.19 416 ARG A O 1
ATOM 3336 N N . SER A 1 417 ? 12.817 4.861 -34.776 1.00 97.06 417 SER A N 1
ATOM 3337 C CA . SER A 1 417 ? 11.939 4.592 -35.924 1.00 97.06 417 SER A CA 1
ATOM 3338 C C . SER A 1 417 ? 10.832 5.628 -36.115 1.00 97.06 417 SER A C 1
ATOM 3340 O O . SER A 1 417 ? 10.380 5.819 -37.241 1.00 97.06 417 SER A O 1
ATOM 3342 N N . THR A 1 418 ? 10.390 6.299 -35.048 1.00 96.06 418 THR A N 1
ATOM 3343 C CA . THR A 1 418 ? 9.234 7.214 -35.100 1.00 96.06 418 THR A CA 1
ATOM 3344 C C . THR A 1 418 ? 9.585 8.680 -34.851 1.00 96.06 418 THR A C 1
ATOM 3346 O O . THR A 1 418 ? 8.794 9.556 -35.200 1.00 96.06 418 THR A O 1
ATOM 3349 N N . ARG A 1 419 ? 10.747 8.969 -34.248 1.00 94.88 419 ARG A N 1
ATOM 3350 C CA . ARG A 1 419 ? 11.148 10.294 -33.748 1.00 94.88 419 ARG A CA 1
ATOM 3351 C C . ARG A 1 419 ? 12.645 10.546 -33.907 1.00 94.88 419 ARG A C 1
ATOM 3353 O O . ARG A 1 419 ? 13.392 10.647 -32.934 1.00 94.88 419 ARG A O 1
ATOM 3360 N N . SER A 1 420 ? 13.081 10.703 -35.156 1.00 93.12 420 SER A N 1
ATOM 3361 C CA . SER A 1 420 ? 14.475 11.035 -35.490 1.00 93.12 420 SER A CA 1
ATOM 3362 C C . SER A 1 420 ? 14.960 12.339 -34.838 1.00 93.12 420 SER A C 1
ATOM 3364 O O . SER A 1 420 ? 16.143 12.491 -34.559 1.00 93.12 420 SER A O 1
ATOM 3366 N N . ASP A 1 421 ? 14.052 13.274 -34.544 1.00 95.81 421 ASP A N 1
ATOM 3367 C CA . ASP A 1 421 ? 14.345 14.529 -33.842 1.00 95.81 421 ASP A CA 1
ATOM 3368 C C . ASP A 1 421 ? 14.768 14.335 -32.373 1.00 95.81 421 ASP A C 1
ATOM 3370 O O . ASP A 1 421 ? 15.419 15.210 -31.801 1.00 95.81 421 ASP A O 1
ATOM 3374 N N . LEU A 1 422 ? 14.441 13.189 -31.767 1.00 96.00 422 LEU A N 1
ATOM 3375 C CA . LEU A 1 422 ? 14.803 12.846 -30.389 1.00 96.00 422 LEU A CA 1
ATOM 3376 C C . LEU A 1 422 ? 16.014 11.910 -30.295 1.00 96.00 422 LEU A C 1
ATOM 3378 O O . LEU A 1 422 ? 16.430 11.563 -29.190 1.00 96.00 422 LEU A O 1
ATOM 3382 N N . GLU A 1 423 ? 16.617 11.513 -31.418 1.00 94.06 423 GLU A N 1
ATOM 3383 C CA . GLU A 1 423 ? 17.706 10.531 -31.421 1.00 94.06 423 GLU A CA 1
ATOM 3384 C C . GLU A 1 423 ? 18.914 10.982 -30.581 1.00 94.06 423 GLU A C 1
ATOM 3386 O O . GLU A 1 423 ? 19.464 10.202 -29.801 1.00 94.06 423 GLU A O 1
ATOM 3391 N N . SER A 1 424 ? 19.273 12.266 -30.651 1.00 96.19 424 SER A N 1
ATOM 3392 C CA . SER A 1 424 ? 20.360 12.852 -29.852 1.00 96.19 424 SER A CA 1
ATOM 3393 C C . SER A 1 424 ? 20.069 12.894 -28.345 1.00 96.19 424 SER A C 1
ATOM 3395 O O . SER A 1 424 ? 20.997 13.027 -27.548 1.00 96.19 424 SER A O 1
ATOM 3397 N N . LYS A 1 425 ? 18.800 12.750 -27.943 1.00 96.38 425 LYS A N 1
ATOM 3398 C CA . LYS A 1 425 ? 18.340 12.785 -26.547 1.00 96.38 425 LYS A CA 1
ATOM 3399 C C . LYS A 1 425 ? 18.178 11.398 -25.925 1.00 96.38 425 LYS A C 1
ATOM 3401 O O . LYS A 1 425 ? 17.999 11.282 -24.717 1.00 96.38 425 LYS A O 1
ATOM 3406 N N . ILE A 1 426 ? 18.316 10.326 -26.707 1.00 96.12 426 ILE A N 1
ATOM 3407 C CA . ILE A 1 426 ? 18.228 8.945 -26.207 1.00 96.12 426 ILE A CA 1
ATOM 3408 C C . ILE A 1 426 ? 19.085 8.700 -24.945 1.00 96.12 426 ILE A C 1
ATOM 3410 O O . ILE A 1 426 ? 18.562 8.088 -24.017 1.00 96.12 426 ILE A O 1
ATOM 3414 N N . PRO A 1 427 ? 20.335 9.199 -24.813 1.00 95.75 427 PRO A N 1
ATOM 3415 C CA . PRO A 1 427 ? 21.141 8.963 -23.608 1.00 95.75 427 PRO A CA 1
ATOM 3416 C C . PRO A 1 427 ? 20.549 9.512 -22.293 1.00 95.75 427 PRO A C 1
ATOM 3418 O O . PRO A 1 427 ? 20.855 8.998 -21.213 1.00 95.75 427 PRO A O 1
ATOM 3421 N N . SER A 1 428 ? 19.715 10.559 -22.335 1.00 93.88 428 SER A N 1
ATOM 3422 C CA . SER A 1 428 ? 19.003 11.072 -21.149 1.00 93.88 428 SER A CA 1
ATOM 3423 C C . SER A 1 428 ? 17.646 10.389 -20.941 1.00 93.88 428 SER A C 1
ATOM 3425 O O . SER A 1 428 ? 17.180 10.279 -19.804 1.00 93.88 428 SER A O 1
ATOM 3427 N N . MET A 1 429 ? 17.043 9.874 -22.014 1.00 96.69 429 MET A N 1
ATOM 3428 C CA . MET A 1 429 ? 15.732 9.221 -21.994 1.00 96.69 429 MET A CA 1
ATOM 3429 C C . MET A 1 429 ? 15.791 7.710 -21.736 1.00 96.69 429 MET A C 1
ATOM 3431 O O . MET A 1 429 ? 14.810 7.124 -21.292 1.00 96.69 429 MET A O 1
ATOM 3435 N N . CYS A 1 430 ? 16.914 7.045 -21.996 1.00 97.12 430 CYS A N 1
ATOM 3436 C CA . CYS A 1 430 ? 17.025 5.611 -21.752 1.00 97.12 430 CYS A CA 1
ATOM 3437 C C . CYS A 1 430 ? 16.832 5.280 -20.265 1.00 97.12 430 CYS A C 1
ATOM 3439 O O . CYS A 1 430 ? 17.119 6.081 -19.363 1.00 97.12 430 CYS A O 1
ATOM 3441 N N . ILE A 1 431 ? 16.313 4.085 -20.019 1.00 98.69 431 ILE A N 1
ATOM 3442 C CA . ILE A 1 431 ? 16.137 3.516 -18.688 1.00 98.69 431 ILE A CA 1
ATOM 3443 C C . ILE A 1 431 ? 17.501 3.109 -18.133 1.00 98.69 431 ILE A C 1
ATOM 3445 O O . ILE A 1 431 ? 17.772 3.321 -16.948 1.00 98.69 431 ILE A O 1
ATOM 3449 N N . LEU A 1 432 ? 18.374 2.562 -18.982 1.00 98.62 432 LEU A N 1
ATOM 3450 C CA . LEU A 1 432 ? 19.703 2.109 -18.597 1.00 98.62 432 LEU A CA 1
ATOM 3451 C C . LEU A 1 432 ? 20.746 3.184 -18.882 1.00 98.62 432 LEU A C 1
ATOM 3453 O O . LEU A 1 432 ? 21.107 3.466 -20.023 1.00 98.62 432 LEU A O 1
ATOM 3457 N N . ASP A 1 433 ? 21.269 3.772 -17.813 1.00 97.50 433 ASP A N 1
ATOM 3458 C CA . ASP A 1 433 ? 22.437 4.635 -17.886 1.00 97.50 433 ASP A CA 1
ATOM 3459 C C . ASP A 1 433 ? 23.696 3.770 -17.859 1.00 97.50 433 ASP A C 1
ATOM 3461 O O . ASP A 1 433 ? 24.077 3.252 -16.808 1.00 97.50 433 ASP A O 1
ATOM 3465 N N .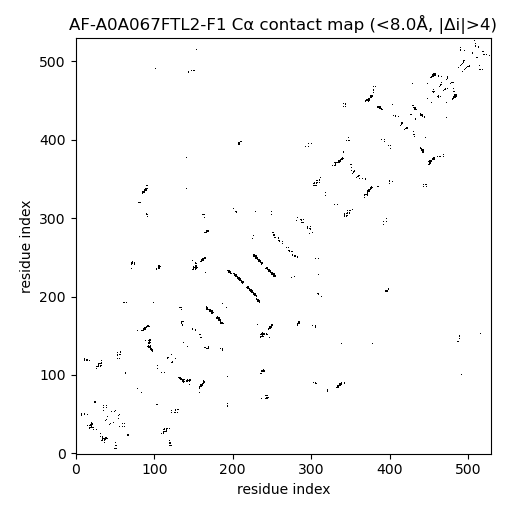 ASN A 1 434 ? 24.345 3.621 -19.011 1.00 94.88 434 ASN A N 1
ATOM 3466 C CA . ASN A 1 434 ? 25.573 2.838 -19.165 1.00 94.88 434 ASN A CA 1
ATOM 3467 C C . ASN A 1 434 ? 26.839 3.674 -18.918 1.00 94.88 434 ASN A C 1
ATOM 3469 O O . ASN A 1 434 ? 27.876 3.443 -19.542 1.00 94.88 434 ASN A O 1
ATOM 3473 N N . ASN A 1 435 ? 26.771 4.665 -18.021 1.00 93.12 435 ASN A N 1
ATOM 3474 C CA . ASN A 1 435 ? 27.942 5.414 -17.580 1.00 93.12 435 ASN A CA 1
ATOM 3475 C C . ASN A 1 435 ? 29.070 4.447 -17.150 1.00 93.12 435 ASN A C 1
ATOM 3477 O O . ASN A 1 435 ? 28.862 3.672 -16.212 1.00 93.12 435 ASN A O 1
ATOM 3481 N N . PRO A 1 436 ? 30.280 4.525 -17.742 1.00 91.00 436 PRO A N 1
ATOM 3482 C CA . PRO A 1 436 ? 31.351 3.555 -17.492 1.00 91.00 436 PRO A CA 1
ATOM 3483 C C . PRO A 1 436 ? 31.784 3.429 -16.026 1.00 91.00 436 PRO A C 1
ATOM 3485 O O . PRO A 1 436 ? 32.338 2.408 -15.634 1.00 91.00 436 PRO A O 1
ATOM 3488 N N . LYS A 1 437 ? 31.569 4.469 -15.210 1.00 93.56 437 LYS A N 1
ATOM 3489 C CA . LYS A 1 437 ? 31.963 4.475 -13.793 1.00 93.56 437 LYS A CA 1
ATOM 3490 C C . LYS A 1 437 ? 30.857 3.972 -12.872 1.00 93.56 437 LYS A C 1
ATOM 3492 O O . LYS A 1 437 ? 31.153 3.412 -11.821 1.00 93.56 437 LYS A O 1
ATOM 3497 N N . LYS A 1 438 ? 29.597 4.254 -13.209 1.00 94.00 438 LYS A N 1
ATOM 3498 C CA . LYS A 1 438 ? 28.431 3.987 -12.356 1.00 94.00 438 LYS A CA 1
ATOM 3499 C C . LYS A 1 438 ? 27.211 3.660 -13.224 1.00 94.00 438 LYS A C 1
ATOM 3501 O O . LYS A 1 438 ? 26.342 4.520 -13.367 1.00 94.00 438 LYS A O 1
ATOM 3506 N N . PRO A 1 439 ? 27.139 2.448 -13.797 1.00 97.31 439 PRO A N 1
ATOM 3507 C CA . PRO A 1 439 ? 25.981 2.041 -14.572 1.00 97.31 439 PRO A CA 1
ATOM 3508 C C . PRO A 1 439 ? 24.767 1.868 -13.654 1.00 97.31 439 PRO A C 1
ATOM 3510 O O . PRO A 1 439 ? 24.835 1.168 -12.632 1.00 97.31 439 PRO A O 1
ATOM 3513 N N . VAL A 1 440 ? 23.655 2.516 -13.999 1.00 98.44 440 VAL A N 1
ATOM 3514 C CA . VAL A 1 440 ? 22.434 2.531 -13.181 1.00 98.44 440 VAL A CA 1
ATOM 3515 C C . VAL A 1 440 ? 21.167 2.318 -14.007 1.00 98.44 440 VAL A C 1
ATOM 3517 O O . VAL A 1 440 ? 21.136 2.578 -15.206 1.00 98.44 440 VAL A O 1
ATOM 3520 N N . VAL A 1 441 ? 20.114 1.856 -13.341 1.00 98.75 441 VAL A N 1
ATOM 3521 C CA . VAL A 1 441 ? 18.733 1.823 -13.828 1.00 98.75 441 VAL A CA 1
ATOM 3522 C C . VAL A 1 441 ? 18.021 3.072 -13.311 1.00 98.75 441 VAL A C 1
ATOM 3524 O O . VAL A 1 441 ? 18.015 3.318 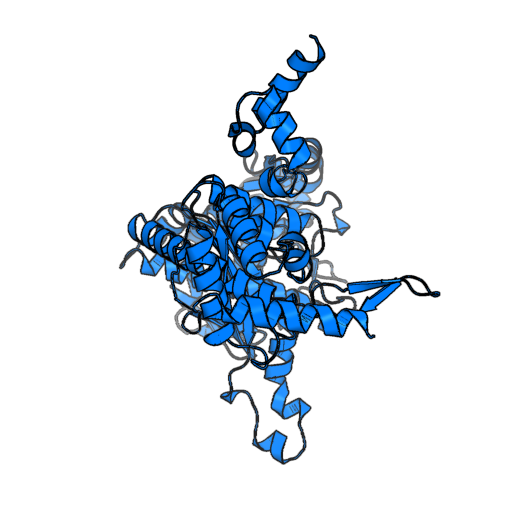-12.105 1.00 98.75 441 VAL A O 1
ATOM 3527 N N . ARG A 1 442 ? 17.434 3.874 -14.203 1.00 98.69 442 ARG A N 1
ATOM 3528 C CA . ARG A 1 442 ? 16.675 5.091 -13.872 1.00 98.69 442 ARG A CA 1
ATOM 3529 C C . ARG A 1 442 ? 15.199 4.738 -13.677 1.00 98.69 442 ARG A C 1
ATOM 3531 O O . ARG A 1 442 ? 14.452 4.622 -14.648 1.00 98.69 442 ARG A O 1
ATOM 3538 N N . MET A 1 443 ? 14.764 4.586 -12.425 1.00 98.75 443 MET A N 1
ATOM 3539 C CA . MET A 1 443 ? 13.430 4.048 -12.112 1.00 98.75 443 MET A CA 1
ATOM 3540 C C . MET A 1 443 ? 12.298 4.969 -12.580 1.00 98.75 443 MET A C 1
ATOM 3542 O O . MET A 1 443 ? 11.297 4.503 -13.115 1.00 98.75 443 MET A O 1
ATOM 3546 N N . ALA A 1 444 ? 12.489 6.287 -12.483 1.00 98.38 444 ALA A N 1
ATOM 3547 C CA . ALA A 1 444 ? 11.529 7.260 -13.003 1.00 98.38 444 ALA A CA 1
ATOM 3548 C C . ALA A 1 444 ? 11.335 7.147 -14.526 1.00 98.38 444 ALA A C 1
ATOM 3550 O O . ALA A 1 444 ? 10.204 7.194 -15.003 1.00 98.38 444 ALA A O 1
ATOM 3551 N N . ASN A 1 445 ? 12.417 6.931 -15.284 1.00 98.69 445 ASN A N 1
ATOM 3552 C CA . ASN A 1 445 ? 12.346 6.725 -16.732 1.00 98.69 445 ASN A CA 1
ATOM 3553 C C . ASN A 1 445 ? 11.565 5.441 -17.045 1.00 98.69 445 ASN A C 1
ATOM 3555 O O . ASN A 1 445 ? 10.663 5.466 -17.880 1.00 98.69 445 ASN A O 1
ATOM 3559 N N . LEU A 1 446 ? 11.838 4.349 -16.318 1.00 98.88 446 LEU A N 1
ATOM 3560 C CA . LEU A 1 446 ? 11.091 3.093 -16.447 1.00 98.88 446 LEU A CA 1
ATOM 3561 C C . LEU A 1 446 ? 9.592 3.297 -16.179 1.00 98.88 446 LEU A C 1
ATOM 3563 O O . LEU A 1 446 ? 8.767 2.833 -16.968 1.00 98.88 446 LEU A O 1
ATOM 3567 N N . CYS A 1 447 ? 9.227 4.049 -15.137 1.00 98.81 447 CYS A N 1
ATOM 3568 C CA . CYS A 1 447 ? 7.836 4.421 -14.874 1.00 98.81 447 CYS A CA 1
ATOM 3569 C C . CYS A 1 447 ? 7.204 5.200 -16.033 1.00 98.81 447 CYS A C 1
ATOM 3571 O O . CYS A 1 447 ? 6.126 4.833 -16.491 1.00 98.81 447 CYS A O 1
ATOM 3573 N N . VAL A 1 448 ? 7.851 6.259 -16.527 1.00 98.62 448 VAL A N 1
ATOM 3574 C CA . VAL A 1 448 ? 7.286 7.129 -17.576 1.00 98.62 448 VAL A CA 1
ATOM 3575 C C . VAL A 1 448 ? 7.141 6.396 -18.913 1.00 98.62 448 VAL A C 1
ATOM 3577 O O . VAL A 1 448 ? 6.130 6.565 -19.601 1.00 98.62 448 VAL A O 1
ATOM 3580 N N . VAL A 1 449 ? 8.116 5.557 -19.275 1.00 98.75 449 VAL A N 1
ATOM 3581 C CA . VAL A 1 449 ? 8.062 4.730 -20.491 1.00 98.75 449 VAL A CA 1
ATOM 3582 C C . VAL A 1 449 ? 6.891 3.749 -20.421 1.00 98.75 449 VAL A C 1
ATOM 3584 O O . VAL A 1 449 ? 6.141 3.625 -21.389 1.00 98.75 449 VAL A O 1
ATOM 3587 N N . SER A 1 450 ? 6.684 3.115 -19.267 1.00 98.75 450 SER A N 1
ATOM 3588 C CA . SER A 1 450 ? 5.751 1.991 -19.129 1.00 98.75 450 SER A CA 1
ATOM 3589 C C . SER A 1 450 ? 4.322 2.405 -18.775 1.00 98.75 450 SER A C 1
ATOM 3591 O O . SER A 1 450 ? 3.371 1.797 -19.247 1.00 98.75 450 SER A O 1
ATOM 3593 N N . ALA A 1 451 ? 4.130 3.431 -17.948 1.00 98.56 451 ALA A N 1
ATOM 3594 C CA . ALA A 1 451 ? 2.808 3.800 -17.447 1.00 98.56 451 ALA A CA 1
ATOM 3595 C C . ALA A 1 451 ? 1.944 4.472 -18.527 1.00 98.56 451 ALA A C 1
ATOM 3597 O O . ALA A 1 451 ? 2.435 5.324 -19.274 1.00 98.56 451 ALA A O 1
ATOM 3598 N N . HIS A 1 452 ? 0.641 4.175 -18.582 1.00 98.62 452 HIS A N 1
ATOM 3599 C CA . HIS A 1 452 ? -0.271 4.871 -19.504 1.00 98.62 452 HIS A CA 1
ATOM 3600 C C . HIS A 1 452 ? -0.545 6.325 -19.085 1.00 98.62 452 HIS A C 1
ATOM 3602 O O . HIS A 1 452 ? -0.837 7.165 -19.935 1.00 98.62 452 HIS A O 1
ATOM 3608 N N . THR A 1 453 ? -0.434 6.627 -17.788 1.00 98.81 453 THR A N 1
ATOM 3609 C CA . THR A 1 453 ? -0.617 7.967 -17.220 1.00 98.81 453 THR A CA 1
ATOM 3610 C C . THR A 1 453 ? 0.482 8.259 -16.207 1.00 98.81 453 THR A C 1
ATOM 3612 O O . THR A 1 453 ? 0.808 7.418 -15.369 1.00 98.81 453 THR A O 1
ATOM 3615 N N . VAL A 1 454 ? 1.004 9.482 -16.254 1.00 98.75 454 VAL A N 1
ATOM 3616 C CA . VAL A 1 454 ? 1.913 10.047 -15.253 1.00 98.75 454 VAL A CA 1
ATOM 3617 C C . VAL A 1 454 ? 1.255 11.290 -14.673 1.00 98.75 454 VAL A C 1
ATOM 3619 O O . VAL A 1 454 ? 0.688 12.079 -15.427 1.00 98.75 454 VAL A O 1
ATOM 3622 N N . ASN A 1 455 ? 1.307 11.513 -13.364 1.00 98.75 455 ASN A N 1
ATOM 3623 C CA . ASN A 1 455 ? 0.806 12.761 -12.793 1.00 98.75 455 ASN A CA 1
ATOM 3624 C C . ASN A 1 455 ? 1.727 13.364 -11.737 1.00 98.75 455 ASN A C 1
ATOM 3626 O O . ASN A 1 455 ? 2.377 12.649 -10.980 1.00 98.75 455 ASN A O 1
ATOM 3630 N N . GLY A 1 456 ? 1.728 14.697 -11.677 1.00 98.38 456 GLY A N 1
ATOM 3631 C CA . GLY A 1 456 ? 2.221 15.443 -10.525 1.00 98.38 456 GLY A CA 1
ATOM 3632 C C . GLY A 1 456 ? 1.130 15.657 -9.474 1.00 98.38 456 GLY A C 1
ATOM 3633 O O . GLY A 1 456 ? -0.023 15.250 -9.662 1.00 98.38 456 GLY A O 1
ATOM 3634 N N . VAL A 1 457 ? 1.512 16.315 -8.376 1.00 98.19 457 VAL A N 1
ATOM 3635 C CA . VAL A 1 457 ? 0.689 16.454 -7.157 1.00 98.19 457 VAL A CA 1
ATOM 3636 C C . VAL A 1 457 ? 0.234 17.878 -6.825 1.00 98.19 457 VAL A C 1
ATOM 3638 O O . VAL A 1 457 ? -0.403 18.125 -5.800 1.00 98.19 457 VAL A O 1
ATOM 3641 N N . ALA A 1 458 ? 0.546 18.827 -7.702 1.00 97.94 458 ALA A N 1
ATOM 3642 C CA . ALA A 1 458 ? 0.047 20.198 -7.702 1.00 97.94 458 ALA A CA 1
ATOM 3643 C C . ALA A 1 458 ? 0.162 20.768 -9.122 1.00 97.94 458 ALA A C 1
ATOM 3645 O O . ALA A 1 458 ? 0.919 20.235 -9.938 1.00 97.94 458 ALA A O 1
ATOM 3646 N N . GLN A 1 459 ? -0.549 21.860 -9.416 1.00 98.12 459 GLN A N 1
ATOM 3647 C CA . GLN A 1 459 ? -0.547 22.453 -10.758 1.00 98.12 459 GLN A CA 1
ATOM 3648 C C . GLN A 1 459 ? 0.866 22.869 -11.191 1.00 98.12 459 GLN A C 1
ATOM 3650 O O . GLN A 1 459 ? 1.398 22.289 -12.131 1.00 98.12 459 GLN A O 1
ATOM 3655 N N . LEU A 1 460 ? 1.514 23.759 -10.430 1.00 97.50 460 LEU A N 1
ATOM 3656 C CA . LEU A 1 460 ? 2.877 24.220 -10.723 1.00 97.50 460 LEU A CA 1
ATOM 3657 C C . LEU A 1 460 ? 3.881 23.060 -10.792 1.00 97.50 460 LEU A C 1
ATOM 3659 O O . LEU A 1 460 ? 4.712 23.009 -11.689 1.00 97.50 460 LEU A O 1
ATOM 3663 N N . HIS A 1 461 ? 3.770 22.100 -9.872 1.00 97.62 461 HIS A N 1
ATOM 3664 C CA . HIS A 1 461 ? 4.595 20.893 -9.884 1.00 97.62 461 HIS A CA 1
ATOM 3665 C C . HIS A 1 461 ? 4.434 20.117 -11.197 1.00 97.62 461 HIS A C 1
ATOM 3667 O O . HIS A 1 461 ? 5.414 19.770 -11.843 1.00 97.62 461 HIS A O 1
ATOM 3673 N N . SER A 1 462 ? 3.195 19.858 -11.616 1.00 97.81 462 SER A N 1
ATOM 3674 C CA . SER A 1 462 ? 2.900 19.131 -12.855 1.00 97.81 462 SER A CA 1
ATOM 3675 C C . SER A 1 462 ? 3.352 19.893 -14.099 1.00 97.81 462 SER A C 1
ATOM 3677 O O . SER A 1 462 ? 3.753 19.266 -15.076 1.00 97.81 462 SER A O 1
ATOM 3679 N N . ASP A 1 463 ? 3.313 21.223 -14.061 1.00 97.75 463 ASP A N 1
ATOM 3680 C CA . ASP A 1 463 ? 3.804 22.069 -15.146 1.00 97.75 463 ASP A CA 1
ATOM 3681 C C . ASP A 1 463 ? 5.336 21.999 -15.249 1.00 97.75 463 ASP A C 1
ATOM 3683 O O . ASP A 1 463 ? 5.844 21.818 -16.351 1.00 97.75 463 ASP A O 1
ATOM 3687 N N . ILE A 1 464 ? 6.065 21.995 -14.123 1.00 97.25 464 ILE A N 1
ATOM 3688 C CA . ILE A 1 464 ? 7.524 21.759 -14.087 1.00 97.25 464 ILE A CA 1
ATOM 3689 C C . ILE A 1 464 ? 7.870 20.366 -14.631 1.00 97.25 464 ILE A C 1
ATOM 3691 O O . ILE A 1 464 ? 8.790 20.220 -15.435 1.00 97.25 464 ILE A O 1
ATOM 3695 N N . LEU A 1 465 ? 7.107 19.330 -14.258 1.00 96.50 465 LEU A N 1
ATOM 3696 C CA . LEU A 1 465 ? 7.314 17.987 -14.813 1.00 96.50 465 LEU A CA 1
ATOM 3697 C C . LEU A 1 465 ? 7.194 17.979 -16.340 1.00 96.50 465 LEU A C 1
ATOM 3699 O O . LEU A 1 465 ? 7.954 17.285 -17.012 1.00 96.50 465 LEU A O 1
ATOM 3703 N N . LYS A 1 466 ? 6.233 18.732 -16.882 1.00 96.25 466 LYS A N 1
ATOM 3704 C CA . LYS A 1 466 ? 5.983 18.796 -18.322 1.00 96.25 466 LYS A CA 1
ATOM 3705 C C . LYS A 1 466 ? 6.990 19.658 -19.071 1.00 96.25 466 LYS A C 1
ATOM 3707 O O . LYS A 1 466 ? 7.353 19.298 -20.185 1.00 96.25 466 LYS A O 1
ATOM 3712 N N . ALA A 1 467 ? 7.372 20.794 -18.498 1.00 96.00 467 ALA A N 1
ATOM 3713 C CA . ALA A 1 467 ? 8.231 21.778 -19.142 1.00 96.00 467 ALA A CA 1
ATOM 3714 C C . ALA A 1 467 ? 9.713 21.399 -19.065 1.00 96.00 467 ALA A C 1
ATOM 3716 O O . ALA A 1 467 ? 10.435 21.628 -20.032 1.00 96.00 467 ALA A O 1
ATOM 3717 N N . ASP A 1 468 ? 10.133 20.772 -17.960 1.00 94.12 468 ASP A N 1
ATOM 3718 C CA . ASP A 1 468 ? 11.546 20.545 -17.660 1.00 94.12 468 ASP A CA 1
ATOM 3719 C C . ASP A 1 468 ? 11.866 19.050 -17.519 1.00 94.12 468 ASP A C 1
ATOM 3721 O O . ASP A 1 468 ? 12.527 18.467 -18.377 1.00 94.12 468 ASP A O 1
ATOM 3725 N N . LEU A 1 469 ? 11.382 18.398 -16.454 1.00 94.12 469 LEU A N 1
ATOM 3726 C CA . LEU A 1 469 ? 11.895 17.082 -16.039 1.00 94.12 469 LEU A CA 1
ATOM 3727 C C . LEU A 1 469 ? 11.611 15.962 -17.051 1.00 94.12 469 LEU A C 1
ATOM 3729 O O . LEU A 1 469 ? 12.450 15.090 -17.273 1.00 94.12 469 LEU A O 1
ATOM 3733 N N . PHE A 1 470 ? 10.422 15.977 -17.654 1.00 96.62 470 PHE A N 1
ATOM 3734 C CA . PHE A 1 470 ? 9.957 14.958 -18.593 1.00 96.62 470 PHE A CA 1
ATOM 3735 C C . PHE A 1 470 ? 9.561 15.547 -19.953 1.00 96.62 470 PHE A C 1
ATOM 3737 O O . PHE A 1 470 ? 8.779 14.931 -20.680 1.00 96.62 470 PHE A O 1
ATOM 3744 N N . ALA A 1 471 ? 10.106 16.710 -20.321 1.00 97.00 471 ALA A N 1
ATOM 3745 C CA . ALA A 1 471 ? 9.747 17.435 -21.542 1.00 97.00 471 ALA A CA 1
ATOM 3746 C C . ALA A 1 471 ? 9.833 16.571 -22.811 1.00 97.00 471 ALA A C 1
ATOM 3748 O O . ALA A 1 471 ? 8.914 16.552 -23.635 1.00 97.00 471 ALA A O 1
ATOM 3749 N N . ASP A 1 472 ? 10.895 15.776 -22.937 1.00 97.38 472 ASP A N 1
ATOM 3750 C CA . ASP A 1 472 ? 11.083 14.900 -24.096 1.00 97.38 472 ASP A CA 1
ATOM 3751 C C . ASP A 1 472 ? 10.048 13.764 -24.143 1.00 97.38 472 ASP A C 1
ATOM 3753 O O . ASP A 1 472 ? 9.554 13.404 -25.212 1.00 97.38 472 ASP A O 1
ATOM 3757 N N . TYR A 1 473 ? 9.634 13.244 -22.984 1.00 97.88 473 TYR A N 1
ATOM 3758 C CA . TYR A 1 473 ? 8.561 12.250 -22.906 1.00 97.88 473 TYR A CA 1
ATOM 3759 C C . TYR A 1 473 ? 7.182 12.851 -23.171 1.00 97.88 473 TYR A C 1
ATOM 3761 O O . TYR A 1 473 ? 6.336 12.173 -23.747 1.00 97.88 473 TYR A O 1
ATOM 3769 N N . VAL A 1 474 ? 6.939 14.109 -22.791 1.00 97.31 474 VAL A N 1
ATOM 3770 C CA . VAL A 1 474 ? 5.712 14.829 -23.174 1.00 97.31 474 VAL A CA 1
ATOM 3771 C C . VAL A 1 474 ? 5.654 14.994 -24.685 1.00 97.31 474 VAL A C 1
ATOM 3773 O O . VAL A 1 474 ? 4.599 14.798 -25.279 1.00 97.31 474 VAL A O 1
ATOM 3776 N N . SER A 1 475 ? 6.788 15.293 -25.321 1.00 96.44 475 SER A N 1
ATOM 3777 C CA . SER A 1 475 ? 6.863 15.360 -26.778 1.00 96.44 475 SER A CA 1
ATOM 3778 C C . SER A 1 475 ? 6.520 14.017 -27.433 1.00 96.44 475 SER A C 1
ATOM 3780 O O . SER A 1 475 ? 5.886 14.006 -28.487 1.00 96.44 475 SER A O 1
ATOM 3782 N N . LEU A 1 476 ? 6.908 12.888 -26.826 1.00 96.31 476 LEU A N 1
ATOM 3783 C CA . LEU A 1 476 ? 6.537 11.542 -27.285 1.00 96.31 476 LEU A CA 1
ATOM 3784 C C . LEU A 1 476 ? 5.064 11.205 -27.035 1.00 96.31 476 LEU A C 1
ATOM 3786 O O . LEU A 1 476 ? 4.393 10.665 -27.912 1.00 96.31 476 LEU A O 1
ATOM 3790 N N . TRP A 1 477 ? 4.559 11.521 -25.843 1.00 97.62 477 TRP A N 1
ATOM 3791 C CA . TRP A 1 477 ? 3.208 11.185 -25.402 1.00 97.62 477 TRP A CA 1
ATOM 3792 C C . TRP A 1 477 ? 2.511 12.406 -24.782 1.00 97.62 477 TRP A C 1
ATOM 3794 O O . TRP A 1 477 ? 2.407 12.501 -23.553 1.00 97.62 477 TRP A O 1
ATOM 3804 N N . PRO A 1 478 ? 1.953 13.315 -25.608 1.00 96.62 478 PRO A N 1
ATOM 3805 C CA . PRO A 1 478 ? 1.410 14.594 -25.135 1.00 96.62 478 PRO A CA 1
ATOM 3806 C C . PRO A 1 478 ? 0.292 14.464 -24.093 1.00 96.62 478 PRO A C 1
ATOM 3808 O O . PRO A 1 478 ? 0.138 15.318 -23.224 1.00 96.62 478 PRO A O 1
ATOM 3811 N N . ASN A 1 479 ? -0.464 13.364 -24.148 1.00 96.94 479 ASN A N 1
ATOM 3812 C CA . ASN A 1 479 ? -1.617 13.117 -23.278 1.00 96.94 479 ASN A CA 1
ATOM 3813 C C . ASN A 1 479 ? -1.281 12.299 -22.015 1.00 96.94 479 ASN A C 1
ATOM 3815 O O . ASN A 1 479 ? -2.167 12.071 -21.190 1.00 96.94 479 ASN A O 1
ATOM 3819 N N . LYS A 1 480 ? -0.028 11.841 -21.852 1.00 97.88 480 LYS A N 1
ATOM 3820 C CA . LYS A 1 480 ? 0.373 10.967 -20.735 1.00 97.88 480 LYS A CA 1
ATOM 3821 C C . LYS A 1 480 ? 0.463 11.727 -19.410 1.00 97.88 480 LYS A C 1
ATOM 3823 O O . LYS A 1 480 ? 0.043 11.197 -18.383 1.00 97.88 480 LYS A O 1
ATOM 3828 N N . LEU A 1 481 ? 0.998 12.953 -19.421 1.00 97.75 481 LEU A N 1
ATOM 3829 C CA . LEU A 1 481 ? 1.220 13.734 -18.201 1.00 97.75 481 LEU A CA 1
ATOM 3830 C C . LEU A 1 481 ? -0.019 14.546 -17.790 1.00 97.75 481 LEU A C 1
ATOM 3832 O O . LEU A 1 481 ? -0.514 15.402 -18.527 1.00 97.75 481 LEU A O 1
ATOM 3836 N N . GLN A 1 482 ? -0.472 14.339 -16.558 1.00 98.50 482 GLN A N 1
ATOM 3837 C CA . GLN A 1 482 ? -1.627 14.993 -15.949 1.00 98.50 482 GLN A CA 1
ATOM 3838 C C . GLN A 1 482 ? -1.259 15.702 -14.638 1.00 98.50 482 GLN A C 1
ATOM 3840 O O . GLN A 1 482 ? -0.166 15.543 -14.100 1.00 98.50 482 GLN A O 1
ATOM 3845 N N . ASN A 1 483 ? -2.208 16.468 -14.103 1.00 98.50 483 ASN A N 1
ATOM 3846 C CA . ASN A 1 483 ? -2.166 16.978 -12.736 1.00 98.50 483 ASN A CA 1
ATOM 3847 C C . ASN A 1 483 ? -3.248 16.281 -11.896 1.00 98.50 483 ASN A C 1
ATOM 3849 O O . ASN A 1 483 ? -4.360 16.039 -12.385 1.00 98.50 483 ASN A O 1
ATOM 3853 N N . LYS A 1 484 ? -2.922 15.965 -10.642 1.00 98.50 484 LYS A N 1
ATOM 3854 C CA . LYS A 1 484 ? -3.870 15.595 -9.588 1.00 98.50 484 LYS A CA 1
ATOM 3855 C C . LYS A 1 484 ? -3.411 16.264 -8.297 1.00 98.50 484 LYS A C 1
ATOM 3857 O O . LYS A 1 484 ? -2.588 15.715 -7.577 1.00 98.50 484 LYS A O 1
ATOM 3862 N N . THR A 1 485 ? -3.917 17.467 -8.031 1.00 98.50 485 THR A N 1
ATOM 3863 C CA . THR A 1 485 ? -3.564 18.210 -6.817 1.00 98.50 485 THR A CA 1
ATOM 3864 C C . THR A 1 485 ? -3.907 17.391 -5.572 1.00 98.50 485 THR A C 1
ATOM 3866 O O . THR A 1 485 ? -5.024 16.883 -5.460 1.00 98.50 485 THR A O 1
ATOM 3869 N N . ASN A 1 486 ? -2.955 17.265 -4.647 1.00 98.50 486 ASN A N 1
ATOM 3870 C CA . ASN A 1 486 ? -3.159 16.550 -3.389 1.00 98.50 486 ASN A CA 1
ATOM 3871 C C . ASN A 1 486 ? -4.327 17.129 -2.577 1.00 98.50 486 ASN A C 1
ATOM 3873 O O . ASN A 1 486 ? -4.666 18.308 -2.671 1.00 98.50 486 ASN A O 1
ATOM 3877 N N . GLY A 1 487 ? -4.900 16.288 -1.720 1.00 98.06 487 GLY A N 1
ATOM 3878 C CA . GLY A 1 487 ? -5.962 16.665 -0.797 1.00 98.06 487 GLY A CA 1
ATOM 3879 C C . GLY A 1 487 ? -5.865 15.901 0.518 1.00 98.06 487 GLY A C 1
ATOM 3880 O O . GLY A 1 487 ? -5.127 14.923 0.645 1.00 98.06 487 GLY A O 1
ATOM 3881 N N . ILE A 1 488 ? -6.638 16.350 1.502 1.00 98.56 488 ILE A N 1
ATOM 3882 C CA . ILE A 1 488 ? -6.770 15.707 2.810 1.00 98.56 488 ILE A CA 1
ATOM 3883 C C . ILE A 1 488 ? -8.220 15.295 3.053 1.00 98.56 488 ILE A C 1
ATOM 3885 O O . ILE A 1 488 ? -9.147 15.939 2.565 1.00 98.56 488 ILE A O 1
ATOM 3889 N N . THR A 1 489 ? -8.431 14.229 3.827 1.00 98.69 489 THR A N 1
ATOM 3890 C CA . THR A 1 489 ? -9.787 13.848 4.241 1.00 98.69 489 THR A CA 1
ATOM 3891 C C . THR A 1 489 ? -10.342 14.830 5.287 1.00 98.69 489 THR A C 1
ATOM 3893 O O . THR A 1 489 ? -9.730 14.985 6.346 1.00 98.69 489 THR A O 1
ATOM 3896 N N . PRO A 1 490 ? -11.516 15.455 5.071 1.00 98.56 490 PRO A N 1
ATOM 3897 C CA . PRO A 1 490 ? -12.159 16.294 6.083 1.00 98.56 490 PRO A CA 1
ATOM 3898 C C . PRO A 1 490 ? -12.712 15.494 7.269 1.00 98.56 490 PRO A C 1
ATOM 3900 O O . PRO A 1 490 ? -13.071 16.090 8.281 1.00 98.56 490 PRO A O 1
ATOM 3903 N N . ARG A 1 491 ? -12.781 14.157 7.183 1.00 98.62 491 ARG A N 1
ATOM 3904 C CA . ARG A 1 491 ? -13.234 13.312 8.293 1.00 98.62 491 ARG A CA 1
ATOM 3905 C C . ARG A 1 491 ? -12.229 13.386 9.439 1.00 98.62 491 ARG A C 1
ATOM 3907 O O . ARG A 1 491 ? -12.499 13.994 10.471 1.00 98.62 491 ARG A O 1
ATOM 3914 N N . ARG A 1 492 ? -11.017 12.874 9.217 1.00 98.19 492 ARG A N 1
ATOM 3915 C CA . ARG A 1 492 ? -9.946 12.926 10.220 1.00 98.19 492 ARG A CA 1
ATOM 3916 C C . ARG A 1 492 ? -9.495 14.353 10.528 1.00 98.19 492 ARG A C 1
ATOM 3918 O O . ARG A 1 492 ? -9.326 14.674 11.696 1.00 98.19 492 ARG A O 1
ATOM 3925 N N . TRP A 1 493 ? -9.312 15.190 9.505 1.00 98.56 493 TRP A N 1
ATOM 3926 C CA . TRP A 1 493 ? -8.659 16.501 9.639 1.00 98.56 493 TRP A CA 1
ATOM 3927 C C . TRP A 1 493 ? -9.592 17.672 9.959 1.00 98.56 493 TRP A C 1
ATOM 3929 O O . TRP A 1 493 ? -9.137 18.811 10.005 1.00 98.56 493 TRP A O 1
ATOM 3939 N N . LEU A 1 494 ? -10.882 17.412 10.181 1.00 98.50 494 LEU A N 1
ATOM 3940 C CA . LEU A 1 494 ? -11.813 18.429 10.666 1.00 98.50 494 LEU A CA 1
ATOM 3941 C C . LEU A 1 494 ? -12.909 17.806 11.535 1.00 98.50 494 LEU A C 1
ATOM 3943 O O . LEU A 1 494 ? -13.010 18.133 12.717 1.00 98.50 494 LEU A O 1
ATOM 3947 N N . ARG A 1 495 ? -13.683 16.859 10.984 1.00 98.12 495 ARG A N 1
ATOM 3948 C CA . ARG A 1 495 ? -14.865 16.287 11.650 1.00 98.12 495 ARG A CA 1
ATOM 3949 C C . ARG A 1 495 ? -14.549 15.600 12.978 1.00 98.12 495 ARG A C 1
ATOM 3951 O O . ARG A 1 495 ? -15.326 15.750 13.924 1.00 98.12 495 ARG A O 1
ATOM 3958 N N . PHE A 1 496 ? -13.463 14.828 13.016 1.00 96.88 496 PHE A N 1
ATOM 3959 C CA . PHE A 1 496 ? -13.085 13.983 14.150 1.00 96.88 496 PHE A CA 1
ATOM 3960 C C . PHE A 1 496 ? -12.046 14.633 15.060 1.00 96.88 496 PHE A C 1
ATOM 3962 O O . PHE A 1 496 ? -12.164 14.506 16.273 1.00 96.88 496 PHE A O 1
ATOM 3969 N N . CYS A 1 497 ? -11.054 15.342 14.509 1.00 96.88 497 CYS A N 1
ATOM 3970 C CA . CYS A 1 497 ? -10.042 16.009 15.333 1.00 96.88 497 CYS A CA 1
ATOM 3971 C C . CYS A 1 497 ? -10.552 17.297 15.994 1.00 96.88 497 CYS A C 1
ATOM 3973 O O . CYS A 1 497 ? -10.022 17.689 17.026 1.00 96.88 497 CYS A O 1
ATOM 3975 N N . ASN A 1 498 ? -11.565 17.957 15.419 1.00 97.56 498 ASN A N 1
ATOM 3976 C CA . ASN A 1 498 ? -12.134 19.184 15.969 1.00 97.56 498 ASN A CA 1
ATOM 3977 C C . ASN A 1 498 ? -13.674 19.115 15.991 1.00 97.56 498 ASN A C 1
ATOM 3979 O O . ASN A 1 498 ? -14.363 19.772 15.195 1.00 97.56 498 ASN A O 1
ATOM 3983 N N . PRO A 1 499 ? -14.245 18.282 16.881 1.00 95.69 499 PRO A N 1
ATOM 3984 C CA . PRO A 1 499 ? -15.686 18.069 16.944 1.00 95.69 499 PRO A CA 1
ATOM 3985 C C . PRO A 1 499 ? -16.451 19.334 17.357 1.00 95.69 499 PRO A C 1
ATOM 3987 O O . PRO A 1 499 ? -17.586 19.518 16.916 1.00 95.69 499 PRO A O 1
ATOM 3990 N N . GLU A 1 500 ? -15.854 20.223 18.155 1.00 97.44 500 GLU A N 1
ATOM 3991 C CA . GLU A 1 500 ? -16.473 21.494 18.552 1.00 97.44 500 GLU A CA 1
ATOM 3992 C C . GLU A 1 500 ? -16.632 22.446 17.365 1.00 97.44 500 GLU A C 1
ATOM 3994 O O . GLU A 1 500 ? -17.749 22.883 17.072 1.00 97.44 500 GLU A O 1
ATOM 3999 N N . LEU A 1 501 ? -15.555 22.693 16.609 1.00 98.38 501 LEU A N 1
ATOM 4000 C CA . LEU A 1 501 ? -15.624 23.494 15.387 1.00 98.38 501 LEU A CA 1
ATOM 4001 C C . LEU A 1 501 ? -16.587 22.869 14.373 1.00 98.38 501 LEU A C 1
ATOM 4003 O O . LEU A 1 501 ? -17.385 23.568 13.754 1.00 98.38 501 LEU A O 1
ATOM 4007 N N . SER A 1 502 ? -16.579 21.544 14.251 1.00 98.12 502 SER A N 1
ATOM 4008 C CA . SER A 1 502 ? -17.485 20.815 13.359 1.00 98.12 502 SER A CA 1
ATOM 4009 C C . SER A 1 502 ? -18.963 21.013 13.713 1.00 98.12 502 SER A C 1
ATOM 4011 O O . SER A 1 502 ? -19.799 21.145 12.812 1.00 98.12 502 SER A O 1
ATOM 4013 N N . LYS A 1 503 ? -19.304 21.079 15.010 1.00 97.75 503 LYS A N 1
ATOM 4014 C CA . LYS A 1 503 ? -20.661 21.417 15.480 1.00 97.75 503 LYS A CA 1
ATOM 4015 C C . LYS A 1 503 ? -21.033 22.853 15.109 1.00 97.75 503 LYS A C 1
ATOM 4017 O O . LYS A 1 503 ? -22.151 23.080 14.653 1.00 97.75 503 LYS A O 1
ATOM 4022 N N . ILE A 1 504 ? -20.107 23.804 15.250 1.00 98.31 504 ILE A N 1
ATOM 4023 C CA . ILE A 1 504 ? -20.314 25.206 14.849 1.00 98.31 504 ILE A CA 1
ATOM 4024 C C . ILE A 1 504 ? -20.565 25.292 13.338 1.00 98.31 504 ILE A C 1
ATOM 4026 O O . ILE A 1 504 ? -21.581 25.850 12.929 1.00 98.31 504 ILE A O 1
ATOM 4030 N N . ILE A 1 505 ? -19.705 24.684 12.516 1.00 98.25 505 ILE A N 1
ATOM 4031 C CA . ILE A 1 505 ? -19.857 24.648 11.052 1.00 98.25 505 ILE A CA 1
ATOM 4032 C C . ILE A 1 505 ? -21.230 24.085 10.675 1.00 98.25 505 ILE A C 1
ATOM 4034 O O . ILE A 1 505 ? -21.980 24.721 9.939 1.00 98.25 505 ILE A O 1
ATOM 4038 N N . THR A 1 506 ? -21.595 22.934 11.242 1.00 98.25 506 THR A N 1
ATOM 4039 C CA . THR A 1 506 ? -22.881 22.270 10.984 1.00 98.25 506 THR A CA 1
ATOM 4040 C C . THR A 1 506 ? -24.070 23.142 11.389 1.00 98.25 506 THR A C 1
ATOM 4042 O O . THR A 1 506 ? -25.033 23.262 10.634 1.00 98.25 506 THR A O 1
ATOM 4045 N N . LYS A 1 507 ? -24.000 23.799 12.555 1.00 97.94 507 LYS A N 1
ATOM 4046 C CA . LYS A 1 507 ? -25.039 24.715 13.047 1.00 97.94 507 LYS A CA 1
ATOM 4047 C C . LYS A 1 507 ? -25.261 25.885 12.087 1.00 97.94 507 LYS A C 1
ATOM 4049 O O . LYS A 1 507 ? -26.406 26.200 11.772 1.00 97.94 507 LYS A O 1
ATOM 4054 N N . TRP A 1 508 ? -24.186 26.528 11.634 1.00 97.44 508 TRP A N 1
ATOM 4055 C CA . TRP A 1 508 ? -24.272 27.720 10.786 1.00 97.44 508 TRP A CA 1
ATOM 4056 C C . TRP A 1 508 ? -24.606 27.399 9.327 1.00 97.44 508 TRP A C 1
ATOM 4058 O O . TRP A 1 508 ? -25.382 28.129 8.715 1.00 97.44 508 TRP A O 1
ATOM 4068 N N . LEU A 1 509 ? -24.099 26.286 8.789 1.00 97.38 509 LEU A N 1
ATOM 4069 C CA . LEU A 1 509 ? -24.494 25.786 7.467 1.00 97.38 509 LEU A CA 1
ATOM 4070 C C . LEU A 1 509 ? -25.878 25.120 7.467 1.00 97.38 509 LEU A C 1
ATOM 4072 O O . LEU A 1 509 ? -26.441 24.898 6.399 1.00 97.38 509 LEU A O 1
ATOM 4076 N N . LYS A 1 510 ? -26.429 24.805 8.648 1.00 97.62 510 LYS A N 1
ATOM 4077 C CA . LYS A 1 510 ? -27.678 24.046 8.843 1.00 97.62 510 LYS A CA 1
ATOM 4078 C C . LYS A 1 510 ? -27.662 22.653 8.193 1.00 97.62 510 LYS A C 1
ATOM 4080 O O . LYS A 1 510 ? -28.710 22.124 7.837 1.00 97.62 510 LYS A O 1
ATOM 4085 N N . THR A 1 511 ? -26.480 22.066 8.017 1.00 97.69 511 THR A N 1
ATOM 4086 C CA . THR A 1 511 ? -26.282 20.738 7.418 1.00 97.69 511 THR A CA 1
ATOM 4087 C C . THR A 1 511 ? -24.918 20.175 7.813 1.00 97.69 511 THR A C 1
ATOM 4089 O O . THR A 1 511 ? -23.969 20.940 7.978 1.00 97.69 511 THR A O 1
ATOM 4092 N N . ASP A 1 512 ? -24.802 18.852 7.957 1.00 97.50 512 ASP A N 1
ATOM 4093 C CA . ASP A 1 512 ? -23.534 18.131 8.154 1.00 97.50 512 ASP A CA 1
ATOM 4094 C C . ASP A 1 512 ? -22.977 17.546 6.840 1.00 97.50 512 ASP A C 1
ATOM 4096 O O . ASP A 1 512 ? -21.893 16.964 6.826 1.00 97.50 512 ASP A O 1
ATOM 4100 N N . GLN A 1 513 ? -23.667 17.753 5.710 1.00 97.88 513 GLN A N 1
ATOM 4101 C CA . GLN A 1 513 ? -23.256 17.243 4.393 1.00 97.88 513 GLN A CA 1
ATOM 4102 C C . GLN A 1 513 ? -21.887 17.765 3.930 1.00 97.88 513 GLN A C 1
ATOM 4104 O O . GLN A 1 513 ? -21.273 17.178 3.039 1.00 97.88 513 GLN A O 1
ATOM 4109 N N . TRP A 1 514 ? -21.369 18.830 4.549 1.00 98.38 514 TRP A N 1
ATOM 4110 C CA . TRP A 1 514 ? -20.029 19.352 4.269 1.00 98.38 514 TRP A CA 1
ATOM 4111 C C . TRP A 1 514 ? -18.917 18.325 4.542 1.00 98.38 514 TRP A C 1
ATOM 4113 O O . TRP A 1 514 ? -17.844 18.421 3.953 1.00 98.38 514 TRP A O 1
ATOM 4123 N N . VAL A 1 515 ? -19.165 17.310 5.382 1.00 98.19 515 VAL A N 1
ATOM 4124 C CA . VAL A 1 515 ? -18.182 16.250 5.677 1.00 98.19 515 VAL A CA 1
ATOM 4125 C C . VAL A 1 515 ? -17.858 15.409 4.432 1.00 98.19 515 VAL A C 1
ATOM 4127 O O . VAL A 1 515 ? -16.737 14.914 4.288 1.00 98.19 515 VAL A O 1
ATOM 4130 N N . THR A 1 516 ? -18.810 15.271 3.504 1.00 98.19 516 THR A N 1
ATOM 4131 C CA . THR A 1 516 ? -18.636 14.556 2.225 1.00 98.19 516 THR A CA 1
ATOM 4132 C C . THR A 1 516 ? -18.689 15.472 1.003 1.00 98.19 516 THR A C 1
ATOM 4134 O O . THR A 1 516 ? -18.323 15.041 -0.085 1.00 98.19 516 THR A O 1
ATOM 4137 N N . ASN A 1 517 ? -19.103 16.730 1.167 1.00 98.06 517 ASN A N 1
ATOM 4138 C CA . ASN A 1 517 ? -19.108 17.761 0.131 1.00 98.06 517 ASN A CA 1
ATOM 4139 C C . ASN A 1 517 ? -18.487 19.060 0.672 1.00 98.06 517 ASN A C 1
ATOM 4141 O O . ASN A 1 517 ? -19.188 19.992 1.072 1.00 98.06 517 ASN A O 1
ATOM 4145 N N . LEU A 1 518 ? -17.155 19.097 0.721 1.00 98.38 518 LEU A N 1
ATOM 4146 C CA . LEU A 1 518 ? -16.413 20.142 1.432 1.00 98.38 518 LEU A CA 1
ATOM 4147 C C . LEU A 1 518 ? -16.587 21.547 0.825 1.00 98.38 518 LEU A C 1
ATOM 4149 O O . LEU A 1 518 ? -16.424 22.538 1.535 1.00 98.38 518 LEU A O 1
ATOM 4153 N N . ASP A 1 519 ? -16.998 21.651 -0.441 1.00 98.38 519 ASP A N 1
ATOM 4154 C CA . ASP A 1 519 ? -17.270 22.934 -1.106 1.00 98.38 519 ASP A CA 1
ATOM 4155 C C . ASP A 1 519 ? -18.413 23.719 -0.440 1.00 98.38 519 ASP A C 1
ATOM 4157 O O . ASP A 1 519 ? -18.466 24.949 -0.524 1.00 98.38 519 ASP A O 1
ATOM 4161 N N . LEU A 1 520 ? -19.290 23.044 0.315 1.00 98.19 520 LEU A N 1
ATOM 4162 C CA . LEU A 1 520 ? -20.340 23.694 1.107 1.00 98.19 520 LEU A CA 1
ATOM 4163 C C . LEU A 1 520 ? -19.789 24.661 2.167 1.00 98.19 520 LEU A C 1
ATOM 4165 O O . LEU A 1 520 ? -20.506 25.575 2.583 1.00 98.19 520 LEU A O 1
ATOM 4169 N N . LEU A 1 521 ? -18.514 24.535 2.565 1.00 98.00 521 LEU A N 1
ATOM 4170 C CA . LEU A 1 521 ? -17.865 25.490 3.469 1.00 98.00 521 LEU A CA 1
ATOM 4171 C C . LEU A 1 521 ? -17.839 26.923 2.907 1.00 98.00 521 LEU A C 1
ATOM 4173 O O . LEU A 1 521 ? -17.765 27.874 3.686 1.00 98.00 521 LEU A O 1
ATOM 4177 N N . VAL A 1 522 ? -17.980 27.115 1.587 1.00 97.44 522 VAL A N 1
ATOM 4178 C CA . VAL A 1 522 ? -18.128 28.448 0.970 1.00 97.44 522 VAL A CA 1
ATOM 4179 C C . VAL A 1 522 ? -19.326 29.216 1.548 1.00 97.44 522 VAL A C 1
ATOM 4181 O O . VAL A 1 522 ? -19.257 30.442 1.665 1.00 97.44 522 VAL A O 1
ATOM 4184 N N . GLY A 1 523 ? -20.383 28.522 1.988 1.00 96.31 523 GLY A N 1
ATOM 4185 C CA . GLY A 1 523 ? -21.555 29.132 2.627 1.00 96.31 523 GLY A CA 1
ATOM 4186 C C . GLY A 1 523 ? -21.232 29.915 3.907 1.00 96.31 523 GLY A C 1
ATOM 4187 O O . GLY A 1 523 ? -21.918 30.887 4.224 1.00 96.31 523 GLY A O 1
ATOM 4188 N N . LEU A 1 524 ? -20.134 29.583 4.599 1.00 96.19 524 LEU A N 1
ATOM 4189 C CA . LEU A 1 524 ? -19.688 30.308 5.794 1.00 96.19 524 LEU A CA 1
ATOM 4190 C C . LEU A 1 524 ? -19.251 31.752 5.490 1.00 96.19 524 LEU A C 1
ATOM 4192 O O . LEU A 1 524 ? -19.291 32.597 6.380 1.00 96.19 524 LEU A O 1
ATOM 4196 N N . ARG A 1 525 ? -18.897 32.078 4.237 1.00 95.00 525 ARG A N 1
ATOM 4197 C CA . ARG A 1 525 ? -18.545 33.456 3.842 1.00 95.00 525 ARG A CA 1
ATOM 4198 C C . ARG A 1 525 ? -19.714 34.427 4.018 1.00 95.00 525 ARG A C 1
ATOM 4200 O O . ARG A 1 525 ? -19.491 35.585 4.347 1.00 95.00 525 ARG A O 1
ATOM 4207 N N . GLN A 1 526 ? -20.948 33.965 3.809 1.00 84.81 526 GLN A N 1
ATOM 4208 C CA . GLN A 1 526 ? -22.152 34.797 3.936 1.00 84.81 526 GLN A CA 1
ATOM 4209 C C . GLN A 1 526 ? -22.588 34.969 5.392 1.00 84.81 526 GLN A C 1
ATOM 4211 O O . GLN A 1 526 ? -23.156 35.997 5.747 1.00 84.81 526 GLN A O 1
ATOM 4216 N N . VAL A 1 527 ? -22.300 33.970 6.229 1.00 69.69 527 VAL A N 1
ATOM 4217 C CA . VAL A 1 527 ? -22.571 34.000 7.670 1.00 69.69 527 VAL A CA 1
ATOM 4218 C C . VAL A 1 527 ? -21.776 35.103 8.368 1.00 69.69 527 VAL A C 1
ATOM 4220 O O . VAL A 1 527 ? -22.280 35.692 9.309 1.00 69.69 527 VAL A O 1
ATOM 4223 N N . TYR A 1 528 ? -20.572 35.417 7.886 1.00 55.03 528 TYR A N 1
ATOM 4224 C CA . TYR A 1 528 ? -19.734 36.484 8.441 1.00 55.03 528 TYR A CA 1
ATOM 4225 C C . TYR A 1 528 ? -20.184 37.904 8.040 1.00 55.03 528 TYR A C 1
ATOM 4227 O O . TYR A 1 528 ? -19.765 38.878 8.653 1.00 55.03 528 TYR A O 1
ATOM 4235 N N . MET A 1 529 ? -21.010 38.044 6.993 1.00 52.53 529 MET A N 1
ATOM 4236 C CA . MET A 1 529 ? -21.480 39.349 6.493 1.00 52.53 529 MET A CA 1
ATOM 4237 C C . MET A 1 529 ? -22.821 39.801 7.097 1.00 52.53 529 MET A C 1
ATOM 4239 O O . MET A 1 529 ? -23.315 40.869 6.735 1.00 52.53 529 MET A O 1
ATOM 4243 N N . LYS A 1 530 ? -23.425 38.993 7.971 1.00 49.78 530 LYS A N 1
ATOM 4244 C CA . LYS A 1 530 ? -24.623 39.325 8.752 1.00 49.78 530 LYS A CA 1
ATOM 4245 C C . LYS A 1 530 ? -24.268 39.316 10.225 1.00 49.78 530 LYS A C 1
ATOM 4247 O O . LYS A 1 530 ? -24.853 40.151 10.946 1.00 49.78 530 LYS A O 1
#

Mean predicted aligned error: 4.45 Å

Sequence (530 aa):
MADAKANGKNEAAKLAKIPAAANPLANEPSAIASNISYHVQYSPHFSPTKFEPEQAFFATAESVRDRLIQQWNETYHHFNKVDPKQTYYLSMEFLQGRTLTNAIGSLDIQNAYADALNNLGHVLEEIAEQEKDAALGNGGLGRLASCFLDSMATLNLPAWGYGLRYRYGLFKQKITKQGQEEVAEDWLEKFSPWEVVRHDVVFPVRFFGSVMVNPNGTRKWVGGEVVQAVAYDIPIPGYKTKNTISLRLWDAKASAEDFNLFQFNDGQYESAAQLHSRAQQICAVLYPGDSTEEGKLLRLKQQFFLCSASLQDMILRFKERKSGRQWSEFPSKVAVQLNDTHPTLAIPELMRLLMDEEGLGWDEAWDITTRTVAYTNHTVLPEALEKWSQAVMWKLLPRHMEIIEEIDKRFIAMVRSTRSDLESKIPSMCILDNNPKKPVVRMANLCVVSAHTVNGVAQLHSDILKADLFADYVSLWPNKLQNKTNGITPRRWLRFCNPELSKIITKWLKTDQWVTNLDLLVGLRQVYMK

Foldseek 3Di:
DVVVVVLFVVLLVLLVVQAQDDDLPDLALSNLLNQLSVCLVPVPLDDNSTDDLLSSLLSNLLSLLSLLVVLAVVQVVVCLQVLAQEEEEEDQAAQQFQCNLLSCQQVVRVVSPQSNCVSSVHGPVSSSVSAGGQLRHDDPLNQLVNQVLQLCQQVVHRYEYEYARAQFRAFDWDQDPVGTDTHGDHNPVRHDSQKDWDPVQKDKDFWFADWDQDPVRAIDGDDHAIWIWTWIWGWRHYRPDSRTHTHIHTQTADDPVQQQPVCVVVVNRCNRCVNRVLSNLLRHYRQQDDPDLVSLLSLLVNLRSRLQSVLVVLVVSSCSSDPPDDLVCQLSRAAYEYSALSNLLNLLNQQCCCCRVVNDDNVSSLVNSQSRYEYEHADLDLVPQDKAFLVSCCRIPVSSSVSLVVLQVVVLVCCVVPPVVCNVVSCVLGQWNPDVVTIIGGSVSSNLSRYQAYEYADDVRLVSCCPPVCVVSCVVPVPRYDYDHGDGQCVVVPCRVPVPVLVVQCVQLVHNCCNVVVVSSVSVVVVVVD

Solvent-accessible surface area (backbone atoms only — not comparable to full-atom values): 27807 Å² total; per-residue (Å²): 126,69,67,71,61,56,53,57,57,54,26,46,59,37,43,76,70,49,64,62,39,86,40,58,79,43,72,48,30,70,43,36,36,14,17,23,39,24,28,56,71,77,60,62,91,65,72,91,88,66,65,50,56,63,54,50,30,52,16,45,42,41,44,53,38,43,43,44,51,52,28,27,49,54,36,51,52,48,48,44,73,67,59,57,56,32,40,36,39,36,32,86,30,32,36,63,42,62,52,66,69,54,50,35,53,18,71,72,40,48,68,31,52,35,53,13,31,47,66,45,66,41,54,52,68,63,27,58,67,60,52,63,49,49,40,31,30,87,51,69,71,7,37,40,48,35,29,45,49,46,47,32,14,44,70,64,46,60,44,36,39,39,32,54,47,34,49,20,11,68,55,39,84,40,83,55,99,90,39,84,44,81,41,74,39,68,53,54,78,80,62,64,67,68,56,44,78,35,91,88,48,63,36,82,40,77,37,38,48,46,70,46,73,44,97,89,69,51,52,45,82,43,74,59,48,72,34,36,31,35,37,30,35,33,67,37,60,3,54,84,50,66,36,18,32,42,38,37,22,35,39,46,33,48,60,79,83,59,46,39,62,69,40,39,76,71,69,39,52,68,73,14,39,42,53,44,53,58,20,44,55,50,24,32,46,52,82,57,71,51,90,47,70,67,26,41,51,47,48,51,48,37,32,44,48,48,26,49,42,51,50,53,52,51,51,50,51,59,47,71,57,40,80,91,68,60,71,86,48,42,40,70,37,37,36,39,40,24,52,40,56,63,38,42,54,36,58,44,45,51,38,44,46,35,32,58,74,69,64,41,55,69,70,62,30,47,55,38,47,23,60,21,30,31,34,37,47,87,74,89,54,76,86,75,51,58,66,45,47,45,67,61,41,43,54,42,38,38,60,42,44,59,46,49,51,53,50,37,52,52,50,53,50,48,40,58,76,76,33,68,92,48,51,89,49,42,84,79,61,44,26,66,38,76,46,93,89,65,39,26,36,34,36,54,43,48,40,63,75,43,25,57,35,35,27,23,48,28,67,72,56,23,49,44,40,47,71,59,81,37,29,71,55,34,74,74,38,71,81,28,68,41,67,49,62,72,73,76,45,48,47,66,76,33,49,64,74,35,50,68,61,40,50,51,51,25,62,76,69,71,44,70,62,41,63,84,41,61,74,56,58,63,61,55,64,60,64,75,77,108

Radius of gyration: 25.71 Å; Cα contacts (8 Å, |Δi|>4): 935; chains: 1; bounding box: 60×69×83 Å

Nearest PDB structures (foldseek):
  4bqi-assembly1_B  TM=9.991E-01  e=4.186E-77  Arabidopsis thaliana
  4bqe-assembly1_B  TM=9.998E-01  e=1.326E-76  Arabidopsis thaliana
  4bqf-assembly1_B  TM=9.995E-01  e=1.789E-73  Arabidopsis thaliana
  3g2n-assembly1_A  TM=9.593E-01  e=3.335E-48  Oryctolagus cuniculus
  3dd1-assembly1_B  TM=9.443E-01  e=2.071E-47  Homo sapiens

pLDDT: mean 95.44, std 9.48, range [33.06, 98.94]

Organism: Citrus sinensis (NCBI:txid2711)

InterPro domains:
  IPR000811 Glycosyl transferase, family 35 [PF00343] (118-527)
  IPR000811 Glycosyl transferase, family 35 [PTHR11468] (11-527)
  IPR011833 Glycogen/starch/alpha-glucan phosphorylase [TIGR02093] (30-527)

Secondary structure (DSSP, 8-state):
--HHHHHHHHHHHHHTTS-----TT--SHHHHHHHHHHHHHHS-SS-TT---HHHHHHHHHHHHHHHHHHHHHHHHHHHHHH---EEEEE-S----B--HHHHHHHTT-HHHHHHHHHHHT--HHHHHHTPPPB-S--SHHHHHHHHHHHHHHHTT--EEEEEE--SS-S-EEEEETTEEEEE---TTSS--SS-EEEEEEEEEEEES-EEEE-TTS-EEEESSEEEEEEEEEEEEEPTTSS-EEEEEEEEEE--GGGS-HHHHHTT-HHHHTHHHHHHHHHTT-SS---SSHHHHHHHHHHHHHHHHHHHHHHHHHHHHTSTT--GGGHHHHEEEEEESSTTTTHHHHHHHIIIIIS---HHHHHHHHHHHEEEE-----GGGS-EEEHHHHHHH-HHHHHHHHHHHHHHHHHHHHH-GGGGGGHHHH-SEE--TT--EEEHHHHHHHH-SEEEESSHHHHHHIIIIITHHHHHH-TTTEEE------HIIIIIIT-HHHHHHHHHHHT-SGGGT-GGGGGGHHHHTT-